Protein AF-E1QQS0-F1 (afdb_monomer_lite)

Organism: Vulcanisaeta distributa (strain DSM 14429 / JCM 11212 / NBRC 100878 / IC-017) (NCBI:txid572478)

Secondary structure (DSSP, 8-state):
----------HHHHHHHHHHHHHHHHHHHHHHIIIIITTHHHHHHHHHHHHHHTTT-HHHHHT-HHHHHHHHHHHHHHHHHHHHHHHHHHHHHHHHHHGGGTTHHHHHHHTTPPEEE-S-HHHHHHHHHHHHHHHHHHHHHHHHHTTTSHHHHHT----EE----PSP-TT-GGGGS-EEHHHHHHHHHHHHHHHHHHHHHHHHHHHHHHHHHTT--HHHH-GGGGGGSHHHHHHHHHHHHHTT-TTSPPPP--SSS-HHHHHHHHHHHHHHHHHHHHHHHHHHH-TTGGGGHHHHHHHHHHHHHHHHIIIIIIIIIIS-TTTTT--THHHH-EEEHHHHHHH-HHHHHHHHHTTSEEEEEE---------SS--PPP--EEEEEEPP-

InterPro domains:
  IPR016174 Di-haem cytochrome, transmembrane [SSF81342] (114-358)

pLDDT: mean 87.46, std 16.69, range [33.84, 98.69]

Structure (mmCIF, N/CA/C/O backbone):
data_AF-E1QQS0-F1
#
_entry.id   AF-E1QQS0-F1
#
loop_
_atom_site.group_PDB
_atom_site.id
_atom_site.type_symbol
_atom_site.label_atom_id
_atom_site.label_alt_id
_atom_site.label_comp_id
_atom_site.label_asym_id
_atom_site.label_entity_id
_atom_site.label_seq_id
_atom_site.pdbx_PDB_ins_code
_atom_site.Cartn_x
_atom_site.Cartn_y
_atom_site.Cartn_z
_atom_site.occupancy
_atom_site.B_iso_or_equiv
_atom_site.auth_seq_id
_atom_site.auth_comp_id
_atom_site.auth_asym_id
_atom_site.auth_atom_id
_atom_site.pdbx_PDB_model_num
ATOM 1 N N . MET A 1 1 ? -32.043 7.598 31.553 1.00 37.22 1 MET A N 1
ATOM 2 C CA . MET A 1 1 ? -33.006 7.685 30.430 1.00 37.22 1 MET A CA 1
ATOM 3 C C . MET A 1 1 ? -32.249 7.992 29.143 1.00 37.22 1 MET A C 1
ATOM 5 O O . MET A 1 1 ? -32.210 9.136 28.707 1.00 37.22 1 MET A O 1
ATOM 9 N N . ALA A 1 2 ? -31.616 6.985 28.543 1.00 34.97 2 ALA A N 1
ATOM 10 C CA . ALA A 1 2 ? -31.160 7.089 27.164 1.00 34.97 2 ALA A CA 1
ATOM 11 C C . ALA A 1 2 ? -32.352 6.700 26.285 1.00 34.97 2 ALA A C 1
ATOM 13 O O . ALA A 1 2 ? -32.833 5.571 26.361 1.00 34.97 2 ALA A O 1
ATOM 14 N N . LYS A 1 3 ? -32.881 7.643 25.495 1.00 37.69 3 LYS A N 1
ATOM 15 C CA . LYS A 1 3 ? -33.736 7.288 24.357 1.00 37.69 3 LYS A CA 1
ATOM 16 C C . LYS A 1 3 ? -33.006 6.178 23.610 1.00 37.69 3 LYS A C 1
ATOM 18 O O . LYS A 1 3 ? -31.848 6.384 23.252 1.00 37.69 3 LYS A O 1
ATOM 23 N N . ALA A 1 4 ? -33.668 5.045 23.377 1.00 41.78 4 ALA A N 1
ATOM 24 C CA . ALA A 1 4 ? -33.253 4.111 22.346 1.00 41.78 4 ALA A CA 1
ATOM 25 C C . ALA A 1 4 ? -33.004 4.957 21.094 1.00 41.78 4 ALA A C 1
ATOM 27 O O . ALA A 1 4 ? -33.942 5.531 20.536 1.00 41.78 4 ALA A O 1
ATOM 28 N N . ALA A 1 5 ? -31.731 5.180 20.768 1.00 45.22 5 ALA A N 1
ATOM 29 C CA . ALA A 1 5 ? -31.341 6.042 19.675 1.00 45.22 5 ALA A CA 1
ATOM 30 C C . ALA A 1 5 ? -31.721 5.289 18.407 1.00 45.22 5 ALA A C 1
ATOM 32 O O . ALA A 1 5 ? -30.937 4.508 17.876 1.00 45.22 5 ALA A O 1
ATOM 33 N N . THR A 1 6 ? -32.967 5.473 17.971 1.00 47.91 6 THR A N 1
ATOM 34 C CA . THR A 1 6 ? -33.453 5.033 16.671 1.00 47.91 6 THR A CA 1
ATOM 35 C C . THR A 1 6 ? -32.394 5.409 15.650 1.00 47.91 6 THR A C 1
ATOM 37 O O . THR A 1 6 ? -32.041 6.586 15.516 1.00 47.91 6 THR A O 1
ATOM 40 N N . VAL A 1 7 ? -31.842 4.372 15.023 1.00 55.19 7 VAL A N 1
ATOM 41 C CA . VAL A 1 7 ? -30.728 4.389 14.079 1.00 55.19 7 VAL A CA 1
ATOM 42 C C . VAL A 1 7 ? -31.010 5.429 12.998 1.00 55.19 7 VAL A C 1
ATOM 44 O O . VAL A 1 7 ? -31.705 5.166 12.023 1.00 55.19 7 VAL A O 1
ATOM 47 N N . THR A 1 8 ? -30.525 6.655 13.180 1.00 64.19 8 THR A N 1
ATOM 48 C CA . THR A 1 8 ? -30.753 7.732 12.214 1.00 64.19 8 THR A CA 1
ATOM 49 C C . THR A 1 8 ? -29.607 7.723 11.217 1.00 64.19 8 THR A C 1
ATOM 51 O O . THR A 1 8 ? -28.546 8.312 11.409 1.00 64.19 8 THR A O 1
ATOM 54 N N . TYR A 1 9 ? -29.835 6.953 10.162 1.00 84.88 9 TYR A N 1
ATOM 55 C CA . TYR A 1 9 ? -29.086 6.938 8.914 1.00 84.88 9 TYR A CA 1
ATOM 56 C C . TYR A 1 9 ? -28.916 8.355 8.330 1.00 84.88 9 TYR A C 1
ATOM 58 O O . TYR A 1 9 ? -29.853 9.159 8.349 1.00 84.88 9 TYR A O 1
ATOM 66 N N . SER A 1 10 ? -27.743 8.668 7.767 1.00 92.81 10 SER A N 1
ATOM 67 C CA . SER A 1 10 ? -27.460 9.984 7.175 1.00 92.81 10 SER A CA 1
ATOM 68 C C . SER A 1 10 ? -27.367 9.946 5.644 1.00 92.81 10 SER A C 1
ATOM 70 O O . SER A 1 10 ? -26.331 9.592 5.083 1.00 92.81 10 SER A O 1
ATOM 72 N N . ARG A 1 11 ? -28.424 10.421 4.962 1.00 93.94 11 ARG A N 1
ATOM 73 C CA . ARG A 1 11 ? -28.463 10.560 3.487 1.00 93.94 11 ARG A CA 1
ATOM 74 C C . ARG A 1 11 ? -27.309 11.403 2.944 1.00 93.94 11 ARG A C 1
ATOM 76 O O . ARG A 1 11 ? -26.632 10.981 2.017 1.00 93.94 11 ARG A O 1
ATOM 83 N N . GLY A 1 12 ? -27.057 12.570 3.542 1.00 94.81 12 GLY A N 1
ATOM 84 C CA . GLY A 1 12 ? -25.992 13.471 3.087 1.00 94.81 12 GLY A CA 1
ATOM 85 C C . GLY A 1 12 ? -24.599 12.842 3.175 1.00 94.81 12 GLY A C 1
ATOM 86 O O . GLY A 1 12 ? -23.789 13.022 2.272 1.00 94.81 12 GLY A O 1
ATOM 87 N N . ARG A 1 13 ? -24.335 12.046 4.222 1.00 94.88 13 ARG A N 1
ATOM 88 C CA . ARG A 1 13 ? -23.065 11.317 4.354 1.00 94.88 13 ARG A CA 1
ATOM 89 C C . ARG A 1 13 ? -22.938 10.197 3.335 1.00 94.88 13 ARG A C 1
ATOM 91 O O . ARG A 1 13 ? -21.853 10.043 2.793 1.00 94.88 13 ARG A O 1
ATOM 98 N N . LEU A 1 14 ? -24.020 9.466 3.046 1.00 96.88 14 LEU A N 1
ATOM 99 C CA . LEU A 1 14 ? -23.994 8.466 1.978 1.00 96.88 14 LEU A CA 1
ATOM 100 C C . LEU A 1 14 ? -23.692 9.113 0.622 1.00 96.88 14 LEU A C 1
ATOM 102 O O . LEU A 1 14 ? -22.842 8.615 -0.103 1.00 96.88 14 LEU A O 1
ATOM 106 N N . ILE A 1 15 ? -24.361 10.223 0.293 1.00 96.94 15 ILE A N 1
ATOM 107 C CA . ILE A 1 15 ? -24.145 10.924 -0.980 1.00 96.94 15 ILE A CA 1
ATOM 108 C C . ILE A 1 15 ? -22.696 11.417 -1.075 1.00 96.94 15 ILE A C 1
ATOM 110 O O . ILE A 1 15 ? -22.034 11.152 -2.072 1.00 96.94 15 ILE A O 1
ATOM 114 N N . GLY A 1 16 ? -22.179 12.077 -0.032 1.00 96.62 16 GLY A N 1
ATOM 115 C CA . GLY A 1 16 ? -20.792 12.555 -0.016 1.00 96.62 16 GLY A CA 1
ATOM 116 C C . GLY A 1 16 ? -19.767 11.423 -0.144 1.00 96.62 16 GLY A C 1
ATOM 117 O O . GLY A 1 16 ? -18.853 11.511 -0.957 1.00 96.62 16 GLY A O 1
ATOM 118 N N . SER A 1 17 ? -19.971 10.335 0.602 1.00 96.88 17 SER A N 1
ATOM 119 C CA . SER A 1 17 ? -19.190 9.098 0.504 1.00 96.88 17 SER A CA 1
ATOM 120 C C . SER A 1 17 ? -19.216 8.517 -0.914 1.00 96.88 17 SER A C 1
ATOM 122 O O . SER A 1 17 ? -18.165 8.184 -1.458 1.00 96.88 17 SER A O 1
ATOM 124 N N . GLY A 1 18 ? -20.393 8.456 -1.544 1.00 97.38 18 GLY A N 1
ATOM 125 C CA . GLY A 1 18 ? -20.565 7.932 -2.899 1.00 97.38 18 GLY A CA 1
ATOM 126 C C . GLY A 1 18 ? -19.882 8.786 -3.965 1.00 97.38 18 GLY A C 1
ATOM 127 O O . GLY A 1 18 ? -19.222 8.235 -4.839 1.00 97.38 18 GLY A O 1
ATOM 128 N N . ILE A 1 19 ? -19.977 10.117 -3.867 1.00 97.44 19 ILE A N 1
ATOM 129 C CA . ILE A 1 19 ? -19.295 11.041 -4.787 1.00 97.44 19 ILE A CA 1
ATOM 130 C C . ILE A 1 19 ? -17.777 10.857 -4.701 1.00 97.44 19 ILE A C 1
ATOM 132 O O . ILE A 1 19 ? -17.136 10.676 -5.733 1.00 97.44 19 ILE A O 1
ATOM 136 N N . LEU A 1 20 ? -17.201 10.867 -3.492 1.00 96.62 20 LEU A N 1
ATOM 137 C CA . LEU A 1 20 ? -15.751 10.711 -3.339 1.00 96.62 20 LEU A CA 1
ATOM 138 C C . LEU A 1 20 ? -15.277 9.321 -3.763 1.00 96.62 20 LEU A C 1
ATOM 140 O O . LEU A 1 20 ? -14.279 9.224 -4.465 1.00 96.62 20 LEU A O 1
ATOM 144 N N . THR A 1 21 ? -16.029 8.267 -3.433 1.00 96.31 21 THR A N 1
ATOM 145 C CA . THR A 1 21 ? -15.724 6.905 -3.900 1.00 96.31 21 THR A CA 1
ATOM 146 C C . THR A 1 21 ? -15.744 6.830 -5.428 1.00 96.31 21 THR A C 1
ATOM 148 O O . THR A 1 21 ? -14.833 6.267 -6.020 1.00 96.31 21 THR A O 1
ATOM 151 N N . ALA A 1 22 ? -16.741 7.426 -6.092 1.00 97.00 22 ALA A N 1
ATOM 152 C CA . ALA A 1 22 ? -16.828 7.417 -7.552 1.00 97.00 22 ALA A CA 1
ATOM 153 C C . ALA A 1 22 ? -15.671 8.180 -8.218 1.00 97.00 22 ALA A C 1
ATOM 155 O O . ALA A 1 22 ? -15.112 7.697 -9.203 1.00 97.00 22 ALA A O 1
ATOM 156 N N . ILE A 1 23 ? -15.296 9.345 -7.675 1.00 97.19 23 ILE A N 1
ATOM 157 C CA . ILE A 1 23 ? -14.148 10.125 -8.161 1.00 97.19 23 ILE A CA 1
ATOM 158 C C . ILE A 1 23 ? -12.859 9.316 -8.021 1.00 97.19 23 ILE A C 1
ATOM 160 O O . ILE A 1 23 ? -12.093 9.227 -8.975 1.00 97.19 23 ILE A O 1
ATOM 164 N N . ASP A 1 24 ? -12.636 8.717 -6.855 1.00 96.25 24 ASP A N 1
ATOM 165 C CA . ASP A 1 24 ? -11.394 8.017 -6.530 1.00 96.25 24 ASP A CA 1
ATOM 166 C C . ASP A 1 24 ? -11.240 6.710 -7.327 1.00 96.25 24 ASP A C 1
ATOM 168 O O . ASP A 1 24 ? -10.196 6.460 -7.934 1.00 96.25 24 ASP A O 1
ATOM 172 N N . VAL A 1 25 ? -12.319 5.925 -7.450 1.00 97.12 25 VAL A N 1
ATOM 173 C CA . VAL A 1 25 ? -12.369 4.747 -8.335 1.00 97.12 25 VAL A CA 1
ATOM 174 C C . VAL A 1 25 ? -12.116 5.162 -9.789 1.00 97.12 25 VAL A C 1
ATOM 176 O O . VAL A 1 25 ? -11.301 4.538 -10.466 1.00 97.12 25 VAL A O 1
ATOM 179 N N . GLY A 1 26 ? -12.769 6.225 -10.274 1.00 97.56 26 GLY A N 1
ATOM 180 C CA . GLY A 1 26 ? -12.589 6.713 -11.643 1.00 97.56 26 GLY A CA 1
ATOM 181 C C . GLY A 1 26 ? -11.162 7.193 -11.928 1.00 97.56 26 GLY A C 1
ATOM 182 O O . GLY A 1 26 ? -10.576 6.814 -12.943 1.00 97.56 26 GLY A O 1
ATOM 183 N N . LEU A 1 27 ? -10.574 7.973 -11.015 1.00 97.00 27 LEU A N 1
ATOM 184 C CA . LEU A 1 27 ? -9.185 8.427 -11.106 1.00 97.00 27 LEU A CA 1
ATOM 185 C C . LEU A 1 27 ? -8.211 7.243 -11.105 1.00 97.00 27 LEU A C 1
ATOM 187 O O . LEU A 1 27 ? -7.280 7.208 -11.909 1.00 97.00 27 LEU A O 1
ATOM 191 N N . THR A 1 28 ? -8.451 6.252 -10.247 1.00 97.81 28 THR A N 1
ATOM 192 C CA . THR A 1 28 ? -7.616 5.050 -10.188 1.00 97.81 28 THR A CA 1
ATOM 193 C C . THR A 1 28 ? -7.677 4.269 -11.500 1.00 97.81 28 THR A C 1
ATOM 195 O O . THR A 1 28 ? -6.642 3.884 -12.039 1.00 97.81 28 THR A O 1
ATOM 198 N N . TRP A 1 29 ? -8.864 4.092 -12.084 1.00 98.31 29 TRP A N 1
ATOM 199 C CA . TRP A 1 29 ? -8.986 3.431 -13.385 1.00 98.31 29 TRP A CA 1
ATOM 200 C C . TRP A 1 29 ? -8.342 4.219 -14.526 1.00 98.31 29 TRP A C 1
ATOM 202 O O . TRP A 1 29 ? -7.842 3.601 -15.463 1.00 98.31 29 TRP A O 1
ATOM 212 N N . ALA A 1 30 ? -8.275 5.551 -14.444 1.00 97.75 30 ALA A N 1
ATOM 213 C CA . ALA A 1 30 ? -7.486 6.337 -15.388 1.00 97.75 30 ALA A CA 1
ATOM 214 C C . ALA A 1 30 ? -5.984 6.012 -15.273 1.00 97.75 30 ALA A C 1
ATOM 216 O O . ALA A 1 30 ? -5.331 5.804 -16.294 1.00 97.75 30 ALA A O 1
ATOM 217 N N . ILE A 1 31 ? -5.446 5.894 -14.053 1.00 97.12 31 ILE A N 1
ATOM 218 C CA . ILE A 1 31 ? -4.054 5.466 -13.821 1.00 97.12 31 ILE A CA 1
ATOM 219 C C . ILE A 1 31 ? -3.829 4.064 -14.403 1.00 97.12 31 ILE A C 1
ATOM 221 O O . ILE A 1 31 ? -2.923 3.874 -15.211 1.00 97.12 31 ILE A O 1
ATOM 225 N N . VAL A 1 32 ? -4.687 3.099 -14.065 1.00 98.62 32 VAL A N 1
ATOM 226 C CA . VAL A 1 32 ? -4.600 1.716 -14.572 1.00 98.62 32 VAL A CA 1
ATOM 227 C C . VAL A 1 32 ? -4.672 1.682 -16.098 1.00 98.62 32 VAL A C 1
ATOM 229 O O . VAL A 1 32 ? -3.919 0.951 -16.738 1.00 98.62 32 VAL A O 1
ATOM 232 N N . TYR A 1 33 ? -5.543 2.495 -16.697 1.00 98.50 33 TYR A N 1
ATOM 233 C CA . TYR A 1 33 ? -5.667 2.581 -18.145 1.00 98.50 33 TYR A CA 1
ATOM 234 C C . TYR A 1 33 ? -4.359 3.024 -18.803 1.00 98.50 33 TYR A C 1
ATOM 236 O O . TYR A 1 33 ? -3.837 2.315 -19.660 1.00 98.50 33 TYR A O 1
ATOM 244 N N . TYR A 1 34 ? -3.814 4.168 -18.387 1.00 97.12 34 TYR A N 1
ATOM 245 C CA . TYR A 1 34 ? -2.635 4.744 -19.035 1.00 97.12 34 TYR A CA 1
ATOM 246 C C . TYR A 1 34 ? -1.338 3.994 -18.728 1.00 97.12 34 TYR A C 1
ATOM 248 O O . TYR A 1 34 ? -0.459 3.958 -19.586 1.00 97.12 34 TYR A O 1
ATOM 256 N N . PHE A 1 35 ? -1.210 3.407 -17.536 1.00 97.44 35 PHE A N 1
ATOM 257 C CA . PHE A 1 35 ? 0.058 2.837 -17.071 1.00 97.44 35 PHE A CA 1
ATOM 258 C C . PHE A 1 35 ? 0.128 1.311 -17.077 1.00 97.44 35 PHE A C 1
ATOM 260 O O . PHE A 1 35 ? 1.227 0.787 -16.928 1.00 97.44 35 PHE A O 1
ATOM 267 N N . ALA A 1 36 ? -0.998 0.616 -17.264 1.00 98.25 36 ALA A N 1
ATOM 268 C CA . ALA A 1 36 ? -1.027 -0.844 -17.339 1.00 98.25 36 ALA A CA 1
ATOM 269 C C . ALA A 1 36 ? -1.808 -1.369 -18.553 1.00 98.25 36 ALA A C 1
ATOM 271 O O . ALA A 1 36 ? -1.280 -2.168 -19.313 1.00 98.25 36 ALA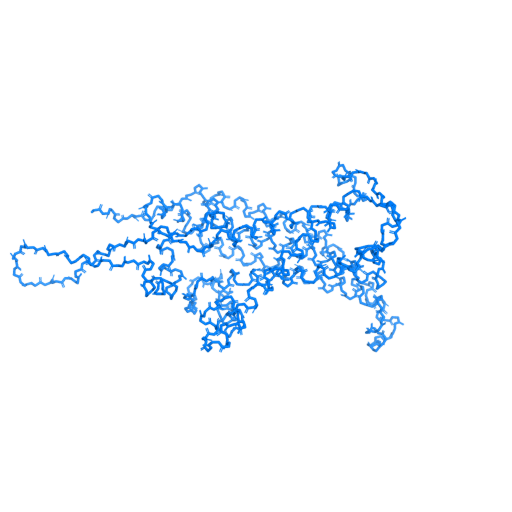 A O 1
ATOM 272 N N . LEU A 1 37 ? -3.043 -0.916 -18.806 1.00 98.44 37 LEU A N 1
ATOM 273 C CA . LEU A 1 37 ? -3.844 -1.461 -19.921 1.00 98.44 37 LEU A CA 1
ATOM 274 C C . LEU A 1 37 ? -3.328 -1.044 -21.300 1.00 98.44 37 LEU A C 1
ATOM 276 O O . LEU A 1 37 ? -3.244 -1.876 -22.200 1.00 98.44 37 LEU A O 1
ATOM 280 N N . LEU A 1 38 ? -3.036 0.243 -21.480 1.00 98.06 38 LEU A N 1
ATOM 281 C CA . LEU A 1 38 ? -2.579 0.793 -22.751 1.00 98.06 38 LEU A CA 1
ATOM 282 C C . LEU A 1 38 ? -1.201 0.251 -23.192 1.00 98.06 38 LEU A C 1
ATOM 284 O O . LEU A 1 38 ? -1.085 -0.099 -24.367 1.00 98.06 38 LEU A O 1
ATOM 288 N N . PRO A 1 39 ? -0.173 0.151 -22.320 1.00 97.50 39 PRO A N 1
ATOM 289 C CA . PRO A 1 39 ? 1.132 -0.393 -22.711 1.00 97.50 39 PRO A CA 1
ATOM 290 C C . PRO A 1 39 ? 1.166 -1.925 -22.850 1.00 97.50 39 PRO A C 1
ATOM 292 O O . PRO A 1 39 ? 1.966 -2.434 -23.644 1.00 97.50 39 PRO A O 1
ATOM 295 N N . LEU A 1 40 ? 0.289 -2.663 -22.155 1.00 98.44 40 LEU A N 1
ATOM 296 C CA . LEU A 1 40 ? 0.327 -4.129 -22.088 1.00 98.44 40 LEU A CA 1
ATOM 297 C C . LEU A 1 40 ? 0.412 -4.837 -23.456 1.00 98.44 40 LEU A C 1
ATOM 299 O O . LEU A 1 40 ? 1.241 -5.737 -23.581 1.00 98.44 40 LEU A O 1
ATOM 303 N N . PRO A 1 41 ? -0.363 -4.484 -24.507 1.00 98.56 41 PRO A N 1
ATOM 304 C CA . PRO A 1 41 ? -0.263 -5.168 -25.798 1.00 98.56 41 PRO A CA 1
ATOM 305 C C . PRO A 1 41 ? 1.123 -5.051 -26.443 1.00 98.56 41 PRO A C 1
ATOM 307 O O . PRO A 1 41 ? 1.631 -6.034 -26.986 1.00 98.56 41 PRO A O 1
ATOM 310 N N . SER A 1 42 ? 1.744 -3.868 -26.376 1.00 98.00 42 SER A N 1
ATOM 311 C CA . SER A 1 42 ? 3.099 -3.650 -26.896 1.00 98.00 42 SER A CA 1
ATOM 312 C C . SER A 1 42 ? 4.153 -4.357 -26.053 1.00 98.00 42 SER A C 1
ATOM 314 O O . SER A 1 42 ? 4.982 -5.072 -26.614 1.00 98.00 42 SER A O 1
ATOM 316 N N . GLU A 1 43 ? 4.084 -4.235 -24.723 1.00 97.50 43 GLU A N 1
ATOM 317 C CA . GLU A 1 43 ? 5.031 -4.899 -23.817 1.00 97.50 43 GLU A CA 1
ATOM 318 C C . GLU A 1 43 ? 4.959 -6.427 -23.971 1.00 97.50 43 GLU A C 1
ATOM 320 O O . GLU A 1 43 ? 5.984 -7.107 -24.052 1.00 97.50 43 GLU A O 1
ATOM 325 N N . TYR A 1 44 ? 3.746 -6.970 -24.113 1.00 98.50 44 TYR A N 1
ATOM 326 C CA . TYR A 1 44 ? 3.523 -8.390 -24.371 1.00 98.50 44 TYR A CA 1
ATOM 327 C C . TYR A 1 44 ? 4.118 -8.831 -25.711 1.00 98.50 44 TYR A C 1
ATOM 329 O O . TYR A 1 44 ? 4.801 -9.855 -25.777 1.00 98.50 44 TYR A O 1
ATOM 337 N N . ALA A 1 45 ? 3.904 -8.064 -26.782 1.00 98.50 45 ALA A N 1
ATOM 338 C CA . ALA A 1 45 ? 4.475 -8.379 -28.088 1.00 98.50 45 ALA A CA 1
ATOM 339 C C . ALA A 1 45 ? 6.013 -8.359 -28.064 1.00 98.50 45 ALA A C 1
ATOM 341 O O . ALA A 1 45 ? 6.647 -9.224 -28.675 1.00 98.50 45 ALA A O 1
ATOM 342 N N . ASP A 1 46 ? 6.623 -7.413 -27.350 1.00 98.25 46 ASP A N 1
ATOM 343 C CA . ASP A 1 46 ? 8.078 -7.326 -27.189 1.00 98.25 46 ASP A CA 1
ATOM 344 C C . ASP A 1 46 ? 8.636 -8.509 -26.401 1.00 98.25 46 ASP A C 1
ATOM 346 O O . ASP A 1 46 ? 9.592 -9.151 -26.849 1.00 98.25 46 ASP A O 1
ATOM 350 N N . PHE A 1 47 ? 7.990 -8.866 -25.289 1.00 98.19 47 PHE A N 1
ATOM 351 C CA . PHE A 1 47 ? 8.332 -10.058 -24.521 1.00 98.19 47 PHE A CA 1
ATOM 352 C C . PHE A 1 47 ? 8.253 -11.328 -25.379 1.00 98.19 47 PHE A C 1
ATOM 354 O O . PHE A 1 47 ? 9.209 -12.103 -25.427 1.00 98.19 47 PHE A O 1
ATOM 361 N N . MET A 1 48 ? 7.159 -11.522 -26.122 1.00 98.50 48 MET A N 1
ATOM 362 C CA . MET A 1 48 ? 6.974 -12.704 -26.972 1.00 98.50 48 MET A CA 1
ATOM 363 C C . MET A 1 48 ? 8.005 -12.776 -28.104 1.00 98.50 48 MET A C 1
ATOM 365 O O . MET A 1 48 ? 8.555 -13.848 -28.371 1.00 98.50 48 MET A O 1
ATOM 369 N N . ARG A 1 49 ? 8.317 -11.643 -28.748 1.00 98.50 49 ARG A N 1
ATOM 370 C CA . ARG A 1 49 ? 9.365 -11.569 -29.780 1.00 98.50 49 ARG A CA 1
ATOM 371 C C . ARG A 1 49 ? 10.736 -11.921 -29.215 1.00 98.50 49 ARG A C 1
ATOM 373 O O . ARG A 1 49 ? 11.469 -12.687 -29.839 1.00 98.50 49 ARG A O 1
ATOM 380 N N . TYR A 1 50 ? 11.063 -11.405 -28.034 1.00 98.06 50 TYR A N 1
ATOM 381 C CA . TYR A 1 50 ? 12.318 -11.710 -27.359 1.00 98.06 50 TYR A CA 1
ATOM 382 C C . TYR A 1 50 ? 12.409 -13.189 -26.955 1.00 98.06 50 TYR A C 1
ATOM 384 O O . TYR A 1 50 ? 13.393 -13.855 -27.267 1.00 98.06 50 TYR A O 1
ATOM 392 N N . MET A 1 51 ? 11.366 -13.746 -26.334 1.00 98.31 51 MET A N 1
ATOM 393 C CA . MET A 1 51 ? 11.352 -15.163 -25.949 1.00 98.31 51 MET A CA 1
ATOM 394 C C . MET A 1 51 ? 11.455 -16.087 -27.165 1.00 98.31 51 MET A C 1
ATOM 396 O O . MET A 1 51 ? 12.172 -17.088 -27.124 1.00 98.31 51 MET A O 1
ATOM 400 N N . SER A 1 52 ? 10.810 -15.727 -28.276 1.00 98.25 52 SER A N 1
ATOM 401 C CA . SER A 1 52 ? 10.941 -16.464 -29.532 1.00 98.25 52 SER A CA 1
ATOM 402 C C . SER A 1 52 ? 12.353 -16.385 -30.121 1.00 98.25 52 SER A C 1
ATOM 404 O O . SER A 1 52 ? 12.813 -17.376 -30.685 1.00 98.25 52 SER A O 1
ATOM 406 N N . SER A 1 53 ? 13.050 -15.247 -30.008 1.00 98.06 53 SER A N 1
ATOM 407 C CA . SER A 1 53 ? 14.396 -15.078 -30.582 1.00 98.06 53 SER A CA 1
ATOM 408 C C . SER A 1 53 ? 15.458 -15.912 -29.861 1.00 98.06 53 SER A C 1
ATOM 410 O O . SER A 1 53 ? 16.418 -16.355 -30.489 1.00 98.06 53 SER A O 1
ATOM 412 N N . ILE A 1 54 ? 15.251 -16.200 -28.572 1.00 97.75 54 ILE A N 1
ATOM 413 C CA . ILE A 1 54 ? 16.092 -17.117 -27.786 1.00 97.75 54 ILE A CA 1
ATOM 414 C C . ILE A 1 54 ? 15.578 -18.568 -27.801 1.00 97.75 54 ILE A C 1
ATOM 416 O O . ILE A 1 54 ? 16.041 -19.395 -27.013 1.00 97.75 54 ILE A O 1
ATOM 420 N N . GLY A 1 55 ? 14.593 -18.885 -28.651 1.00 97.44 55 GLY A N 1
ATOM 421 C CA . GLY A 1 55 ? 14.016 -20.227 -28.767 1.00 97.44 55 GLY A CA 1
ATOM 422 C C . GLY A 1 55 ? 13.362 -20.734 -27.479 1.00 97.44 55 GLY A C 1
ATOM 423 O O . GLY A 1 55 ? 13.426 -21.928 -27.198 1.00 97.44 55 GLY A O 1
ATOM 424 N N . TRP A 1 56 ? 12.785 -19.839 -26.671 1.00 97.19 56 TRP A N 1
ATOM 425 C CA . TRP A 1 56 ? 12.187 -20.147 -25.364 1.00 97.19 56 TRP A CA 1
ATOM 426 C C . TRP A 1 56 ? 13.143 -20.812 -24.360 1.00 97.19 56 TRP A C 1
ATOM 428 O O . TRP A 1 56 ? 12.714 -21.491 -23.426 1.00 97.19 56 TRP A O 1
ATOM 438 N N . ASN A 1 57 ? 14.452 -20.601 -24.511 1.00 97.50 57 ASN A N 1
ATOM 439 C CA . ASN A 1 57 ? 15.437 -21.157 -23.596 1.00 97.50 57 ASN A CA 1
ATOM 440 C C . ASN A 1 57 ? 15.388 -20.448 -22.230 1.00 97.50 57 ASN A C 1
ATOM 442 O O . ASN A 1 57 ? 15.944 -19.364 -22.045 1.00 97.50 57 ASN A O 1
ATOM 446 N N . LEU A 1 58 ? 14.749 -21.092 -21.251 1.00 95.88 58 LEU A N 1
ATOM 447 C CA . LEU A 1 58 ? 14.583 -20.550 -19.900 1.00 95.88 58 LEU A CA 1
ATOM 448 C C . LEU A 1 58 ? 15.915 -20.366 -19.159 1.00 95.88 58 LEU A C 1
ATOM 450 O O . LEU A 1 58 ? 16.052 -19.432 -18.373 1.00 95.88 58 LEU A O 1
ATOM 454 N N . GLY A 1 59 ? 16.908 -21.214 -19.444 1.00 96.25 59 GLY A N 1
ATOM 455 C CA . GLY A 1 59 ? 18.255 -21.068 -18.894 1.00 96.25 59 GLY A CA 1
ATOM 456 C C . GLY A 1 59 ? 18.913 -19.767 -19.348 1.00 96.25 59 GLY A C 1
ATOM 457 O O . GLY A 1 59 ? 19.525 -19.079 -18.541 1.00 96.25 59 GLY A O 1
ATOM 458 N N . VAL A 1 60 ? 18.723 -19.377 -20.612 1.00 95.06 60 VAL A N 1
ATOM 459 C CA . VAL A 1 60 ? 19.186 -18.075 -21.120 1.00 95.06 60 VAL A CA 1
ATOM 460 C C . VAL A 1 60 ? 18.369 -16.933 -20.516 1.00 95.06 60 VAL A C 1
ATOM 462 O O . VAL A 1 60 ? 18.948 -15.948 -20.066 1.00 95.06 60 VAL A O 1
ATOM 465 N N . ALA A 1 61 ? 17.041 -17.068 -20.466 1.00 96.00 61 ALA A N 1
ATOM 466 C CA . ALA A 1 61 ? 16.151 -16.019 -19.972 1.00 96.00 61 ALA A CA 1
ATOM 467 C C . ALA A 1 61 ? 16.437 -15.636 -18.508 1.00 96.00 61 ALA A C 1
ATOM 469 O O . ALA A 1 61 ? 16.558 -14.455 -18.197 1.00 96.00 61 ALA A O 1
ATOM 470 N N . ILE A 1 62 ? 16.612 -16.619 -17.617 1.00 96.19 62 ILE A N 1
ATOM 471 C CA . ILE A 1 62 ? 16.822 -16.387 -16.176 1.00 96.19 62 ILE A CA 1
ATOM 472 C C . ILE A 1 62 ? 18.084 -15.560 -15.894 1.00 96.19 62 ILE A C 1
ATOM 474 O O . ILE A 1 62 ? 18.103 -14.785 -14.940 1.00 96.19 62 ILE A O 1
ATOM 478 N N . PHE A 1 63 ? 19.126 -15.680 -16.717 1.00 95.56 63 PHE A N 1
ATOM 479 C CA . PHE A 1 63 ? 20.370 -14.923 -16.539 1.00 95.56 63 PHE A CA 1
ATOM 480 C C . PHE A 1 63 ? 20.474 -13.694 -17.450 1.00 95.56 63 PHE A C 1
ATOM 482 O O . PHE A 1 63 ? 21.494 -13.005 -17.427 1.00 95.56 63 PHE A O 1
ATOM 489 N N . ASN A 1 64 ? 19.436 -13.387 -18.237 1.00 96.06 64 ASN A N 1
ATOM 490 C CA . ASN A 1 64 ? 19.438 -12.239 -19.132 1.00 96.06 64 ASN A CA 1
ATOM 491 C C . ASN A 1 64 ? 18.576 -11.091 -18.576 1.00 96.06 64 ASN A C 1
ATOM 493 O O . ASN A 1 64 ? 17.357 -11.231 -18.473 1.00 96.06 64 ASN A O 1
ATOM 497 N N . PRO A 1 65 ? 19.158 -9.920 -18.265 1.00 95.69 65 PRO A N 1
ATOM 498 C CA . PRO A 1 65 ? 18.406 -8.821 -17.668 1.00 95.69 65 PRO A CA 1
ATOM 499 C C . PRO A 1 65 ? 17.348 -8.219 -18.608 1.00 95.69 65 PRO A C 1
ATOM 501 O O . PRO A 1 65 ? 16.340 -7.714 -18.126 1.00 95.69 65 PRO A O 1
ATOM 504 N N . ILE A 1 66 ? 17.510 -8.322 -19.933 1.00 96.00 66 ILE A N 1
ATOM 505 C CA . ILE A 1 66 ? 16.495 -7.869 -20.902 1.00 96.00 66 ILE A CA 1
ATOM 506 C C . ILE A 1 66 ? 15.242 -8.745 -20.800 1.00 96.00 66 ILE A C 1
ATOM 508 O O . ILE A 1 66 ? 14.127 -8.226 -20.813 1.00 96.00 66 ILE A O 1
ATOM 512 N N . ALA A 1 67 ? 15.418 -10.061 -20.634 1.00 97.25 67 ALA A N 1
ATOM 513 C CA . ALA A 1 67 ? 14.305 -10.983 -20.419 1.00 97.25 67 ALA A CA 1
ATOM 514 C C . ALA A 1 67 ? 13.501 -10.591 -19.172 1.00 97.25 67 ALA A C 1
ATOM 516 O O . ALA A 1 67 ? 12.273 -10.560 -19.216 1.00 97.25 67 ALA A O 1
ATOM 517 N N . TRP A 1 68 ? 14.196 -10.233 -18.086 1.00 97.25 68 TRP A N 1
ATOM 518 C CA . TRP A 1 68 ? 13.573 -9.759 -16.851 1.00 97.25 68 TRP A CA 1
ATOM 519 C C . TRP A 1 68 ? 12.848 -8.430 -17.026 1.00 97.25 68 TRP A C 1
ATOM 521 O O . TRP A 1 68 ? 11.714 -8.326 -16.584 1.00 97.25 68 TRP A O 1
ATOM 531 N N . VAL A 1 69 ? 13.450 -7.436 -17.684 1.00 97.69 69 VAL A N 1
ATOM 532 C CA . VAL A 1 69 ? 12.793 -6.145 -17.968 1.00 97.69 69 VAL A CA 1
ATOM 533 C C . VAL A 1 69 ? 11.454 -6.358 -18.677 1.00 97.69 69 VAL A C 1
ATOM 535 O O . VAL A 1 69 ? 10.434 -5.837 -18.228 1.00 97.69 69 VAL A O 1
ATOM 538 N N . LEU A 1 70 ? 11.448 -7.166 -19.740 1.00 97.94 70 LEU A N 1
ATOM 539 C CA . LEU A 1 70 ? 10.247 -7.436 -20.533 1.00 97.94 70 LEU A CA 1
ATOM 540 C C . LEU A 1 70 ? 9.215 -8.266 -19.760 1.00 97.94 70 LEU A C 1
ATOM 542 O O . LEU A 1 70 ? 8.031 -7.939 -19.766 1.00 97.94 70 LEU A O 1
ATOM 546 N N . PHE A 1 71 ? 9.658 -9.318 -19.066 1.00 98.00 71 PHE A N 1
ATOM 547 C CA . PHE A 1 71 ? 8.777 -10.146 -18.243 1.00 98.00 71 PHE A CA 1
ATOM 548 C C . PHE A 1 71 ? 8.119 -9.331 -17.129 1.00 98.00 71 PHE A C 1
ATOM 550 O O . PHE A 1 71 ? 6.909 -9.420 -16.940 1.00 98.00 71 PHE A O 1
ATOM 557 N N . LEU A 1 72 ? 8.907 -8.539 -16.399 1.00 97.81 72 LEU A N 1
ATOM 558 C CA . LEU A 1 72 ? 8.422 -7.741 -15.281 1.00 97.81 72 LEU A CA 1
ATOM 559 C C . LEU A 1 72 ? 7.440 -6.671 -15.753 1.00 97.81 72 LEU A C 1
ATOM 561 O O . LEU A 1 72 ? 6.421 -6.504 -15.097 1.00 97.81 72 LEU A O 1
ATOM 565 N N . GLY A 1 73 ? 7.683 -6.014 -16.892 1.00 97.81 73 GLY A N 1
ATOM 566 C CA . GLY A 1 73 ? 6.722 -5.067 -17.469 1.00 97.81 73 GLY A CA 1
ATOM 567 C C . GLY A 1 73 ? 5.336 -5.695 -17.654 1.00 97.81 73 GLY A C 1
ATOM 568 O O . GLY A 1 73 ? 4.368 -5.280 -17.014 1.00 97.81 73 GLY A O 1
ATOM 569 N N . VAL A 1 74 ? 5.283 -6.806 -18.395 1.00 98.56 74 VAL A N 1
ATOM 570 C CA . VAL A 1 74 ? 4.041 -7.553 -18.656 1.00 98.56 74 VAL A CA 1
ATOM 571 C C . VAL A 1 74 ? 3.408 -8.088 -17.369 1.00 98.56 74 VAL A C 1
ATOM 573 O O . VAL A 1 74 ? 2.198 -7.970 -17.170 1.00 98.56 74 VAL A O 1
ATOM 576 N N . ALA A 1 75 ? 4.206 -8.699 -16.489 1.00 98.44 75 ALA A N 1
ATOM 577 C CA . ALA A 1 75 ? 3.713 -9.307 -15.258 1.00 98.44 75 ALA A CA 1
ATOM 578 C C . ALA A 1 75 ? 3.102 -8.261 -14.318 1.00 98.44 75 ALA A C 1
ATOM 580 O O . ALA A 1 75 ? 2.041 -8.505 -13.740 1.00 98.44 75 ALA A O 1
ATOM 581 N N . PHE A 1 76 ? 3.739 -7.096 -14.192 1.00 98.31 76 PHE A N 1
ATOM 582 C CA . PHE A 1 76 ? 3.212 -6.005 -13.386 1.00 98.31 76 PHE A CA 1
ATOM 583 C C . PHE A 1 76 ? 1.969 -5.373 -14.001 1.00 98.31 76 PHE A C 1
ATOM 585 O O . PHE A 1 76 ? 1.031 -5.104 -13.258 1.00 98.31 76 PHE A O 1
ATOM 592 N N . ASP A 1 77 ? 1.914 -5.177 -15.318 1.00 98.62 77 ASP A N 1
ATOM 593 C CA . ASP A 1 77 ? 0.715 -4.633 -15.964 1.00 98.62 77 ASP A CA 1
ATOM 594 C C . ASP A 1 77 ? -0.502 -5.521 -15.701 1.00 98.62 77 ASP A C 1
ATOM 596 O O . ASP A 1 77 ? -1.551 -5.042 -15.261 1.00 98.62 77 ASP A O 1
ATOM 600 N N . ILE A 1 78 ? -0.337 -6.836 -15.865 1.00 98.69 78 ILE A N 1
ATOM 601 C CA . ILE A 1 78 ? -1.372 -7.816 -15.527 1.00 98.69 78 ILE A CA 1
ATOM 602 C C . ILE A 1 78 ? -1.722 -7.736 -14.037 1.00 98.69 78 ILE A C 1
ATOM 604 O O . ILE A 1 78 ? -2.904 -7.687 -13.690 1.00 98.69 78 ILE A O 1
ATOM 608 N N . LEU A 1 79 ? -0.725 -7.697 -13.149 1.00 98.25 79 LEU A N 1
ATOM 609 C CA . LEU A 1 79 ? -0.947 -7.614 -11.704 1.00 98.25 79 LEU A CA 1
ATOM 610 C C . LEU A 1 79 ? -1.732 -6.354 -11.313 1.00 98.25 79 LEU A C 1
ATOM 612 O O . LEU A 1 79 ? -2.701 -6.457 -10.563 1.00 98.25 79 LEU A O 1
ATOM 616 N N . ILE A 1 80 ? -1.365 -5.187 -11.844 1.00 98.62 80 ILE A N 1
ATOM 617 C CA . ILE A 1 80 ? -2.044 -3.908 -11.604 1.00 98.62 80 ILE A CA 1
ATOM 618 C C . ILE A 1 80 ? -3.504 -3.996 -12.048 1.00 98.62 80 ILE A C 1
ATOM 620 O O . ILE A 1 80 ? -4.394 -3.607 -11.292 1.00 98.62 80 ILE A O 1
ATOM 624 N N . ILE A 1 81 ? -3.771 -4.557 -13.230 1.00 98.69 81 ILE A N 1
ATOM 625 C CA . ILE A 1 81 ? -5.137 -4.741 -13.739 1.00 98.69 81 ILE A CA 1
ATOM 626 C C . ILE A 1 81 ? -5.939 -5.672 -12.823 1.00 98.69 81 ILE A C 1
ATOM 628 O O . ILE A 1 81 ? -7.068 -5.348 -12.453 1.00 98.69 81 ILE A O 1
ATOM 632 N N . LEU A 1 82 ? -5.370 -6.812 -12.422 1.00 98.44 82 LEU A N 1
ATOM 633 C CA . LEU A 1 82 ? -6.043 -7.771 -11.542 1.00 98.44 82 LEU A CA 1
ATOM 634 C C . LEU A 1 82 ? -6.344 -7.169 -10.165 1.00 98.44 82 LEU A C 1
ATOM 636 O O . LEU A 1 82 ? -7.453 -7.333 -9.651 1.00 98.44 82 LEU A O 1
ATOM 640 N N . ILE A 1 83 ? -5.393 -6.432 -9.590 1.00 97.25 83 ILE A N 1
ATOM 641 C CA . ILE A 1 83 ? -5.575 -5.728 -8.317 1.00 97.25 83 ILE A CA 1
ATOM 642 C C . ILE A 1 83 ? -6.610 -4.611 -8.453 1.00 97.25 83 ILE A C 1
ATOM 644 O O . ILE A 1 83 ? -7.434 -4.455 -7.557 1.00 97.25 83 ILE A O 1
ATOM 648 N N . ALA A 1 84 ? -6.645 -3.880 -9.567 1.00 98.25 84 ALA A N 1
ATOM 649 C CA . ALA A 1 84 ? -7.663 -2.860 -9.809 1.00 98.25 84 ALA A CA 1
ATOM 650 C C . ALA A 1 84 ? -9.070 -3.462 -9.952 1.00 98.25 84 ALA A C 1
ATOM 652 O O . ALA A 1 84 ? -10.033 -2.936 -9.387 1.00 98.25 84 ALA A O 1
ATOM 653 N N . LEU A 1 85 ? -9.203 -4.591 -10.655 1.00 98.19 85 LEU A N 1
ATOM 654 C CA . LEU A 1 85 ? -10.466 -5.323 -10.779 1.00 98.19 85 LEU A CA 1
ATOM 655 C C . LEU A 1 85 ? -10.953 -5.817 -9.414 1.00 98.19 85 LEU A C 1
ATOM 657 O O . LEU A 1 85 ? -12.078 -5.512 -9.006 1.00 98.19 85 LEU A O 1
ATOM 661 N N . TYR A 1 86 ? -10.096 -6.539 -8.691 1.00 97.19 86 TYR A N 1
ATOM 662 C CA . TYR A 1 86 ? -10.436 -7.079 -7.379 1.00 97.19 86 TYR A CA 1
ATOM 663 C C . TYR A 1 86 ? -10.662 -5.975 -6.339 1.00 97.19 86 TYR A C 1
ATOM 665 O O . TYR A 1 86 ? -11.616 -6.040 -5.569 1.00 97.19 86 TYR A O 1
ATOM 673 N N . GLY A 1 87 ? -9.846 -4.923 -6.349 1.00 96.81 87 GLY A N 1
ATOM 674 C CA . GLY A 1 87 ? -10.004 -3.757 -5.486 1.00 96.81 87 GLY A CA 1
ATOM 675 C C . GLY A 1 87 ? -11.311 -3.015 -5.757 1.00 96.81 87 GLY A C 1
ATOM 676 O O . GLY A 1 87 ? -12.009 -2.649 -4.818 1.00 96.81 87 GLY A O 1
ATOM 677 N N . SER A 1 88 ? -11.716 -2.874 -7.021 1.00 97.06 88 SER A N 1
ATOM 678 C CA . SER A 1 88 ? -13.002 -2.251 -7.370 1.00 97.06 88 SER A CA 1
ATOM 679 C C . SER A 1 88 ? -14.170 -3.088 -6.865 1.00 97.06 88 SER A C 1
ATOM 681 O O . SER A 1 88 ? -15.094 -2.557 -6.250 1.00 97.06 88 SER A O 1
ATOM 683 N N . TYR A 1 89 ? -14.104 -4.406 -7.065 1.00 96.69 89 TYR A N 1
ATOM 684 C CA . TYR A 1 89 ? -15.059 -5.347 -6.488 1.00 96.69 89 TYR A CA 1
ATOM 685 C C . TYR A 1 89 ? -15.143 -5.203 -4.961 1.00 96.69 89 TYR A C 1
ATOM 687 O O . TYR A 1 89 ? -16.234 -5.057 -4.402 1.00 96.69 89 TYR A O 1
ATOM 695 N N . TRP A 1 90 ? -13.985 -5.177 -4.299 1.00 95.81 90 TRP A N 1
ATOM 696 C CA . TRP A 1 90 ? -13.861 -5.056 -2.852 1.00 95.81 90 TRP A CA 1
ATOM 697 C C . TRP A 1 90 ? -14.524 -3.783 -2.330 1.00 95.81 90 TRP A C 1
ATOM 699 O O . TRP A 1 90 ? -15.364 -3.823 -1.431 1.00 95.81 90 TRP A O 1
ATOM 709 N N . VAL A 1 91 ? -14.174 -2.649 -2.922 1.00 95.50 91 VAL A N 1
ATOM 710 C CA . VAL A 1 91 ? -14.592 -1.318 -2.484 1.00 95.50 91 VAL A CA 1
ATOM 711 C C . VAL A 1 91 ? -16.071 -1.085 -2.738 1.00 95.50 91 VAL A C 1
ATOM 713 O O . VAL A 1 91 ? -16.790 -0.650 -1.838 1.00 95.50 91 VAL A O 1
ATOM 716 N N . LEU A 1 92 ? -16.551 -1.410 -3.938 1.00 95.31 92 LEU A N 1
ATOM 717 C CA . LEU A 1 92 ? -17.954 -1.216 -4.299 1.00 95.31 92 LEU A CA 1
ATOM 718 C C . LEU A 1 92 ? -18.870 -2.156 -3.506 1.00 95.31 92 LEU A C 1
ATOM 720 O O . LEU A 1 92 ? -19.941 -1.735 -3.062 1.00 95.31 92 LEU A O 1
ATOM 724 N N . GLY A 1 93 ? -18.430 -3.394 -3.256 1.00 94.81 93 GLY A N 1
ATOM 725 C CA . GLY A 1 93 ? -19.136 -4.333 -2.385 1.00 94.81 93 GLY A CA 1
ATOM 726 C C . GLY A 1 93 ? -19.252 -3.817 -0.949 1.00 94.81 93 GLY A C 1
ATOM 727 O O . GLY A 1 93 ? -20.345 -3.804 -0.378 1.00 94.81 93 GLY A O 1
ATOM 728 N N . HIS A 1 94 ? -18.153 -3.314 -0.374 1.00 93.75 94 HIS A N 1
ATOM 729 C CA . HIS A 1 94 ? -18.165 -2.738 0.973 1.00 93.75 94 HIS A CA 1
ATOM 730 C C . HIS A 1 94 ? -19.012 -1.474 1.040 1.00 93.75 94 HIS A C 1
ATOM 732 O O . HIS A 1 94 ? -19.796 -1.315 1.976 1.00 93.75 94 HIS A O 1
ATOM 738 N N . PHE A 1 95 ? -18.910 -0.597 0.042 1.00 94.81 95 PHE A N 1
ATOM 739 C CA . PHE A 1 95 ? -19.754 0.587 -0.058 1.00 94.81 95 PHE A CA 1
ATOM 740 C C . PHE A 1 95 ? -21.238 0.202 -0.036 1.00 94.81 95 PHE A C 1
ATOM 742 O O . PHE A 1 95 ? -21.997 0.733 0.776 1.00 94.81 95 PHE A O 1
ATOM 749 N N . ALA A 1 96 ? -21.649 -0.761 -0.867 1.00 93.88 96 ALA A N 1
ATOM 750 C CA . ALA A 1 96 ? -23.032 -1.226 -0.927 1.00 93.88 96 ALA A CA 1
ATOM 751 C C . ALA A 1 96 ? -23.493 -1.835 0.407 1.00 93.88 96 ALA A C 1
ATOM 753 O O . ALA A 1 96 ? -24.564 -1.488 0.916 1.00 93.88 96 ALA A O 1
ATOM 754 N N . ALA A 1 97 ? -22.673 -2.696 1.014 1.00 91.62 97 ALA A N 1
ATOM 755 C CA . ALA A 1 97 ? -23.006 -3.348 2.276 1.00 91.62 97 ALA A CA 1
ATOM 756 C C . ALA A 1 97 ? -23.074 -2.361 3.456 1.00 91.62 97 ALA A C 1
ATOM 758 O O . ALA A 1 97 ? -23.926 -2.492 4.343 1.00 91.62 97 ALA A O 1
ATOM 759 N N . PHE A 1 98 ? -22.212 -1.343 3.455 1.00 92.19 98 PHE A N 1
ATOM 760 C CA . PHE A 1 98 ? -22.143 -0.338 4.511 1.00 92.19 98 PHE A CA 1
ATOM 761 C C . PHE A 1 98 ? -23.031 0.878 4.284 1.00 92.19 98 PHE A C 1
ATOM 763 O O . PHE A 1 98 ? -23.235 1.652 5.223 1.00 92.19 98 PHE A O 1
ATOM 770 N N . ALA A 1 99 ? -23.632 1.023 3.102 1.00 93.50 99 ALA A N 1
ATOM 771 C CA . ALA A 1 99 ? -24.528 2.129 2.795 1.00 93.50 99 ALA A CA 1
ATOM 772 C C . ALA A 1 99 ? -25.622 2.281 3.861 1.00 93.50 99 ALA A C 1
ATOM 774 O O . ALA A 1 99 ? -25.867 3.390 4.326 1.00 93.50 99 ALA A O 1
ATOM 775 N N . ARG A 1 100 ? -26.212 1.172 4.334 1.00 91.00 100 ARG A N 1
ATOM 776 C CA . ARG A 1 100 ? -27.264 1.171 5.374 1.00 91.00 100 ARG A CA 1
ATOM 777 C C . ARG A 1 100 ? -26.815 1.691 6.747 1.00 91.00 100 ARG A C 1
ATOM 779 O O . ARG A 1 100 ? -27.663 2.057 7.555 1.00 91.00 100 ARG A O 1
ATOM 786 N N . TYR A 1 101 ? -25.511 1.764 6.997 1.00 91.69 101 TYR A N 1
ATOM 787 C CA . TYR A 1 101 ? -24.920 2.272 8.239 1.00 91.69 101 TYR A CA 1
ATOM 788 C C . TYR A 1 101 ? -24.373 3.698 8.091 1.00 91.69 101 TYR A C 1
ATOM 790 O O . TYR A 1 101 ? -23.605 4.161 8.935 1.00 91.69 101 TYR A O 1
ATOM 798 N N . ALA A 1 102 ? -24.765 4.416 7.032 1.00 95.19 102 ALA A N 1
ATOM 799 C CA . ALA A 1 102 ? -24.222 5.729 6.714 1.00 95.19 102 ALA A CA 1
ATOM 800 C C . ALA A 1 102 ? -24.236 6.703 7.909 1.00 95.19 102 ALA A C 1
ATOM 802 O O . ALA A 1 102 ? -25.299 7.080 8.419 1.00 95.19 102 ALA A O 1
ATOM 803 N N . GLY A 1 103 ? -23.044 7.153 8.314 1.00 92.12 103 GLY A N 1
ATOM 804 C CA . GLY A 1 103 ? -22.841 8.114 9.403 1.00 92.12 103 GLY A CA 1
ATOM 805 C C . GLY A 1 103 ? -22.806 7.540 10.821 1.00 92.12 103 GLY A C 1
ATOM 806 O O . GLY A 1 103 ? -22.843 8.317 11.780 1.00 92.12 103 GLY A O 1
ATOM 807 N N . GLU A 1 104 ? -22.724 6.220 10.972 1.00 91.94 104 GLU A N 1
ATOM 808 C CA . GLU A 1 104 ? -22.631 5.533 12.263 1.00 91.94 104 GLU A CA 1
ATOM 809 C C . GLU A 1 104 ? -21.509 6.051 13.162 1.00 91.94 104 GLU A C 1
ATOM 811 O O . GLU A 1 104 ? -21.765 6.372 14.324 1.00 91.94 104 GLU A O 1
ATOM 816 N N . TRP A 1 105 ? -20.307 6.237 12.618 1.00 90.69 105 TRP A N 1
ATOM 817 C CA . TRP A 1 105 ? -19.168 6.752 13.381 1.00 90.69 105 TRP A CA 1
ATOM 818 C C . TRP A 1 105 ? -19.472 8.087 14.075 1.00 90.69 105 TRP A C 1
ATOM 820 O O . TRP A 1 105 ? -19.283 8.254 15.282 1.00 90.69 105 TRP A O 1
ATOM 830 N N . VAL A 1 106 ? -20.008 9.050 13.321 1.00 90.50 106 VAL A N 1
ATOM 831 C CA . VAL A 1 106 ? -20.344 10.377 13.856 1.00 90.50 106 VAL A CA 1
ATOM 832 C C . VAL A 1 106 ? -21.494 10.298 14.852 1.00 90.50 106 VAL A C 1
ATOM 834 O O . VAL A 1 106 ? -21.511 11.051 15.828 1.00 90.50 106 VAL A O 1
ATOM 837 N N . ARG A 1 107 ? -22.446 9.390 14.629 1.00 88.75 107 ARG A N 1
ATOM 838 C CA . ARG A 1 107 ? -23.572 9.172 15.536 1.00 88.75 107 ARG A CA 1
ATOM 839 C C . ARG A 1 107 ? -23.094 8.681 16.899 1.00 88.75 107 ARG A C 1
ATOM 841 O O . ARG A 1 107 ? -23.463 9.293 17.895 1.00 88.75 107 ARG A O 1
ATOM 848 N N . LEU A 1 108 ? -22.249 7.650 16.945 1.00 89.25 108 LEU A N 1
ATOM 849 C CA . LEU A 1 108 ? -21.727 7.097 18.202 1.00 89.25 108 LEU A CA 1
ATOM 850 C C . LEU A 1 108 ? -20.940 8.142 18.999 1.00 89.25 108 LEU A C 1
ATOM 852 O O . LEU A 1 108 ? -21.141 8.291 20.204 1.00 89.25 108 LEU A O 1
ATOM 856 N N . LYS A 1 109 ? -20.131 8.959 18.318 1.00 87.44 109 LYS A N 1
ATOM 857 C CA . LYS A 1 109 ? -19.435 10.081 18.963 1.00 87.44 109 LYS A CA 1
ATOM 858 C C . LYS A 1 109 ? -20.391 11.122 19.542 1.00 87.44 109 LYS A C 1
ATOM 860 O O . LYS A 1 109 ? -20.196 11.572 20.666 1.00 87.44 109 LYS A O 1
ATOM 865 N N . ARG A 1 110 ? -21.427 11.514 18.792 1.00 88.69 110 ARG A N 1
ATOM 866 C CA . ARG A 1 110 ? -22.437 12.486 19.256 1.00 88.69 110 ARG A CA 1
ATOM 867 C C . ARG A 1 110 ? -23.310 11.938 20.382 1.00 88.69 110 ARG A C 1
ATOM 869 O O . ARG A 1 110 ? -23.776 12.715 21.204 1.00 88.69 110 ARG A O 1
ATOM 876 N N . ALA A 1 111 ? -23.512 10.624 20.418 1.00 87.69 111 ALA A N 1
ATOM 877 C CA . ALA A 1 111 ? -24.216 9.932 21.489 1.00 87.69 111 ALA A CA 1
ATOM 878 C C . ALA A 1 111 ? -23.388 9.818 22.783 1.00 87.69 111 ALA A C 1
ATOM 880 O O . ALA A 1 111 ? -23.912 9.352 23.788 1.00 87.69 111 ALA A O 1
ATOM 881 N N . GLY A 1 112 ? -22.121 10.253 22.776 1.00 88.25 112 GLY A N 1
ATOM 882 C CA . GLY A 1 112 ? -21.258 10.220 23.954 1.00 88.25 112 GLY A CA 1
ATOM 883 C C . GLY A 1 112 ? -20.640 8.850 24.231 1.00 88.25 112 GLY A C 1
ATOM 884 O O . GLY A 1 112 ? -20.290 8.582 25.377 1.00 88.25 112 GLY A O 1
ATOM 885 N N . SER A 1 113 ? -20.495 7.993 23.209 1.00 88.25 113 SER A N 1
ATOM 886 C CA . SER A 1 113 ? -19.787 6.715 23.348 1.00 88.25 113 SER A CA 1
ATOM 887 C C . SER A 1 113 ? -18.387 6.947 23.942 1.00 88.25 113 SER A C 1
ATOM 889 O O . SER A 1 113 ? -17.645 7.790 23.417 1.00 88.25 113 SER A O 1
ATOM 891 N N . PRO A 1 114 ? -18.001 6.246 25.026 1.00 91.25 114 PRO A N 1
ATOM 892 C CA . PRO A 1 114 ? -16.680 6.406 25.622 1.00 91.25 114 PRO A CA 1
ATOM 893 C C . PRO A 1 114 ? -15.570 6.134 24.602 1.00 91.25 114 PRO A C 1
ATOM 895 O O . PRO A 1 114 ? -15.627 5.163 23.857 1.00 91.25 114 PRO A O 1
ATOM 898 N N . MET A 1 115 ? -14.539 6.977 24.564 1.00 91.38 115 MET A N 1
ATOM 899 C CA . MET A 1 115 ? -13.467 6.867 23.569 1.00 91.38 115 MET A CA 1
ATOM 900 C C . MET A 1 115 ? -12.261 6.108 24.138 1.00 91.38 115 MET A C 1
ATOM 902 O O . MET A 1 115 ? -11.653 6.547 25.114 1.00 91.38 115 MET A O 1
ATOM 906 N N . ILE A 1 116 ? -11.872 5.009 23.492 1.00 93.81 116 ILE A N 1
ATOM 907 C CA . ILE A 1 116 ? -10.738 4.156 23.873 1.00 93.81 116 ILE A CA 1
ATOM 908 C C . ILE A 1 116 ? -9.496 4.499 23.060 1.00 93.81 116 ILE A C 1
ATOM 910 O O . ILE A 1 116 ? -9.568 4.705 21.850 1.00 93.81 116 ILE A O 1
ATOM 914 N N . GLN A 1 117 ? -8.330 4.504 23.710 1.00 94.56 117 GLN A N 1
ATOM 915 C CA . GLN A 1 117 ? -7.050 4.656 23.026 1.00 94.56 117 GLN A CA 1
ATOM 916 C C . GLN A 1 117 ? -6.717 3.396 22.206 1.00 94.56 117 GLN A C 1
ATOM 918 O O . GLN A 1 117 ? -6.349 2.358 22.756 1.00 94.56 117 GLN A O 1
ATOM 923 N N . ARG A 1 118 ? -6.796 3.498 20.877 1.00 94.44 118 ARG A N 1
ATOM 924 C CA . ARG A 1 118 ? -6.398 2.452 19.923 1.00 94.44 118 ARG A CA 1
ATOM 925 C C . ARG A 1 118 ? -4.913 2.549 19.569 1.00 94.44 118 ARG A C 1
ATOM 927 O O . ARG A 1 118 ? -4.220 1.527 19.616 1.00 94.44 118 ARG A O 1
ATOM 934 N N . TRP A 1 119 ? -4.426 3.756 19.247 1.00 94.50 119 TRP A N 1
ATOM 935 C CA . TRP A 1 119 ? -3.038 4.021 18.816 1.00 94.50 119 TRP A CA 1
ATOM 936 C C . TRP A 1 119 ? -2.331 5.043 19.700 1.00 94.50 119 TRP A C 1
ATOM 938 O O . TRP A 1 119 ? -2.856 6.130 19.929 1.00 94.50 119 TRP A O 1
ATOM 948 N N . ASN A 1 120 ? -1.115 4.750 20.149 1.00 93.81 120 ASN A N 1
ATOM 949 C CA . ASN A 1 120 ? -0.321 5.700 20.936 1.00 93.81 120 ASN A CA 1
ATOM 950 C C . ASN A 1 120 ? 0.257 6.845 20.071 1.00 93.81 120 ASN A C 1
ATOM 952 O O . ASN A 1 120 ? 0.171 6.817 18.847 1.00 93.81 120 ASN A O 1
ATOM 956 N N . VAL A 1 121 ? 0.844 7.864 20.711 1.00 95.44 121 VAL A N 1
ATOM 957 C CA . VAL A 1 121 ? 1.412 9.043 20.021 1.00 95.44 121 VAL A CA 1
ATOM 958 C C . VAL A 1 121 ? 2.467 8.643 18.985 1.00 95.44 121 VAL A C 1
ATOM 960 O O . VAL A 1 121 ? 2.449 9.158 17.871 1.00 95.44 121 VAL A O 1
ATOM 963 N N . TRP A 1 122 ? 3.337 7.688 19.319 1.00 93.88 122 TRP A N 1
ATOM 964 C CA . TRP A 1 122 ? 4.407 7.232 18.433 1.00 93.88 122 TRP A CA 1
ATOM 965 C C . TRP A 1 122 ? 3.881 6.556 17.171 1.00 93.88 122 TRP A C 1
ATOM 967 O O . TRP A 1 122 ? 4.363 6.846 16.084 1.00 93.88 122 TRP A O 1
ATOM 977 N N . GLN A 1 123 ? 2.855 5.715 17.287 1.00 93.69 123 GLN A N 1
ATOM 978 C CA . GLN A 1 123 ? 2.213 5.067 16.140 1.00 93.69 123 GLN A CA 1
ATOM 979 C C . GLN A 1 123 ? 1.602 6.095 15.183 1.00 93.69 123 GLN A C 1
ATOM 981 O O . GLN A 1 123 ? 1.747 5.975 13.971 1.00 93.69 123 GLN A O 1
ATOM 986 N N . ARG A 1 124 ? 0.981 7.146 15.728 1.00 95.69 124 ARG A N 1
ATOM 987 C CA . ARG A 1 124 ? 0.415 8.238 14.925 1.00 95.69 124 ARG A CA 1
ATOM 988 C C . ARG A 1 124 ? 1.496 9.056 14.235 1.00 95.69 124 ARG A C 1
ATOM 990 O O . ARG A 1 124 ? 1.372 9.339 13.052 1.00 95.69 124 ARG A O 1
ATOM 997 N N . ALA A 1 125 ? 2.568 9.397 14.950 1.00 96.25 125 ALA A N 1
ATOM 998 C CA . ALA A 1 125 ? 3.700 10.117 14.376 1.00 96.25 125 ALA A CA 1
ATOM 999 C C . ALA A 1 125 ? 4.358 9.320 13.240 1.00 96.25 125 ALA A C 1
ATOM 1001 O O . ALA A 1 125 ? 4.609 9.877 12.176 1.00 96.25 125 ALA A O 1
ATOM 1002 N N . GLN A 1 126 ? 4.567 8.012 13.433 1.00 95.69 126 GLN A N 1
ATOM 1003 C CA . GLN A 1 126 ? 5.087 7.125 12.390 1.00 95.69 126 GLN A CA 1
ATOM 1004 C C . GLN A 1 126 ? 4.160 7.089 11.173 1.00 95.69 126 GLN A C 1
ATOM 1006 O O . GLN A 1 126 ? 4.627 7.253 10.054 1.00 95.69 126 GLN A O 1
ATOM 1011 N N . HIS A 1 127 ? 2.850 6.939 11.377 1.00 94.94 127 HIS A N 1
ATOM 1012 C CA . HIS A 1 127 ? 1.889 6.945 10.277 1.00 94.94 127 HIS A CA 1
ATOM 1013 C C . HIS A 1 127 ? 1.877 8.279 9.517 1.00 94.94 127 HIS A C 1
ATOM 1015 O O . HIS A 1 127 ? 1.897 8.290 8.292 1.00 94.94 127 HIS A O 1
ATOM 1021 N N . ILE A 1 128 ? 1.853 9.415 10.222 1.00 95.94 128 ILE A N 1
ATOM 1022 C CA . ILE A 1 128 ? 1.848 10.743 9.591 1.00 95.94 128 ILE A CA 1
ATOM 1023 C C . ILE A 1 128 ? 3.137 10.967 8.800 1.00 95.94 128 ILE A C 1
ATOM 1025 O O . ILE A 1 128 ? 3.071 11.441 7.669 1.00 95.94 128 ILE A O 1
ATOM 1029 N N . LEU A 1 129 ? 4.292 10.598 9.362 1.00 96.88 129 LEU A N 1
ATOM 1030 C CA . LEU A 1 129 ? 5.564 10.712 8.656 1.00 96.88 129 LEU A CA 1
ATOM 1031 C C . LEU A 1 129 ? 5.573 9.836 7.399 1.00 96.88 129 LEU A C 1
ATOM 1033 O O . LEU A 1 129 ? 5.905 10.346 6.336 1.00 96.88 129 LEU A O 1
ATOM 1037 N N . MET A 1 130 ? 5.127 8.578 7.509 1.00 95.88 130 MET A N 1
ATOM 1038 C CA . MET A 1 130 ? 4.977 7.654 6.378 1.00 95.88 130 MET A CA 1
ATOM 1039 C C . MET A 1 130 ? 4.099 8.252 5.277 1.00 95.88 130 MET A C 1
ATOM 1041 O O . MET A 1 130 ? 4.499 8.289 4.117 1.00 95.88 130 MET A O 1
ATOM 1045 N N . PHE A 1 131 ? 2.919 8.753 5.651 1.00 95.50 131 PHE A N 1
ATOM 1046 C CA . PHE A 1 131 ? 1.964 9.367 4.735 1.00 95.50 131 PHE A CA 1
ATOM 1047 C C . PHE A 1 131 ? 2.578 10.560 3.995 1.00 95.50 131 PHE A C 1
ATOM 1049 O O . PHE A 1 131 ? 2.518 10.617 2.769 1.00 95.50 131 PHE A O 1
ATOM 1056 N N . VAL A 1 132 ? 3.212 11.487 4.719 1.00 97.75 132 VAL A N 1
ATOM 1057 C CA . VAL A 1 132 ? 3.832 12.676 4.119 1.00 97.75 132 VAL A CA 1
ATOM 1058 C C . VAL A 1 132 ? 4.953 12.283 3.158 1.00 97.75 132 VAL A C 1
ATOM 1060 O O . VAL A 1 132 ? 4.973 12.762 2.023 1.00 97.75 132 VAL A O 1
ATOM 1063 N N . THR A 1 133 ? 5.858 11.391 3.569 1.00 97.88 133 THR A N 1
ATOM 1064 C CA . THR A 1 133 ? 6.958 10.953 2.699 1.00 97.88 133 THR A CA 1
ATOM 1065 C C . THR A 1 133 ? 6.453 10.199 1.475 1.00 97.88 133 THR A C 1
ATOM 1067 O O . THR A 1 133 ? 6.946 10.418 0.369 1.00 97.88 133 THR A O 1
ATOM 1070 N N . PHE A 1 134 ? 5.434 9.354 1.643 1.00 97.06 134 PHE A N 1
ATOM 1071 C CA . PHE A 1 134 ? 4.819 8.625 0.542 1.00 97.06 134 PHE A CA 1
ATOM 1072 C C . PHE A 1 134 ? 4.187 9.577 -0.476 1.00 97.06 134 PHE A C 1
ATOM 1074 O O . PHE A 1 134 ? 4.472 9.457 -1.662 1.00 97.06 134 PHE A O 1
ATOM 1081 N N . VAL A 1 135 ? 3.388 10.557 -0.034 1.00 97.62 135 VAL A N 1
ATOM 1082 C CA . VAL A 1 135 ? 2.750 11.535 -0.935 1.00 97.62 135 VAL A CA 1
ATOM 1083 C C . VAL A 1 135 ? 3.796 12.328 -1.716 1.00 97.62 135 VAL A C 1
ATOM 1085 O O . VAL A 1 135 ? 3.649 12.512 -2.924 1.00 97.62 135 VAL A O 1
ATOM 1088 N N . ILE A 1 136 ? 4.877 12.752 -1.054 1.00 98.06 136 ILE A N 1
ATOM 1089 C CA . ILE A 1 136 ? 5.987 13.445 -1.719 1.00 98.06 136 ILE A CA 1
ATOM 1090 C C . ILE A 1 136 ? 6.647 12.528 -2.755 1.00 98.06 136 ILE A C 1
ATOM 1092 O O . ILE A 1 136 ? 6.857 12.962 -3.888 1.00 98.06 136 ILE A O 1
ATOM 1096 N N . CYS A 1 137 ? 6.948 11.272 -2.411 1.00 97.56 137 CYS A N 1
ATOM 1097 C CA . CYS A 1 137 ? 7.545 10.306 -3.339 1.00 97.56 137 CYS A CA 1
ATOM 1098 C C . CYS A 1 137 ? 6.627 10.022 -4.531 1.00 97.56 137 CYS A C 1
ATOM 1100 O O . CYS A 1 137 ? 7.079 10.106 -5.669 1.00 97.56 137 CYS A O 1
ATOM 1102 N N . ALA A 1 138 ? 5.346 9.740 -4.292 1.00 97.06 138 ALA A N 1
ATOM 1103 C CA . ALA A 1 138 ? 4.367 9.483 -5.340 1.00 97.06 138 ALA A CA 1
ATOM 1104 C C . ALA A 1 138 ? 4.267 10.683 -6.290 1.00 97.06 138 ALA A C 1
ATOM 1106 O O . ALA A 1 138 ? 4.440 10.533 -7.496 1.00 97.06 138 ALA A O 1
ATOM 1107 N N . PHE A 1 139 ? 4.094 11.895 -5.756 1.00 96.94 139 PHE A N 1
ATOM 1108 C CA . PHE A 1 139 ? 4.010 13.097 -6.580 1.00 96.94 139 PHE A CA 1
ATOM 1109 C C . PHE A 1 139 ? 5.286 13.330 -7.401 1.00 96.94 139 PHE A C 1
ATOM 1111 O O . PHE A 1 139 ? 5.236 13.416 -8.625 1.00 96.94 139 PHE A O 1
ATOM 1118 N N . THR A 1 140 ? 6.445 13.391 -6.741 1.00 96.50 140 THR A N 1
ATOM 1119 C CA . THR A 1 140 ? 7.725 13.659 -7.418 1.00 96.50 140 THR A CA 1
ATOM 1120 C C . THR A 1 140 ? 8.106 12.564 -8.412 1.00 96.50 140 THR A C 1
ATOM 1122 O O . THR A 1 140 ? 8.644 12.876 -9.472 1.00 96.50 140 THR A O 1
ATOM 1125 N N . GLY A 1 141 ? 7.791 11.301 -8.111 1.00 95.75 141 GLY A N 1
ATOM 1126 C CA . GLY A 1 141 ? 8.062 10.156 -8.978 1.00 95.75 141 GLY A CA 1
ATOM 1127 C C . GLY A 1 141 ? 7.213 10.173 -10.247 1.00 95.75 141 GLY A C 1
ATOM 1128 O O . GLY A 1 141 ? 7.757 10.035 -11.339 1.00 95.75 141 GLY A O 1
ATOM 1129 N N . PHE A 1 142 ? 5.904 10.424 -10.131 1.00 95.88 142 PHE A N 1
ATOM 1130 C CA . PHE A 1 142 ? 5.021 10.532 -11.299 1.00 95.88 142 PHE A CA 1
ATOM 1131 C C . PHE A 1 142 ? 5.363 11.743 -12.173 1.00 95.88 142 PHE A C 1
ATOM 1133 O O . PHE A 1 142 ? 5.409 11.615 -13.394 1.00 95.88 142 PHE A O 1
ATOM 1140 N N . VAL A 1 143 ? 5.664 12.900 -11.574 1.00 95.38 143 VAL A N 1
ATOM 1141 C CA . VAL A 1 143 ? 6.086 14.093 -12.333 1.00 95.38 143 VAL A CA 1
ATOM 1142 C C . VAL A 1 143 ? 7.407 13.842 -13.067 1.00 95.38 143 VAL A C 1
ATOM 1144 O O . VAL A 1 143 ? 7.552 14.264 -14.211 1.00 95.38 143 VAL A O 1
ATOM 1147 N N . ALA A 1 144 ? 8.357 13.141 -12.440 1.00 92.44 144 ALA A N 1
ATOM 1148 C CA . ALA A 1 144 ? 9.615 12.764 -13.080 1.00 92.44 144 ALA A CA 1
ATOM 1149 C C . ALA A 1 144 ? 9.419 11.744 -14.212 1.00 92.44 144 ALA A C 1
ATOM 1151 O O . ALA A 1 144 ? 10.046 11.868 -15.257 1.00 92.44 144 ALA A O 1
ATOM 1152 N N . MET A 1 145 ? 8.537 10.760 -14.025 1.00 92.69 145 MET A N 1
ATOM 1153 C CA . MET A 1 145 ? 8.208 9.757 -15.044 1.00 92.69 145 MET A CA 1
ATOM 1154 C C . MET A 1 145 ? 7.501 10.371 -16.264 1.00 92.69 145 MET A C 1
ATOM 1156 O O . MET A 1 145 ? 7.635 9.871 -17.377 1.00 92.69 145 MET A O 1
ATOM 1160 N N . LEU A 1 146 ? 6.745 11.452 -16.062 1.00 93.19 146 LEU A N 1
ATOM 1161 C CA . LEU A 1 146 ? 5.932 12.117 -17.084 1.00 93.19 146 LEU A CA 1
ATOM 1162 C C . LEU A 1 146 ? 6.551 13.429 -17.576 1.00 93.19 146 LEU A C 1
ATOM 1164 O O . LEU A 1 146 ? 5.839 14.296 -18.083 1.00 93.19 146 LEU A O 1
ATOM 1168 N N . ASP A 1 147 ? 7.862 13.603 -17.440 1.00 89.12 147 ASP A N 1
ATOM 1169 C CA . ASP A 1 147 ? 8.539 14.869 -17.734 1.00 89.12 147 ASP A CA 1
ATOM 1170 C C . ASP A 1 147 ? 8.477 15.288 -19.217 1.00 89.12 147 ASP A C 1
ATOM 1172 O O . ASP A 1 147 ? 8.576 16.477 -19.528 1.00 89.12 147 ASP A O 1
ATOM 1176 N N . THR A 1 148 ? 8.251 14.332 -20.120 1.00 89.69 148 THR A N 1
ATOM 1177 C CA . THR A 1 148 ? 8.006 14.557 -21.552 1.00 89.69 148 THR A CA 1
ATOM 1178 C C . THR A 1 148 ? 6.595 15.067 -21.855 1.00 89.69 148 THR A C 1
ATOM 1180 O O . THR A 1 148 ? 6.354 15.604 -22.938 1.00 89.69 148 THR A O 1
ATOM 1183 N N . ASN A 1 149 ? 5.649 14.944 -20.918 1.00 92.06 149 ASN A N 1
ATOM 1184 C CA . ASN A 1 149 ? 4.293 15.451 -21.082 1.00 92.06 149 ASN A CA 1
ATOM 1185 C C . ASN A 1 149 ? 4.244 16.965 -20.775 1.00 92.06 149 ASN A C 1
ATOM 1187 O O . ASN A 1 149 ? 4.568 17.368 -19.653 1.00 92.06 149 ASN A O 1
ATOM 1191 N N . PRO A 1 150 ? 3.769 17.821 -21.704 1.00 92.25 150 PRO A N 1
ATOM 1192 C CA . PRO A 1 150 ? 3.769 19.273 -21.512 1.00 92.25 150 PRO A CA 1
ATOM 1193 C C . PRO A 1 150 ? 2.993 19.766 -20.287 1.00 92.25 150 PRO A C 1
ATOM 1195 O O . PRO A 1 150 ? 3.359 20.793 -19.723 1.00 92.25 150 PRO A O 1
ATOM 1198 N N . ILE A 1 151 ? 1.934 19.063 -19.869 1.00 90.81 151 ILE A N 1
ATOM 1199 C CA . ILE A 1 151 ? 1.117 19.437 -18.705 1.00 90.81 151 ILE A CA 1
ATOM 1200 C C . ILE A 1 151 ? 1.890 19.141 -17.419 1.00 90.81 151 ILE A C 1
ATOM 1202 O O . ILE A 1 151 ? 2.056 20.020 -16.577 1.00 90.81 151 ILE A O 1
ATOM 1206 N N . TRP A 1 152 ? 2.426 17.928 -17.286 1.00 90.31 152 TRP A N 1
ATOM 1207 C CA . TRP A 1 152 ? 3.217 17.537 -16.115 1.00 90.31 152 TRP A CA 1
ATOM 1208 C C . TRP A 1 152 ? 4.523 18.323 -16.008 1.00 90.31 152 TRP A C 1
ATOM 1210 O O . TRP A 1 152 ? 4.972 18.640 -14.905 1.00 90.31 152 TRP A O 1
ATOM 1220 N N . ARG A 1 153 ? 5.085 18.748 -17.143 1.00 89.19 153 ARG A N 1
ATOM 1221 C CA . ARG A 1 153 ? 6.261 19.618 -17.167 1.00 89.19 153 ARG A CA 1
ATOM 1222 C C . ARG A 1 153 ? 6.024 20.977 -16.498 1.00 89.19 153 ARG A C 1
ATOM 1224 O O . ARG A 1 153 ? 6.976 21.547 -15.972 1.00 89.19 153 ARG A O 1
ATOM 1231 N N . GLN A 1 154 ? 4.786 21.481 -16.456 1.00 90.75 154 GLN A N 1
ATOM 1232 C CA . GLN A 1 154 ? 4.461 22.754 -15.789 1.00 90.75 154 GLN A CA 1
ATOM 1233 C C . GLN A 1 154 ? 4.623 22.683 -14.268 1.00 90.75 154 GLN A C 1
ATOM 1235 O O . GLN A 1 154 ? 4.949 23.687 -13.640 1.00 90.75 154 GLN A O 1
ATOM 1240 N N . VAL A 1 155 ? 4.415 21.503 -13.681 1.00 90.62 155 VAL A N 1
ATOM 1241 C CA . VAL A 1 155 ? 4.571 21.262 -12.237 1.00 90.62 155 VAL A CA 1
ATOM 1242 C C . VAL A 1 155 ? 5.923 20.629 -11.893 1.00 90.62 155 VAL A C 1
ATOM 1244 O O . VAL A 1 155 ? 6.167 20.260 -10.744 1.00 90.62 155 VAL A O 1
ATOM 1247 N N . TYR A 1 156 ? 6.821 20.514 -12.875 1.00 90.81 156 TYR A N 1
ATOM 1248 C CA . TYR A 1 156 ? 8.168 20.002 -12.674 1.00 90.81 156 TYR A CA 1
ATOM 1249 C C . TYR A 1 156 ? 9.006 21.001 -11.872 1.00 90.81 156 TYR A C 1
ATOM 1251 O O . TYR A 1 156 ? 9.186 22.157 -12.262 1.00 90.81 156 TYR A O 1
ATOM 1259 N N . ILE A 1 157 ? 9.562 20.543 -10.750 1.00 85.75 157 ILE A N 1
ATOM 1260 C CA . ILE A 1 157 ? 10.417 21.370 -9.897 1.00 85.75 157 ILE A CA 1
ATOM 1261 C C . ILE A 1 157 ? 11.807 21.452 -10.536 1.00 85.75 157 ILE A C 1
ATOM 1263 O O . ILE A 1 157 ? 12.637 20.547 -10.405 1.00 85.75 157 ILE A O 1
ATOM 1267 N N . ASN A 1 158 ? 12.033 22.546 -11.264 1.00 81.75 158 ASN A N 1
ATOM 1268 C CA . ASN A 1 158 ? 13.296 22.839 -11.932 1.00 81.75 158 ASN A CA 1
ATOM 1269 C C . ASN A 1 158 ? 14.405 23.188 -10.929 1.00 81.75 158 ASN A C 1
ATOM 1271 O O . ASN A 1 158 ? 14.156 23.637 -9.812 1.00 81.75 158 ASN A O 1
ATOM 1275 N N . GLY A 1 159 ? 15.647 23.010 -11.367 1.00 79.25 159 GLY A N 1
ATOM 1276 C CA . GLY A 1 159 ? 16.843 23.262 -10.574 1.00 79.25 159 GLY A CA 1
ATOM 1277 C C . GLY A 1 159 ? 17.816 22.106 -10.720 1.00 79.25 159 GLY A C 1
ATOM 1278 O O . GLY A 1 159 ? 17.401 20.953 -10.821 1.00 79.25 159 GLY A O 1
ATOM 1279 N N . LEU A 1 160 ? 19.103 22.426 -10.752 1.00 77.38 160 LEU A N 1
ATOM 1280 C CA . LEU A 1 160 ? 20.172 21.442 -10.710 1.00 77.38 160 LEU A CA 1
ATOM 1281 C C . LEU A 1 160 ? 20.874 21.579 -9.371 1.00 77.38 160 LEU A C 1
ATOM 1283 O O . LEU A 1 160 ? 21.270 22.680 -8.987 1.00 77.38 160 LEU A O 1
ATOM 1287 N N . VAL A 1 161 ? 21.013 20.463 -8.669 1.00 66.62 161 VAL A N 1
ATOM 1288 C CA . VAL A 1 161 ? 21.825 20.398 -7.459 1.00 66.62 161 VAL A CA 1
ATOM 1289 C C . VAL A 1 161 ? 23.058 19.572 -7.789 1.00 66.62 161 VAL A C 1
ATOM 1291 O O . VAL A 1 161 ? 22.962 18.528 -8.428 1.00 66.62 161 VAL A O 1
ATOM 1294 N N . SER A 1 162 ? 24.218 20.064 -7.370 1.00 64.00 162 SER A N 1
ATOM 1295 C CA . SER A 1 162 ? 25.496 19.368 -7.486 1.00 64.00 162 SER A CA 1
ATOM 1296 C C . SER A 1 162 ? 26.123 19.330 -6.105 1.00 64.00 162 SER A C 1
ATOM 1298 O O . SER A 1 162 ? 26.235 20.370 -5.456 1.00 64.00 162 SER A O 1
ATOM 1300 N N . PHE A 1 163 ? 26.547 18.153 -5.655 1.00 62.09 163 PHE A N 1
ATOM 1301 C CA . PHE A 1 163 ? 27.344 18.035 -4.441 1.00 62.09 163 PHE A CA 1
ATOM 1302 C C . PHE A 1 163 ? 28.808 17.854 -4.849 1.00 62.09 163 PHE A C 1
ATOM 1304 O O . PHE A 1 163 ? 29.192 16.796 -5.336 1.00 62.09 163 PHE A O 1
ATOM 1311 N N . SER A 1 164 ? 29.633 18.887 -4.676 1.00 52.03 164 SER A N 1
ATOM 1312 C CA . SER A 1 164 ? 31.089 18.765 -4.786 1.00 52.03 164 SER A CA 1
ATOM 1313 C C . SER A 1 164 ? 31.691 18.534 -3.394 1.00 52.03 164 SER A C 1
ATOM 1315 O O . SER A 1 164 ? 31.428 19.288 -2.461 1.00 52.03 164 SER A O 1
ATOM 1317 N N . GLY A 1 165 ? 32.493 17.478 -3.229 1.00 54.09 165 GLY A N 1
ATOM 1318 C CA . GLY A 1 165 ? 33.210 17.196 -1.980 1.00 54.09 165 GLY A CA 1
ATOM 1319 C C . GLY A 1 165 ? 34.203 16.032 -2.118 1.00 54.09 165 GLY A C 1
ATOM 1320 O O . GLY A 1 165 ? 33.970 15.151 -2.947 1.00 54.09 165 GLY A O 1
ATOM 1321 N N . PRO A 1 166 ? 35.329 16.025 -1.376 1.00 47.38 166 PRO A N 1
ATOM 1322 C CA . PRO A 1 166 ? 36.269 14.907 -1.381 1.00 47.38 166 PRO A CA 1
ATOM 1323 C C . PRO A 1 166 ? 35.739 13.703 -0.570 1.00 47.38 166 PRO A C 1
ATOM 1325 O O . PRO A 1 166 ? 34.893 13.880 0.309 1.00 47.38 166 PRO A O 1
ATOM 1328 N N . PRO A 1 167 ? 36.233 12.478 -0.844 1.00 51.12 167 PRO A N 1
ATOM 1329 C CA . PRO A 1 167 ? 35.821 11.269 -0.134 1.00 51.12 167 PRO A CA 1
ATOM 1330 C C . PRO A 1 167 ? 36.066 11.346 1.393 1.00 51.12 167 PRO A C 1
ATOM 1332 O O . PRO A 1 167 ? 36.978 12.049 1.827 1.00 51.12 167 PRO A O 1
ATOM 1335 N N . PRO A 1 168 ? 35.311 10.583 2.213 1.00 52.88 168 PRO A N 1
ATOM 1336 C CA . PRO A 1 168 ? 34.456 9.476 1.808 1.00 52.88 168 PRO A CA 1
ATOM 1337 C C . PRO A 1 168 ? 33.074 9.980 1.389 1.00 52.88 168 PRO A C 1
ATOM 1339 O O . PRO A 1 168 ? 32.373 10.636 2.154 1.00 52.88 168 PRO A O 1
ATOM 1342 N N . TYR A 1 169 ? 32.663 9.624 0.172 1.00 55.78 169 TYR A N 1
ATOM 1343 C CA . TYR A 1 169 ? 31.327 9.843 -0.387 1.00 55.78 169 TYR A CA 1
ATOM 1344 C C . TYR A 1 169 ? 30.275 8.970 0.322 1.00 55.78 169 TYR A C 1
ATOM 1346 O O . TYR A 1 169 ? 29.555 8.218 -0.329 1.00 55.78 169 TYR A O 1
ATOM 1354 N N . PHE A 1 170 ? 30.219 9.005 1.658 1.00 50.84 170 PHE A N 1
ATOM 1355 C CA . PHE A 1 170 ? 29.602 7.973 2.499 1.00 50.84 170 PHE A CA 1
ATOM 1356 C C . PHE A 1 170 ? 28.098 7.745 2.268 1.00 50.84 170 PHE A C 1
ATOM 1358 O O . PHE A 1 170 ? 27.565 6.796 2.824 1.00 50.84 170 PHE A O 1
ATOM 1365 N N . LEU A 1 171 ? 27.397 8.499 1.416 1.00 51.62 171 LEU A N 1
ATOM 1366 C CA . LEU A 1 171 ? 26.025 8.118 1.069 1.00 51.62 171 LEU A CA 1
ATOM 1367 C C . LEU A 1 171 ? 25.684 8.019 -0.415 1.00 51.62 171 LEU A C 1
ATOM 1369 O O . LEU A 1 171 ? 24.612 7.493 -0.680 1.00 51.62 171 LEU A O 1
ATOM 1373 N N . TRP A 1 172 ? 26.506 8.443 -1.389 1.00 58.44 172 TRP A N 1
ATOM 1374 C CA . TRP A 1 172 ? 26.049 8.360 -2.790 1.00 58.44 172 TRP A CA 1
ATOM 1375 C C . TRP A 1 172 ? 27.125 8.595 -3.876 1.00 58.44 172 TRP A C 1
ATOM 1377 O O . TRP A 1 172 ? 27.619 9.715 -4.025 1.00 58.44 172 TRP A O 1
ATOM 1387 N N . PRO A 1 173 ? 27.447 7.589 -4.706 1.00 50.88 173 PRO A N 1
ATOM 1388 C CA . PRO A 1 173 ? 28.331 7.743 -5.870 1.00 50.88 173 PRO A CA 1
ATOM 1389 C C . PRO A 1 173 ? 27.739 8.563 -7.036 1.00 50.88 173 PRO A C 1
ATOM 1391 O O . PRO A 1 173 ? 28.483 9.190 -7.790 1.00 50.88 173 PRO A O 1
ATOM 1394 N N . SER A 1 174 ? 26.410 8.618 -7.183 1.00 52.94 174 SER A N 1
ATOM 1395 C CA . SER A 1 174 ? 25.748 9.225 -8.358 1.00 52.94 174 SER A CA 1
ATOM 1396 C C . SER A 1 174 ? 25.623 10.754 -8.320 1.00 52.94 174 SER A C 1
ATOM 1398 O O . SER A 1 174 ? 25.073 11.344 -9.244 1.00 52.94 174 SER A O 1
ATOM 1400 N N . PHE A 1 175 ? 26.122 11.419 -7.272 1.00 56.00 175 PHE A N 1
ATOM 1401 C CA . PHE A 1 175 ? 26.063 12.883 -7.128 1.00 56.00 175 PHE A CA 1
ATOM 1402 C C . PHE A 1 175 ? 27.292 13.613 -7.682 1.00 56.00 175 PHE A C 1
ATOM 1404 O O . PHE A 1 175 ? 27.440 14.818 -7.495 1.00 56.00 175 PHE A O 1
ATOM 1411 N N . THR A 1 176 ? 28.152 12.904 -8.412 1.00 53.84 176 THR A N 1
ATOM 1412 C CA . THR A 1 176 ? 29.283 13.491 -9.147 1.00 53.84 176 THR A CA 1
ATOM 1413 C C . THR A 1 176 ? 28.848 14.324 -10.360 1.00 53.84 176 THR A C 1
ATOM 1415 O O . THR A 1 176 ? 29.672 15.025 -10.942 1.00 53.84 176 THR A O 1
ATOM 1418 N N . SER A 1 177 ? 27.563 14.282 -10.732 1.00 59.41 177 SER A N 1
ATOM 1419 C CA . SER A 1 177 ? 26.956 15.080 -11.803 1.00 59.41 177 SER A CA 1
ATOM 1420 C C . SER A 1 177 ? 25.721 15.839 -11.296 1.00 59.41 177 SER A C 1
ATOM 1422 O O . SER A 1 177 ? 25.060 15.352 -10.376 1.00 59.41 177 SER A O 1
ATOM 1424 N N . PRO A 1 178 ? 25.379 17.006 -11.878 1.00 68.56 178 PRO A N 1
ATOM 1425 C CA . PRO A 1 178 ? 24.163 17.731 -11.526 1.00 68.56 178 PRO A CA 1
ATOM 1426 C C . PRO A 1 178 ? 22.912 16.878 -11.768 1.00 68.56 178 PRO A C 1
ATOM 1428 O O . PRO A 1 178 ? 22.783 16.254 -12.821 1.00 68.56 178 PRO A O 1
ATOM 1431 N N . TYR A 1 179 ? 21.968 16.890 -10.830 1.00 74.56 179 TYR A N 1
ATOM 1432 C CA . TYR A 1 179 ? 20.698 16.165 -10.943 1.00 74.56 179 TYR A CA 1
ATOM 1433 C C . TYR A 1 179 ? 19.506 17.102 -10.692 1.00 74.56 179 TYR A C 1
ATOM 1435 O O . TYR A 1 179 ? 19.645 18.102 -9.976 1.00 74.56 179 TYR A O 1
ATOM 1443 N N . PRO A 1 180 ? 18.324 16.808 -11.269 1.00 85.31 180 PRO A N 1
ATOM 1444 C CA . PRO A 1 180 ? 17.149 17.647 -11.078 1.00 85.31 180 PRO A CA 1
ATOM 1445 C C . PRO A 1 180 ? 16.692 17.693 -9.617 1.00 85.31 180 PRO A C 1
ATOM 1447 O O . PRO A 1 180 ? 16.622 16.661 -8.946 1.00 85.31 180 PRO A O 1
ATOM 1450 N N . LEU A 1 181 ? 16.298 18.876 -9.141 1.00 87.56 181 LEU A N 1
ATOM 1451 C CA . LEU A 1 181 ? 15.828 19.079 -7.766 1.00 87.56 181 LEU A CA 1
ATOM 1452 C C . LEU A 1 181 ? 14.643 18.165 -7.403 1.00 87.56 181 LEU A C 1
ATOM 1454 O O . LEU A 1 181 ? 14.594 17.643 -6.293 1.00 87.56 181 LEU A O 1
ATOM 1458 N N . ILE A 1 182 ? 13.721 17.903 -8.334 1.00 90.50 182 ILE A N 1
ATOM 1459 C CA . ILE A 1 182 ? 12.599 16.985 -8.086 1.00 90.50 182 ILE A CA 1
ATOM 1460 C C . ILE A 1 182 ? 13.053 15.556 -7.742 1.00 90.50 182 ILE A C 1
ATOM 1462 O O . ILE A 1 182 ? 12.479 14.926 -6.855 1.00 90.50 182 ILE A O 1
ATOM 1466 N N . ILE A 1 183 ? 14.121 15.075 -8.386 1.00 89.69 183 ILE A N 1
ATOM 1467 C CA . ILE A 1 183 ? 14.703 13.752 -8.132 1.00 89.69 183 ILE A CA 1
ATOM 1468 C C . ILE A 1 183 ? 15.367 13.733 -6.755 1.00 89.69 183 ILE A C 1
ATOM 1470 O O . ILE A 1 183 ? 15.237 12.755 -6.024 1.00 89.69 183 ILE A O 1
ATOM 1474 N N . LEU A 1 184 ? 16.006 14.835 -6.348 1.00 88.50 184 LEU A N 1
ATOM 1475 C CA . LEU A 1 184 ? 16.555 14.966 -4.997 1.00 88.50 184 LEU A CA 1
ATOM 1476 C C . LEU A 1 184 ? 15.478 14.841 -3.926 1.00 88.50 184 LEU A C 1
ATOM 1478 O O . LEU A 1 184 ? 15.646 14.099 -2.962 1.00 88.50 184 LEU A O 1
ATOM 1482 N N . ILE A 1 185 ? 14.383 15.585 -4.096 1.00 93.19 185 ILE A N 1
ATOM 1483 C CA . ILE A 1 185 ? 13.259 15.586 -3.158 1.00 93.19 185 ILE A CA 1
ATOM 1484 C C . ILE A 1 185 ? 12.683 14.170 -3.062 1.00 93.19 185 ILE A C 1
ATOM 1486 O O . ILE A 1 185 ? 12.454 13.681 -1.955 1.00 93.19 185 ILE A O 1
ATOM 1490 N N . HIS A 1 186 ? 12.524 13.494 -4.204 1.00 95.31 186 HIS A N 1
ATOM 1491 C CA . HIS A 1 186 ? 12.085 12.103 -4.264 1.00 95.31 186 HIS A CA 1
ATOM 1492 C C . HIS A 1 186 ? 13.005 11.172 -3.459 1.00 95.31 186 HIS A C 1
ATOM 1494 O O . HIS A 1 186 ? 12.535 10.430 -2.595 1.00 95.31 186 HIS A O 1
ATOM 1500 N N . ILE A 1 187 ? 14.317 11.250 -3.703 1.00 92.50 187 ILE A N 1
ATOM 1501 C CA . ILE A 1 187 ? 15.338 10.435 -3.032 1.00 92.50 187 ILE A CA 1
ATOM 1502 C C . ILE A 1 187 ? 15.338 10.679 -1.522 1.00 92.50 187 ILE A C 1
ATOM 1504 O O . ILE A 1 187 ? 15.270 9.726 -0.750 1.00 92.50 187 ILE A O 1
ATOM 1508 N N . ILE A 1 188 ? 15.400 11.941 -1.088 1.00 92.44 188 ILE A N 1
ATOM 1509 C CA . ILE A 1 188 ? 15.444 12.293 0.337 1.00 92.44 188 ILE A CA 1
ATOM 1510 C C . ILE A 1 188 ? 14.177 11.799 1.037 1.00 92.44 188 ILE A C 1
ATOM 1512 O O . ILE A 1 188 ? 14.262 11.199 2.108 1.00 92.44 188 ILE A O 1
ATOM 1516 N N . SER A 1 189 ? 13.012 11.999 0.418 1.00 97.00 189 SER A N 1
ATOM 1517 C CA . SER A 1 189 ? 11.743 11.502 0.953 1.00 97.00 189 SER A CA 1
ATOM 1518 C C . SER A 1 189 ? 11.741 9.973 1.084 1.00 97.00 189 SER A C 1
ATOM 1520 O O . SER A 1 189 ? 11.371 9.438 2.132 1.00 97.00 189 SER A O 1
ATOM 1522 N N . GLY A 1 190 ? 12.247 9.269 0.066 1.00 96.50 190 GLY A N 1
ATOM 1523 C CA . GLY A 1 190 ? 12.392 7.813 0.071 1.00 96.50 190 GLY A CA 1
ATOM 1524 C C . GLY A 1 190 ? 13.355 7.312 1.148 1.00 96.50 190 GLY A C 1
ATOM 1525 O O . GLY A 1 190 ? 13.065 6.326 1.822 1.00 96.50 190 GLY A O 1
ATOM 1526 N N . ILE A 1 191 ? 14.462 8.022 1.382 1.00 94.19 191 ILE A N 1
ATOM 1527 C CA . ILE A 1 191 ? 15.422 7.714 2.450 1.00 94.19 191 ILE A CA 1
ATOM 1528 C C . ILE A 1 191 ? 14.773 7.885 3.827 1.00 94.19 191 ILE A C 1
ATOM 1530 O O . ILE A 1 191 ? 14.875 6.984 4.661 1.00 94.19 191 ILE A O 1
ATOM 1534 N N . ILE A 1 192 ? 14.077 9.001 4.073 1.00 96.38 192 ILE A N 1
ATOM 1535 C CA . ILE A 1 192 ? 13.370 9.244 5.343 1.00 96.38 192 ILE A CA 1
ATOM 1536 C C . ILE A 1 192 ? 12.343 8.133 5.593 1.00 96.38 192 ILE A C 1
ATOM 1538 O O . ILE A 1 192 ? 12.288 7.577 6.694 1.00 96.38 192 ILE A O 1
ATOM 1542 N N . MET A 1 193 ? 11.573 7.770 4.565 1.00 97.00 193 MET A N 1
ATOM 1543 C CA . MET A 1 193 ? 10.622 6.663 4.622 1.00 97.00 193 MET A CA 1
ATOM 1544 C C . MET A 1 193 ? 11.318 5.327 4.923 1.00 97.00 193 MET A C 1
ATOM 1546 O O . MET A 1 193 ? 10.876 4.591 5.804 1.00 97.00 193 MET A O 1
ATOM 1550 N N . GLY A 1 194 ? 12.439 5.030 4.262 1.00 95.31 194 GLY A N 1
ATOM 1551 C CA . GLY A 1 194 ? 13.237 3.827 4.505 1.00 95.31 194 GLY A CA 1
ATOM 1552 C C . GLY A 1 194 ? 13.744 3.735 5.947 1.00 95.31 194 GLY A C 1
ATOM 1553 O O . GLY A 1 194 ? 13.555 2.710 6.603 1.00 95.31 194 GLY A O 1
ATOM 1554 N N . PHE A 1 195 ? 14.301 4.822 6.492 1.00 95.81 195 PHE A N 1
ATOM 1555 C CA . PHE A 1 195 ? 14.708 4.882 7.901 1.00 95.81 195 PHE A CA 1
ATOM 1556 C C . PHE A 1 195 ? 13.531 4.670 8.854 1.00 95.81 195 PHE A C 1
ATOM 1558 O O . PHE A 1 195 ? 13.669 3.949 9.843 1.00 95.81 195 PHE A O 1
ATOM 1565 N N . LEU A 1 196 ? 12.370 5.255 8.555 1.00 96.12 196 LEU A N 1
ATOM 1566 C CA . LEU A 1 196 ? 11.157 5.054 9.339 1.00 96.12 196 LEU A CA 1
ATOM 1567 C C . LEU A 1 196 ? 10.730 3.577 9.358 1.00 96.12 196 LEU A C 1
ATOM 1569 O O . LEU A 1 196 ? 10.434 3.055 10.435 1.00 96.12 196 LEU A O 1
ATOM 1573 N N . VAL A 1 197 ? 10.730 2.893 8.207 1.00 95.44 197 VAL A N 1
ATOM 1574 C CA . VAL A 1 197 ? 10.426 1.451 8.114 1.00 95.44 197 VAL A CA 1
ATOM 1575 C C . VAL A 1 197 ? 11.428 0.629 8.924 1.00 95.44 197 VAL A C 1
ATOM 1577 O O . VAL A 1 197 ? 11.023 -0.199 9.744 1.00 95.44 197 VAL A O 1
ATOM 1580 N N . LEU A 1 198 ? 12.727 0.880 8.743 1.00 95.56 198 LEU A N 1
ATOM 1581 C CA . LEU A 1 198 ? 13.786 0.161 9.455 1.00 95.56 198 LEU A CA 1
ATOM 1582 C C . LEU A 1 198 ? 13.677 0.351 10.971 1.00 95.56 198 LEU A C 1
ATOM 1584 O O . LEU A 1 198 ? 13.747 -0.621 11.722 1.00 95.56 198 LEU A O 1
ATOM 1588 N N . ALA A 1 199 ? 13.440 1.580 11.433 1.00 95.75 199 ALA A N 1
ATOM 1589 C CA . ALA A 1 199 ? 13.241 1.871 12.849 1.00 95.75 199 ALA A CA 1
ATOM 1590 C C . ALA A 1 199 ? 11.968 1.205 13.398 1.00 95.75 199 ALA A C 1
ATOM 1592 O O . ALA A 1 199 ? 11.988 0.658 14.504 1.00 95.75 199 ALA A O 1
ATOM 1593 N N . HIS A 1 200 ? 10.873 1.213 12.630 1.00 94.75 200 HIS A N 1
ATOM 1594 C CA . HIS A 1 200 ? 9.611 0.575 13.002 1.00 94.75 200 HIS A CA 1
ATOM 1595 C C . HIS A 1 200 ? 9.791 -0.934 13.219 1.00 94.75 200 HIS A C 1
ATOM 1597 O O . HIS A 1 200 ? 9.510 -1.438 14.311 1.00 94.75 200 HIS A O 1
ATOM 1603 N N . PHE A 1 201 ? 10.309 -1.653 12.219 1.00 94.50 201 PHE A N 1
ATOM 1604 C CA . PHE A 1 201 ? 10.507 -3.100 12.321 1.00 94.50 201 PHE A CA 1
ATOM 1605 C C . PHE A 1 201 ? 11.641 -3.484 13.265 1.00 94.50 201 PHE A C 1
ATOM 1607 O O . PHE A 1 201 ? 11.514 -4.483 13.969 1.00 94.50 201 PHE A O 1
ATOM 1614 N N . GLY A 1 202 ? 12.704 -2.683 13.358 1.00 95.56 202 GLY A N 1
ATOM 1615 C CA . GLY A 1 202 ? 13.764 -2.891 14.343 1.00 95.56 202 GLY A CA 1
ATOM 1616 C C . GLY A 1 202 ? 13.221 -2.833 15.772 1.00 95.56 202 GLY A C 1
ATOM 1617 O O . GLY A 1 202 ? 13.455 -3.742 16.569 1.00 95.56 202 GLY A O 1
ATOM 1618 N N . TYR A 1 203 ? 12.417 -1.813 16.086 1.00 94.56 203 TYR A N 1
ATOM 1619 C CA . TYR A 1 203 ? 11.813 -1.657 17.408 1.00 94.56 203 TYR A CA 1
ATOM 1620 C C . TYR A 1 203 ? 10.808 -2.768 17.738 1.00 94.56 203 TYR A C 1
ATOM 1622 O O . TYR A 1 203 ? 10.916 -3.414 18.786 1.00 94.56 203 TYR A O 1
ATOM 1630 N N . TYR A 1 204 ? 9.816 -2.998 16.871 1.00 93.44 204 TYR A N 1
ATOM 1631 C CA . TYR A 1 204 ? 8.772 -3.988 17.146 1.00 93.44 204 TYR A CA 1
ATOM 1632 C C . TYR A 1 204 ? 9.300 -5.422 17.050 1.00 93.44 204 TYR A C 1
ATOM 1634 O O . TYR A 1 204 ? 8.951 -6.244 17.894 1.00 93.44 204 TYR A O 1
ATOM 1642 N N . GLY A 1 205 ? 10.209 -5.705 16.115 1.00 94.75 205 GLY A N 1
ATOM 1643 C CA . GLY A 1 205 ? 10.899 -6.990 16.007 1.00 94.75 205 GLY A CA 1
ATOM 1644 C C . GLY A 1 205 ? 11.714 -7.314 17.258 1.00 94.75 205 GLY A C 1
ATOM 1645 O O . GLY A 1 205 ? 11.563 -8.400 17.820 1.00 94.75 205 GLY A O 1
ATOM 1646 N N . ALA A 1 206 ? 12.488 -6.353 17.777 1.00 96.25 206 ALA A N 1
ATOM 1647 C CA . ALA A 1 206 ? 13.208 -6.530 19.039 1.00 96.25 206 ALA A CA 1
ATOM 1648 C C . ALA A 1 206 ? 12.253 -6.836 20.206 1.00 96.25 206 ALA A C 1
ATOM 1650 O O . ALA A 1 206 ? 12.525 -7.725 21.014 1.00 96.25 206 ALA A O 1
ATOM 1651 N N . ARG A 1 207 ? 11.096 -6.159 20.281 1.00 95.12 207 ARG A N 1
ATOM 1652 C CA . ARG A 1 207 ? 10.093 -6.446 21.319 1.00 95.12 207 ARG A CA 1
ATOM 1653 C C . ARG A 1 207 ? 9.441 -7.818 21.173 1.00 95.12 207 ARG A C 1
ATOM 1655 O O . ARG A 1 207 ? 9.266 -8.491 22.185 1.00 95.12 207 ARG A O 1
ATOM 1662 N N . ILE A 1 208 ? 9.131 -8.246 19.950 1.00 95.31 208 ILE A N 1
ATOM 1663 C CA . ILE A 1 208 ? 8.616 -9.594 19.669 1.00 95.31 208 ILE A CA 1
ATOM 1664 C C . ILE A 1 208 ? 9.624 -10.651 20.137 1.00 95.31 208 ILE A C 1
ATOM 1666 O O . ILE A 1 208 ? 9.239 -11.607 20.808 1.00 95.31 208 ILE A O 1
ATOM 1670 N N . ILE A 1 209 ? 10.917 -10.461 19.852 1.00 95.50 209 ILE A N 1
ATOM 1671 C CA . ILE A 1 209 ? 11.985 -11.371 20.294 1.00 95.50 209 ILE A CA 1
ATOM 1672 C C . ILE A 1 209 ? 12.059 -11.421 21.825 1.00 95.50 209 ILE A C 1
ATOM 1674 O O . ILE A 1 209 ? 12.053 -12.509 22.399 1.00 95.50 209 ILE A O 1
ATOM 1678 N N . VAL A 1 210 ? 12.069 -10.266 22.497 1.00 96.31 210 VAL A N 1
ATOM 1679 C CA . VAL A 1 210 ? 12.085 -10.195 23.970 1.00 96.31 210 VAL A CA 1
ATOM 1680 C C . VAL A 1 210 ? 10.868 -10.896 24.575 1.00 96.31 210 VAL A C 1
ATOM 1682 O O . VAL A 1 210 ? 11.005 -11.644 25.542 1.00 96.31 210 VAL A O 1
ATOM 1685 N N . ASP A 1 211 ? 9.680 -10.683 24.015 1.00 95.56 211 ASP A N 1
ATOM 1686 C CA . ASP A 1 211 ? 8.461 -11.324 24.500 1.00 95.56 211 ASP A CA 1
ATOM 1687 C C . ASP A 1 211 ? 8.473 -12.841 24.279 1.00 95.56 211 ASP A C 1
ATOM 1689 O O . ASP A 1 211 ? 8.018 -13.584 25.151 1.00 95.56 211 ASP A O 1
ATOM 1693 N N . LYS A 1 212 ? 9.061 -13.304 23.171 1.00 94.81 212 LYS A N 1
ATOM 1694 C CA . LYS A 1 212 ? 9.244 -14.732 22.891 1.00 94.81 212 LYS A CA 1
ATOM 1695 C C . LYS A 1 212 ? 10.194 -15.375 23.896 1.00 94.81 212 LYS A C 1
ATOM 1697 O O . LYS A 1 212 ? 9.887 -16.435 24.428 1.00 94.81 212 LYS A O 1
ATOM 1702 N N . ILE A 1 213 ? 11.312 -14.711 24.199 1.00 96.38 213 ILE A N 1
ATOM 1703 C CA . ILE A 1 213 ? 12.285 -15.167 25.207 1.00 96.38 213 ILE A CA 1
ATOM 1704 C C . ILE A 1 213 ? 11.639 -15.242 26.598 1.00 96.38 213 ILE A C 1
ATOM 1706 O O . ILE A 1 213 ? 11.947 -16.139 27.376 1.00 96.38 213 ILE A O 1
ATOM 1710 N N . ARG A 1 214 ? 10.706 -14.335 26.905 1.00 95.62 214 ARG A N 1
ATOM 1711 C CA . ARG A 1 214 ? 9.941 -14.330 28.163 1.00 95.62 214 ARG A CA 1
ATOM 1712 C C . ARG A 1 214 ? 8.801 -15.356 28.212 1.00 95.62 214 ARG A C 1
ATOM 1714 O O . ARG A 1 214 ? 8.082 -15.389 29.205 1.00 95.62 214 ARG A O 1
ATOM 1721 N N . GLY A 1 215 ? 8.618 -16.164 27.167 1.00 94.50 215 GLY A N 1
ATOM 1722 C CA . GLY A 1 215 ? 7.601 -17.217 27.119 1.00 94.50 215 GLY A CA 1
ATOM 1723 C C . GLY A 1 215 ? 6.174 -16.723 26.868 1.00 94.50 215 GLY A C 1
ATOM 1724 O O . GLY A 1 215 ? 5.229 -17.468 27.109 1.00 94.50 215 GLY A O 1
ATOM 1725 N N . TYR A 1 216 ? 5.982 -15.487 26.391 1.00 92.69 216 TYR A N 1
ATOM 1726 C CA . TYR A 1 216 ? 4.645 -15.016 26.020 1.00 92.69 216 TYR A CA 1
ATOM 1727 C C . TYR A 1 216 ? 4.163 -15.668 24.717 1.00 92.69 216 TYR A C 1
ATOM 1729 O O . TYR A 1 216 ? 4.933 -15.846 23.771 1.00 92.69 216 TYR A O 1
ATOM 1737 N N . SER A 1 217 ? 2.855 -15.931 24.630 1.00 92.31 217 SER A N 1
ATOM 1738 C CA . SER A 1 217 ? 2.189 -16.284 23.372 1.00 92.31 217 SER A CA 1
ATOM 1739 C C . SER A 1 217 ? 2.278 -15.114 22.385 1.00 92.31 217 SER A C 1
ATOM 1741 O O . SER A 1 217 ? 1.737 -14.028 22.615 1.00 92.31 217 SER A O 1
ATOM 1743 N N . ILE A 1 218 ? 3.000 -15.317 21.279 1.00 93.19 218 ILE A N 1
ATOM 1744 C CA . ILE A 1 218 ? 3.305 -14.245 20.323 1.00 93.19 218 ILE A CA 1
ATOM 1745 C C . ILE A 1 218 ? 2.067 -13.816 19.537 1.00 93.19 218 ILE A C 1
ATOM 1747 O O . ILE A 1 218 ? 1.836 -12.620 19.405 1.00 93.19 218 ILE A O 1
ATOM 1751 N N . LEU A 1 219 ? 1.239 -14.752 19.070 1.00 90.31 219 LEU A N 1
ATOM 1752 C CA . LEU A 1 219 ? 0.033 -14.429 18.294 1.00 90.31 219 LEU A CA 1
ATOM 1753 C C . LEU A 1 219 ? -1.051 -13.721 19.122 1.00 90.31 219 LEU A C 1
ATOM 1755 O O . LEU A 1 219 ? -1.837 -12.942 18.579 1.00 90.31 219 LEU A O 1
ATOM 1759 N N . GLU A 1 220 ? -1.100 -13.968 20.431 1.00 86.75 220 GLU A N 1
ATOM 1760 C CA . GLU A 1 220 ? -1.990 -13.245 21.346 1.00 86.75 220 GLU A CA 1
ATOM 1761 C C . GLU A 1 220 ? -1.490 -11.825 21.598 1.00 86.75 220 GLU A C 1
ATOM 1763 O O . GLU A 1 220 ? -2.246 -10.862 21.476 1.00 86.75 220 GLU A O 1
ATOM 1768 N N . LYS A 1 221 ? -0.199 -11.678 21.909 1.00 89.50 221 LYS A N 1
ATOM 1769 C CA . LYS A 1 221 ? 0.383 -10.381 22.270 1.00 89.50 221 LYS A CA 1
ATOM 1770 C C . LYS A 1 221 ? 0.597 -9.460 21.066 1.00 89.50 221 LYS A C 1
ATOM 1772 O O . LYS A 1 221 ? 0.527 -8.238 21.206 1.00 89.50 221 LYS A O 1
ATOM 1777 N N . TRP A 1 222 ? 0.834 -10.039 19.891 1.00 92.56 222 TRP A N 1
ATOM 1778 C CA . TRP A 1 222 ? 1.135 -9.343 18.641 1.00 92.56 222 TRP A CA 1
ATOM 1779 C C . TRP A 1 222 ? 0.096 -9.685 17.565 1.00 92.56 222 TRP A C 1
ATOM 1781 O O . TRP A 1 222 ? 0.393 -10.429 16.628 1.00 92.56 222 TRP A O 1
ATOM 1791 N N . PRO A 1 223 ? -1.119 -9.105 17.643 1.00 91.50 223 PRO A N 1
ATOM 1792 C CA . PRO A 1 223 ? -2.209 -9.412 16.714 1.00 91.50 223 PRO A CA 1
ATOM 1793 C C . PRO A 1 223 ? -1.887 -9.073 15.250 1.00 91.50 223 PRO A C 1
ATOM 1795 O O . PRO A 1 223 ? -2.524 -9.615 14.357 1.00 91.50 223 PRO A O 1
ATOM 1798 N N . LEU A 1 224 ? -0.873 -8.238 14.988 1.00 92.62 224 LEU A N 1
ATOM 1799 C CA . LEU A 1 224 ? -0.384 -7.942 13.634 1.00 92.62 224 LEU A CA 1
ATOM 1800 C C . LEU A 1 224 ? 0.118 -9.189 12.893 1.00 92.62 224 LEU A C 1
ATOM 1802 O O . LEU A 1 224 ? 0.050 -9.248 11.670 1.00 92.62 224 LEU A O 1
ATOM 1806 N N . LEU A 1 225 ? 0.603 -10.198 13.621 1.00 94.69 225 LEU A N 1
ATOM 1807 C CA . LEU A 1 225 ? 1.103 -11.443 13.035 1.00 94.69 225 LEU A CA 1
ATOM 1808 C C . LEU A 1 225 ? -0.021 -12.409 12.643 1.00 94.69 225 LEU A C 1
ATOM 1810 O O . LEU A 1 225 ? 0.250 -13.437 12.027 1.00 94.69 225 LEU A O 1
ATOM 1814 N N . ARG A 1 226 ? -1.285 -12.080 12.945 1.00 94.00 226 ARG A N 1
ATOM 1815 C CA . ARG A 1 226 ? -2.431 -12.917 12.569 1.00 94.00 226 ARG A CA 1
ATOM 1816 C C . ARG A 1 226 ? -2.659 -12.994 11.064 1.00 94.00 226 ARG A C 1
ATOM 1818 O O . ARG A 1 226 ? -3.326 -13.924 10.629 1.00 94.00 226 ARG A O 1
ATOM 1825 N N . ILE A 1 227 ? -2.052 -12.108 10.272 1.00 94.81 227 ILE A N 1
ATOM 1826 C CA . ILE A 1 227 ? -2.054 -12.235 8.808 1.00 94.81 227 ILE A CA 1
ATOM 1827 C C . ILE A 1 227 ? -1.492 -13.590 8.339 1.00 94.81 227 ILE A C 1
ATOM 1829 O O . ILE A 1 227 ? -1.922 -14.121 7.324 1.00 94.81 227 ILE A O 1
ATOM 1833 N N . TYR A 1 228 ? -0.575 -14.188 9.108 1.00 94.00 228 TYR A N 1
ATOM 1834 C CA . TYR A 1 228 ? 0.078 -15.459 8.779 1.00 94.00 228 TYR A CA 1
ATOM 1835 C C . TYR A 1 228 ? -0.703 -16.689 9.276 1.00 94.00 228 TYR A C 1
ATOM 1837 O O . TYR A 1 228 ? -0.132 -17.769 9.417 1.00 94.00 228 TYR A O 1
ATOM 1845 N N . THR A 1 229 ? -1.991 -16.534 9.593 1.00 95.12 229 THR A N 1
ATOM 1846 C CA . THR A 1 229 ? -2.848 -17.616 10.104 1.00 95.12 229 THR A CA 1
ATOM 1847 C C . THR A 1 229 ? -3.859 -18.074 9.059 1.00 95.12 229 THR A C 1
ATOM 1849 O O . THR A 1 229 ? -4.278 -17.307 8.192 1.00 95.12 229 THR A O 1
ATOM 1852 N N . TRP A 1 230 ? -4.309 -19.325 9.172 1.00 94.44 230 TRP A N 1
ATOM 1853 C CA . TRP A 1 230 ? -5.400 -19.841 8.341 1.00 94.44 230 TRP A CA 1
ATOM 1854 C C . TRP A 1 230 ? -6.735 -19.146 8.615 1.00 94.44 230 TRP A C 1
ATOM 1856 O O . TRP A 1 230 ? -7.538 -19.002 7.693 1.00 94.44 230 TRP A O 1
ATOM 1866 N N . ASP A 1 231 ? -6.949 -18.655 9.838 1.00 92.75 231 ASP A N 1
ATOM 1867 C CA . ASP A 1 231 ? -8.141 -17.885 10.205 1.00 92.75 231 ASP A CA 1
ATOM 1868 C C . ASP A 1 231 ? -8.257 -16.615 9.356 1.00 92.75 231 ASP A C 1
ATOM 1870 O O . ASP A 1 231 ? -9.336 -16.300 8.855 1.00 92.75 231 ASP A O 1
ATOM 1874 N N . PHE A 1 232 ? -7.136 -15.920 9.126 1.00 95.44 232 PHE A N 1
ATOM 1875 C CA . PHE A 1 232 ? -7.087 -14.748 8.252 1.00 95.44 232 PHE A CA 1
ATOM 1876 C C . PHE A 1 232 ? -7.485 -15.095 6.813 1.00 95.44 232 PHE A C 1
ATOM 1878 O O . PHE A 1 232 ? -8.385 -14.467 6.257 1.00 95.44 232 PHE A O 1
ATOM 1885 N N . VAL A 1 233 ? -6.864 -16.121 6.222 1.00 95.50 233 VAL A N 1
ATOM 1886 C CA . VAL A 1 233 ? -7.155 -16.542 4.839 1.00 95.50 233 VAL A CA 1
ATOM 1887 C C . VAL A 1 233 ? -8.622 -16.952 4.694 1.00 95.50 233 VAL A C 1
ATOM 1889 O O . VAL A 1 233 ? -9.307 -16.518 3.766 1.00 95.50 233 VAL A O 1
ATOM 1892 N N . THR A 1 234 ? -9.126 -17.734 5.650 1.00 95.19 234 THR A N 1
ATOM 1893 C CA . THR A 1 234 ? -10.524 -18.183 5.690 1.00 95.19 234 THR A CA 1
ATOM 1894 C C . THR A 1 234 ? -11.473 -16.994 5.786 1.00 95.19 234 THR A C 1
ATOM 1896 O O . THR A 1 234 ? -12.465 -16.930 5.057 1.00 95.19 234 THR A O 1
ATOM 1899 N N . TYR A 1 235 ? -11.163 -16.015 6.637 1.00 95.88 235 TYR A N 1
ATOM 1900 C CA . TYR A 1 235 ? -11.976 -14.814 6.757 1.00 95.88 235 TYR A CA 1
ATOM 1901 C C . TYR A 1 235 ? -11.996 -14.005 5.460 1.00 95.88 235 TYR A C 1
ATOM 1903 O O . TYR A 1 235 ? -13.080 -13.659 5.002 1.00 95.88 235 TYR A O 1
ATOM 1911 N N . ILE A 1 236 ? -10.842 -13.735 4.836 1.00 95.62 236 ILE A N 1
ATOM 1912 C CA . ILE A 1 236 ? -10.776 -12.969 3.579 1.00 95.62 236 ILE A CA 1
ATOM 1913 C C . ILE A 1 236 ? -11.561 -13.672 2.465 1.00 95.62 236 ILE A C 1
ATOM 1915 O O . ILE A 1 236 ? -12.300 -13.020 1.724 1.00 95.62 236 ILE A O 1
ATOM 1919 N N . TRP A 1 237 ? -11.483 -15.001 2.382 1.00 95.81 237 TRP A N 1
ATOM 1920 C CA . TRP A 1 237 ? -12.276 -15.781 1.431 1.00 95.81 237 TRP A CA 1
ATOM 1921 C C . TRP A 1 237 ? -13.787 -15.628 1.665 1.00 95.81 237 TRP A C 1
ATOM 1923 O O . TRP A 1 237 ? -14.535 -15.271 0.753 1.00 95.81 237 TRP A O 1
ATOM 1933 N N . HIS A 1 238 ? -14.251 -15.820 2.903 1.00 96.75 238 HIS A N 1
ATOM 1934 C CA . HIS A 1 238 ? -15.666 -15.643 3.243 1.00 96.75 238 HIS A CA 1
ATOM 1935 C C . HIS A 1 238 ? -16.127 -14.193 3.068 1.00 96.75 238 HIS A C 1
ATOM 1937 O O . HIS A 1 238 ? -17.238 -13.957 2.594 1.00 96.75 238 HIS A O 1
ATOM 1943 N N . ARG A 1 239 ? -15.273 -13.220 3.395 1.00 95.56 239 ARG A N 1
ATOM 1944 C CA . ARG A 1 239 ? -15.522 -11.795 3.170 1.00 95.56 239 ARG A CA 1
ATOM 1945 C C . ARG A 1 239 ? -15.696 -11.502 1.688 1.00 95.56 239 ARG A C 1
ATOM 1947 O O . ARG A 1 239 ? -16.641 -10.808 1.332 1.00 95.56 239 ARG A O 1
ATOM 1954 N N . THR A 1 240 ? -14.861 -12.088 0.834 1.00 95.75 240 THR A N 1
ATOM 1955 C CA . THR A 1 240 ? -14.976 -11.967 -0.625 1.00 95.75 240 THR A CA 1
ATOM 1956 C C . THR A 1 240 ? -16.356 -12.412 -1.096 1.00 95.75 240 THR A C 1
ATOM 1958 O O . THR A 1 240 ? -17.009 -11.674 -1.823 1.00 95.75 240 THR A O 1
ATOM 1961 N N . ILE A 1 241 ? -16.854 -13.562 -0.633 1.00 95.94 241 ILE A N 1
ATOM 1962 C CA . ILE A 1 241 ? -18.198 -14.063 -0.980 1.00 95.94 241 ILE A CA 1
ATOM 1963 C C . ILE A 1 241 ? -19.301 -13.163 -0.398 1.00 95.94 241 ILE A C 1
ATOM 1965 O O . ILE A 1 241 ? -20.310 -12.883 -1.050 1.00 95.94 241 ILE A O 1
ATOM 1969 N N . TRP A 1 242 ? -19.111 -12.676 0.828 1.00 96.00 242 TRP A N 1
ATOM 1970 C CA . TRP A 1 242 ? -20.078 -11.827 1.520 1.00 96.00 242 TRP A CA 1
ATOM 1971 C C . TRP A 1 242 ? -20.366 -10.508 0.792 1.00 96.00 242 TRP A C 1
ATOM 1973 O O . TRP A 1 242 ? -21.476 -9.988 0.893 1.00 96.00 242 TRP A O 1
ATOM 1983 N N . LEU A 1 243 ? -19.419 -9.990 0.006 1.00 93.75 243 LEU A N 1
ATOM 1984 C CA . LEU A 1 243 ? -19.604 -8.742 -0.742 1.00 93.75 243 LEU A CA 1
ATOM 1985 C C . LEU A 1 243 ? -20.703 -8.815 -1.810 1.00 93.75 243 LEU A C 1
ATOM 1987 O O . LEU A 1 243 ? -21.353 -7.806 -2.076 1.00 93.75 243 LEU A O 1
ATOM 1991 N N . VAL A 1 244 ? -20.956 -9.997 -2.378 1.00 90.56 244 VAL A N 1
ATOM 1992 C CA . VAL A 1 244 ? -22.074 -10.230 -3.314 1.00 90.56 244 VAL A CA 1
ATOM 1993 C C . VAL A 1 244 ? -23.298 -10.820 -2.630 1.00 90.56 244 VAL A C 1
ATOM 1995 O O . VAL A 1 244 ? -24.423 -10.623 -3.087 1.00 90.56 244 VAL A O 1
ATOM 1998 N N . ASN A 1 245 ? -23.100 -11.520 -1.513 1.00 91.69 245 ASN A N 1
ATOM 1999 C CA . ASN A 1 245 ? -24.175 -12.076 -0.709 1.00 91.69 245 ASN A CA 1
ATOM 2000 C C . ASN A 1 245 ? -24.006 -11.683 0.767 1.00 91.69 245 ASN A C 1
ATOM 2002 O O . ASN A 1 245 ? -23.473 -12.474 1.547 1.00 91.69 245 ASN A O 1
ATOM 2006 N N . PRO A 1 246 ? -24.534 -10.522 1.202 1.00 85.38 246 PRO A N 1
ATOM 2007 C CA . PRO A 1 246 ? -24.397 -10.061 2.587 1.00 85.38 246 PRO A CA 1
ATOM 2008 C C . PRO A 1 246 ? -25.062 -10.951 3.650 1.00 85.38 246 PRO A C 1
ATOM 2010 O O . PRO A 1 246 ? -24.965 -10.656 4.843 1.00 85.38 246 PRO A O 1
ATOM 2013 N N . ARG A 1 247 ? -25.775 -12.012 3.239 1.00 88.88 247 ARG A N 1
ATOM 2014 C CA . ARG A 1 247 ? -26.31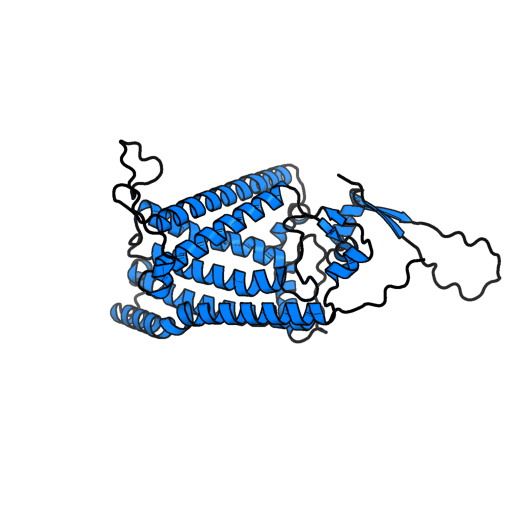2 -13.052 4.132 1.00 88.88 247 ARG A CA 1
ATOM 2015 C C . ARG A 1 247 ? -25.319 -14.187 4.391 1.00 88.88 247 ARG A C 1
ATOM 2017 O O . ARG A 1 247 ? -25.578 -15.008 5.265 1.00 88.88 247 ARG A O 1
ATOM 2024 N N . HIS A 1 248 ? -24.226 -14.260 3.632 1.00 93.19 248 HIS A N 1
ATOM 2025 C CA . HIS A 1 248 ? -23.180 -15.261 3.818 1.00 93.19 248 HIS A CA 1
ATOM 2026 C C . HIS A 1 248 ? -22.575 -15.134 5.224 1.00 93.19 248 HIS A C 1
ATOM 2028 O O . HIS A 1 248 ? -22.192 -14.031 5.614 1.00 93.19 248 HIS A O 1
ATOM 2034 N N . PRO A 1 249 ? -22.494 -16.216 6.013 1.00 92.38 249 PRO A N 1
ATOM 2035 C CA . PRO A 1 249 ? -21.914 -16.140 7.342 1.00 92.38 249 PRO A CA 1
ATOM 2036 C C . PRO A 1 249 ? -20.411 -15.864 7.252 1.00 92.38 249 PRO A C 1
ATOM 2038 O O . PRO A 1 249 ? -19.666 -16.520 6.516 1.00 92.38 249 PRO A O 1
ATOM 2041 N N . LEU A 1 250 ? -19.971 -14.894 8.045 1.00 91.62 250 LEU A N 1
ATOM 2042 C CA . LEU A 1 250 ? -18.562 -14.581 8.215 1.00 91.62 250 LEU A CA 1
ATOM 2043 C C . LEU A 1 250 ? -18.023 -15.340 9.427 1.00 91.62 250 LEU A C 1
ATOM 2045 O O . LEU A 1 250 ? -18.694 -15.361 10.464 1.00 91.62 250 LEU A O 1
ATOM 2049 N N . PRO A 1 251 ? -16.826 -15.940 9.327 1.00 91.44 251 PRO A N 1
ATOM 2050 C CA . PRO A 1 251 ? -16.120 -16.445 10.492 1.00 91.44 251 PRO A CA 1
ATOM 2051 C C . PRO A 1 251 ? -15.971 -15.332 11.540 1.00 91.44 251 PRO A C 1
ATOM 2053 O O . PRO A 1 251 ? -15.780 -14.169 11.166 1.00 91.44 251 PRO A O 1
ATOM 2056 N N . PRO A 1 252 ? -16.056 -15.652 12.842 1.00 87.62 252 PRO A N 1
ATOM 2057 C CA . PRO A 1 252 ? -15.875 -14.652 13.881 1.00 87.62 252 PRO A CA 1
ATOM 2058 C C . PRO A 1 252 ? -14.466 -14.064 13.788 1.00 87.62 252 PRO A C 1
ATOM 2060 O O . PRO A 1 252 ? -13.476 -14.793 13.785 1.00 87.62 252 PRO A O 1
ATOM 2063 N N . TRP A 1 253 ? -14.379 -12.737 13.751 1.00 88.81 253 TRP A N 1
ATOM 2064 C CA . TRP A 1 253 ? -13.123 -12.014 13.884 1.00 88.81 253 TRP A CA 1
ATOM 2065 C C . TRP A 1 253 ? -13.218 -11.090 15.085 1.00 88.81 253 TRP A C 1
ATOM 2067 O O . TRP A 1 253 ? -14.104 -10.247 15.153 1.00 88.81 253 TRP A O 1
ATOM 2077 N N . THR A 1 254 ? -12.352 -11.297 16.074 1.00 87.75 254 THR A N 1
ATOM 2078 C CA . THR A 1 254 ? -12.557 -10.727 17.415 1.00 87.75 254 THR A CA 1
ATOM 2079 C C . THR A 1 254 ? -11.403 -9.844 17.886 1.00 87.75 254 THR A C 1
ATOM 2081 O O . THR A 1 254 ? -11.462 -9.250 18.962 1.00 87.75 254 THR A O 1
ATOM 2084 N N . HIS A 1 255 ? -10.339 -9.749 17.092 1.00 91.56 255 HIS A N 1
ATOM 2085 C CA . HIS A 1 255 ? -9.070 -9.151 17.492 1.00 91.56 255 HIS A CA 1
ATOM 2086 C C . HIS A 1 255 ? -9.037 -7.636 17.307 1.00 91.56 255 HIS A C 1
ATOM 2088 O O . HIS A 1 255 ? -9.899 -7.044 16.673 1.00 91.56 255 HIS A O 1
ATOM 2094 N N . LYS A 1 256 ? -7.986 -7.006 17.846 1.00 92.75 256 LYS A N 1
ATOM 2095 C CA . LYS A 1 256 ? -7.813 -5.548 17.839 1.00 92.75 256 LYS A CA 1
ATOM 2096 C C . LYS A 1 256 ? -7.851 -4.913 16.444 1.00 92.75 256 LYS A C 1
ATOM 2098 O O . LYS A 1 256 ? -8.302 -3.775 16.351 1.00 92.75 256 LYS A O 1
ATOM 2103 N N . TYR A 1 257 ? -7.316 -5.589 15.429 1.00 93.94 257 TYR A N 1
ATOM 2104 C CA . TYR A 1 257 ? -7.207 -5.087 14.057 1.00 93.94 257 TYR A CA 1
ATOM 2105 C C . TYR A 1 257 ? -8.049 -5.942 13.125 1.00 93.94 257 TYR A C 1
ATOM 2107 O O . TYR A 1 257 ? -8.029 -7.168 13.265 1.00 93.94 257 TYR A O 1
ATOM 2115 N N . ASP A 1 258 ? -8.750 -5.304 12.196 1.00 92.44 258 ASP A N 1
ATOM 2116 C CA . ASP A 1 258 ? -9.533 -5.993 11.169 1.00 92.44 258 ASP A CA 1
ATOM 2117 C C . ASP A 1 258 ? -8.609 -6.718 10.175 1.00 92.44 258 ASP A C 1
ATOM 2119 O O . ASP A 1 258 ? -7.471 -6.282 9.975 1.00 92.44 258 ASP A O 1
ATOM 2123 N N . PRO A 1 259 ? -9.052 -7.801 9.515 1.00 93.44 259 PRO A N 1
ATOM 2124 C CA . PRO A 1 259 ? -8.266 -8.470 8.477 1.00 93.44 259 PRO A CA 1
ATOM 2125 C C . PRO A 1 259 ? -7.862 -7.513 7.359 1.00 93.44 259 PRO A C 1
ATOM 2127 O O . PRO A 1 259 ? -6.732 -7.556 6.885 1.00 93.44 259 PRO A O 1
ATOM 2130 N N . GLU A 1 260 ? -8.745 -6.593 6.994 1.00 92.31 260 GLU A N 1
ATOM 2131 C CA . GLU A 1 260 ? -8.478 -5.543 6.018 1.00 92.31 260 GLU A CA 1
ATOM 2132 C C . GLU A 1 260 ? -7.336 -4.623 6.480 1.00 92.31 260 GLU A C 1
ATOM 2134 O O . GLU A 1 260 ? -6.368 -4.429 5.748 1.00 92.31 260 GLU A O 1
ATOM 2139 N N . GLU A 1 261 ? -7.367 -4.162 7.737 1.00 93.50 261 GLU A N 1
ATOM 2140 C CA . GLU A 1 261 ? -6.284 -3.354 8.319 1.00 93.50 261 GLU A CA 1
ATOM 2141 C C . GLU A 1 261 ? -4.955 -4.132 8.385 1.00 93.50 261 GLU A C 1
ATOM 2143 O O . GLU A 1 261 ? -3.887 -3.550 8.188 1.00 93.50 261 GLU A O 1
ATOM 2148 N N . LEU A 1 262 ? -4.996 -5.444 8.658 1.00 95.38 262 LEU A N 1
ATOM 2149 C CA . LEU A 1 262 ? -3.805 -6.298 8.647 1.00 95.38 262 LEU A CA 1
ATOM 2150 C C . LEU A 1 262 ? -3.226 -6.440 7.239 1.00 95.38 262 LEU A C 1
ATOM 2152 O O . LEU A 1 262 ? -2.010 -6.323 7.069 1.00 95.38 262 LEU A O 1
ATOM 2156 N N . PHE A 1 263 ? -4.080 -6.689 6.247 1.00 95.19 263 PHE A N 1
ATOM 2157 C CA . PHE A 1 263 ? -3.672 -6.799 4.852 1.00 95.19 263 PHE A CA 1
ATOM 2158 C C . PHE A 1 263 ? -3.037 -5.496 4.368 1.00 95.19 263 PHE A C 1
ATOM 2160 O O . PHE A 1 263 ? -1.942 -5.530 3.815 1.00 95.19 263 PHE A O 1
ATOM 2167 N N . GLU A 1 264 ? -3.664 -4.350 4.639 1.00 94.75 264 GLU A N 1
ATOM 2168 C CA . GLU A 1 264 ? -3.128 -3.038 4.267 1.00 94.75 264 GLU A CA 1
ATOM 2169 C C . GLU A 1 264 ? -1.801 -2.735 4.975 1.00 94.75 264 GLU A C 1
ATOM 2171 O O . GLU A 1 264 ? -0.854 -2.290 4.325 1.00 94.75 264 GLU A O 1
ATOM 2176 N N . TYR A 1 265 ? -1.696 -3.032 6.279 1.00 95.06 265 TYR A N 1
ATOM 2177 C CA . TYR A 1 265 ? -0.456 -2.857 7.042 1.00 95.06 265 TYR A CA 1
ATOM 2178 C C . TYR A 1 265 ? 0.695 -3.649 6.417 1.00 95.06 265 TYR A C 1
ATOM 2180 O O . TYR A 1 265 ? 1.754 -3.092 6.152 1.00 95.06 265 TYR A O 1
ATOM 2188 N N . TRP A 1 266 ? 0.517 -4.941 6.147 1.00 95.56 266 TRP A N 1
ATOM 2189 C CA . TRP A 1 266 ? 1.601 -5.746 5.575 1.00 95.56 266 TRP A CA 1
ATOM 2190 C C . TRP A 1 266 ? 1.834 -5.457 4.096 1.00 95.56 266 TRP A C 1
ATOM 2192 O O . TRP A 1 266 ? 2.987 -5.425 3.668 1.00 95.56 266 TRP A O 1
ATOM 2202 N N . GLY A 1 267 ? 0.768 -5.209 3.336 1.00 94.12 267 GLY A N 1
ATOM 2203 C CA . GLY A 1 267 ? 0.828 -4.871 1.920 1.00 94.12 267 GLY A CA 1
ATOM 2204 C C . GLY A 1 267 ? 1.676 -3.629 1.671 1.00 94.12 267 GLY A C 1
ATOM 2205 O O . GLY A 1 267 ? 2.584 -3.678 0.844 1.00 94.12 267 GLY A O 1
ATOM 2206 N N . VAL A 1 268 ? 1.474 -2.551 2.441 1.00 93.38 268 VAL A N 1
ATOM 2207 C CA . VAL A 1 268 ? 2.270 -1.325 2.265 1.00 93.38 268 VAL A CA 1
ATOM 2208 C C . VAL A 1 268 ? 3.750 -1.545 2.581 1.00 93.38 268 VAL A C 1
ATOM 2210 O O . VAL A 1 268 ? 4.604 -1.057 1.847 1.00 93.38 268 VAL A O 1
ATOM 2213 N N . TYR A 1 269 ? 4.094 -2.311 3.621 1.00 94.62 269 TYR A N 1
ATOM 2214 C CA . TYR A 1 269 ? 5.503 -2.555 3.952 1.00 94.62 269 TYR A CA 1
ATOM 2215 C C . TYR A 1 269 ? 6.196 -3.490 2.960 1.00 94.62 269 TYR A C 1
ATOM 2217 O O . TYR A 1 269 ? 7.364 -3.259 2.642 1.00 94.62 269 TYR A O 1
ATOM 2225 N N . TRP A 1 270 ? 5.494 -4.502 2.442 1.00 94.38 270 TRP A N 1
ATOM 2226 C CA . TRP A 1 270 ? 6.005 -5.317 1.339 1.00 94.38 270 TRP A CA 1
ATOM 2227 C C . TRP A 1 270 ? 6.215 -4.475 0.084 1.00 94.38 270 TRP A C 1
ATOM 2229 O O . TRP A 1 270 ? 7.297 -4.541 -0.496 1.00 94.38 270 TRP A O 1
ATOM 2239 N N . GLY A 1 271 ? 5.254 -3.617 -0.267 1.00 94.12 271 GLY A N 1
ATOM 2240 C CA . GLY A 1 271 ? 5.402 -2.680 -1.379 1.00 94.12 271 GLY A CA 1
ATOM 2241 C C . GLY A 1 271 ? 6.604 -1.754 -1.191 1.00 94.12 271 GLY A C 1
ATOM 2242 O O . GLY A 1 271 ? 7.444 -1.645 -2.080 1.00 94.12 271 GLY A O 1
ATOM 2243 N N . ILE A 1 272 ? 6.787 -1.170 0.001 1.00 95.62 272 ILE A N 1
ATOM 2244 C CA . ILE A 1 272 ? 7.965 -0.336 0.302 1.00 95.62 272 ILE A CA 1
ATOM 2245 C C . ILE A 1 272 ? 9.273 -1.125 0.155 1.00 95.62 272 ILE A C 1
ATOM 2247 O O . ILE A 1 272 ? 10.261 -0.559 -0.306 1.00 95.62 272 ILE A O 1
ATOM 2251 N N . ALA A 1 273 ? 9.316 -2.411 0.504 1.00 94.50 273 ALA A N 1
ATOM 2252 C CA . ALA A 1 273 ? 10.504 -3.228 0.260 1.00 94.50 273 ALA A CA 1
ATOM 2253 C C . ALA A 1 273 ? 10.743 -3.445 -1.247 1.00 94.50 273 ALA A C 1
ATOM 2255 O O . ALA A 1 273 ? 11.858 -3.218 -1.725 1.00 94.50 273 ALA A O 1
ATOM 2256 N N . VAL A 1 274 ? 9.700 -3.825 -1.995 1.00 95.31 274 VAL A N 1
ATOM 2257 C CA . VAL A 1 274 ? 9.769 -4.117 -3.438 1.00 95.31 274 VAL A CA 1
ATOM 2258 C C . VAL A 1 274 ? 10.084 -2.871 -4.269 1.00 95.31 274 VAL A C 1
ATOM 2260 O O . VAL A 1 274 ? 10.843 -2.986 -5.224 1.00 95.31 274 VAL A O 1
ATOM 2263 N N . LEU A 1 275 ? 9.596 -1.682 -3.894 1.00 95.06 275 LEU A N 1
ATOM 2264 C CA . LEU A 1 275 ? 9.933 -0.419 -4.568 1.00 95.06 275 LEU A CA 1
ATOM 2265 C C . LEU A 1 275 ? 11.213 0.215 -4.006 1.00 95.06 275 LEU A C 1
ATOM 2267 O O . LEU A 1 275 ? 12.045 0.730 -4.752 1.00 95.06 275 LEU A O 1
ATOM 2271 N N . GLY A 1 276 ? 11.410 0.174 -2.690 1.00 95.94 276 GLY A N 1
ATOM 2272 C CA . GLY A 1 276 ? 12.486 0.881 -2.001 1.00 95.94 276 GLY A CA 1
ATOM 2273 C C . GLY A 1 276 ? 13.861 0.298 -2.297 1.00 95.94 276 GLY A C 1
ATOM 2274 O O . GLY A 1 276 ? 14.800 1.060 -2.518 1.00 95.94 276 GLY A O 1
ATOM 2275 N N . ILE A 1 277 ? 13.984 -1.033 -2.380 1.00 95.88 277 ILE A N 1
ATOM 2276 C CA . ILE A 1 277 ? 15.256 -1.692 -2.715 1.00 95.88 277 ILE A CA 1
ATOM 2277 C C . ILE A 1 277 ? 15.727 -1.296 -4.131 1.00 95.88 277 ILE A C 1
ATOM 2279 O O . ILE A 1 277 ? 16.841 -0.780 -4.246 1.00 95.88 277 ILE A O 1
ATOM 2283 N N . PRO A 1 278 ? 14.918 -1.424 -5.203 1.00 96.69 278 PRO A N 1
ATOM 2284 C CA . PRO A 1 278 ? 15.260 -0.878 -6.517 1.00 96.69 278 PRO A CA 1
ATOM 2285 C C . PRO A 1 278 ? 15.528 0.628 -6.511 1.00 96.69 278 PRO A C 1
ATOM 2287 O O . PRO A 1 278 ? 16.424 1.086 -7.216 1.00 96.69 278 PRO A O 1
ATOM 2290 N N . GLY A 1 279 ? 14.812 1.391 -5.679 1.00 94.88 279 GLY A N 1
ATOM 2291 C CA . GLY A 1 279 ? 15.059 2.820 -5.483 1.00 94.88 279 GLY A CA 1
ATOM 2292 C C . GLY A 1 279 ? 16.475 3.099 -4.979 1.00 94.88 279 GLY A C 1
ATOM 2293 O O . GLY A 1 279 ? 17.160 3.937 -5.554 1.00 94.88 279 GLY A O 1
ATOM 2294 N N . ILE A 1 280 ? 16.943 2.344 -3.975 1.00 92.69 280 ILE A N 1
ATOM 2295 C CA . ILE A 1 280 ? 18.316 2.397 -3.432 1.00 92.69 280 ILE A CA 1
ATOM 2296 C C . ILE A 1 280 ? 19.358 1.897 -4.451 1.00 92.69 280 ILE A C 1
ATOM 2298 O O . ILE A 1 280 ? 20.493 2.374 -4.477 1.00 92.69 280 ILE A O 1
ATOM 2302 N N . ILE A 1 281 ? 18.992 0.970 -5.332 1.00 92.00 281 ILE A N 1
ATOM 2303 C CA . ILE A 1 281 ? 19.879 0.533 -6.415 1.00 92.00 281 ILE A CA 1
ATOM 2304 C C . ILE A 1 281 ? 20.041 1.653 -7.455 1.00 92.00 281 ILE A C 1
ATOM 2306 O O . ILE A 1 281 ? 21.162 2.057 -7.761 1.00 92.00 281 ILE A O 1
ATOM 2310 N N . MET A 1 282 ? 18.944 2.206 -7.975 1.00 91.25 282 MET A N 1
ATOM 2311 C CA . MET A 1 282 ? 19.004 3.299 -8.960 1.00 91.25 282 MET A CA 1
ATOM 2312 C C . MET A 1 282 ? 19.660 4.554 -8.406 1.00 91.25 282 MET A C 1
ATOM 2314 O O . MET A 1 282 ? 20.347 5.294 -9.100 1.00 91.25 282 MET A O 1
ATOM 2318 N N . ALA A 1 283 ? 19.440 4.777 -7.129 1.00 86.19 283 ALA A N 1
ATOM 2319 C CA . ALA A 1 283 ? 20.135 5.749 -6.342 1.00 86.19 283 ALA A CA 1
ATOM 2320 C C . ALA A 1 283 ? 21.657 5.657 -6.485 1.00 86.19 283 ALA A C 1
ATOM 2322 O O . ALA A 1 283 ? 22.292 6.624 -6.887 1.00 86.19 283 ALA A O 1
ATOM 2323 N N . VAL A 1 284 ? 22.243 4.490 -6.221 1.00 84.75 284 VAL A N 1
ATOM 2324 C CA . VAL A 1 284 ? 23.702 4.288 -6.194 1.00 84.75 284 VAL A CA 1
ATOM 2325 C C . VAL A 1 284 ? 24.307 4.079 -7.588 1.00 84.75 284 VAL A C 1
ATOM 2327 O O . VAL A 1 284 ? 25.445 4.484 -7.820 1.00 84.75 284 VAL A O 1
ATOM 2330 N N . TRP A 1 285 ? 23.567 3.447 -8.504 1.00 84.88 285 TRP A N 1
ATOM 2331 C CA . TRP A 1 285 ? 24.077 2.991 -9.808 1.00 84.88 285 TRP A CA 1
ATOM 2332 C C . TRP A 1 285 ? 23.363 3.602 -11.022 1.00 84.88 285 TRP A C 1
ATOM 2334 O O . TRP A 1 285 ? 23.694 3.279 -12.161 1.00 84.88 285 TRP A O 1
ATOM 2344 N N . GLY A 1 286 ? 22.403 4.495 -10.799 1.00 86.06 286 GLY A N 1
ATOM 2345 C CA . GLY A 1 286 ? 21.604 5.130 -11.842 1.00 86.06 286 GLY A CA 1
ATOM 2346 C C . GLY A 1 286 ? 20.427 4.274 -12.343 1.00 86.06 286 GLY A C 1
ATOM 2347 O O . GLY A 1 286 ? 20.359 3.071 -12.083 1.00 86.06 286 GLY A O 1
ATOM 2348 N N . PRO A 1 287 ? 19.488 4.867 -13.105 1.00 88.56 287 PRO A N 1
ATOM 2349 C CA . PRO A 1 287 ? 18.303 4.167 -13.621 1.00 88.56 287 PRO A CA 1
ATOM 2350 C C . PRO A 1 287 ? 18.602 2.966 -14.534 1.00 88.56 287 PRO A C 1
ATOM 2352 O O . PRO A 1 287 ? 17.784 2.061 -14.656 1.00 88.56 287 PRO A O 1
ATOM 2355 N N . SER A 1 288 ? 19.780 2.926 -15.164 1.00 90.25 288 SER A N 1
ATOM 2356 C CA . SER A 1 288 ? 20.213 1.818 -16.027 1.00 90.25 288 SER A CA 1
ATOM 2357 C C . SER A 1 288 ? 20.726 0.595 -15.257 1.00 90.25 288 SER A C 1
ATOM 2359 O O . SER A 1 288 ? 21.094 -0.407 -15.878 1.00 90.25 288 SER A O 1
ATOM 2361 N N . ALA A 1 289 ? 20.750 0.638 -13.920 1.00 89.06 289 ALA A N 1
ATOM 2362 C CA . ALA A 1 289 ? 21.208 -0.463 -13.082 1.00 89.06 289 ALA A CA 1
ATOM 2363 C C . ALA A 1 289 ? 20.482 -1.781 -13.409 1.00 89.06 289 ALA A C 1
ATOM 2365 O O . ALA A 1 289 ? 19.256 -1.831 -13.546 1.00 89.06 289 ALA A O 1
ATOM 2366 N N . GLY A 1 290 ? 21.261 -2.858 -13.562 1.00 91.31 290 GLY A N 1
ATOM 2367 C CA . GLY A 1 290 ? 20.741 -4.156 -14.000 1.00 91.31 290 GLY A CA 1
ATOM 2368 C C . GLY A 1 290 ? 20.108 -4.109 -15.395 1.00 91.31 290 GLY A C 1
ATOM 2369 O O . GLY A 1 290 ? 19.088 -4.748 -15.607 1.00 91.31 290 GLY A O 1
ATOM 2370 N N . ALA A 1 291 ? 20.656 -3.306 -16.314 1.00 94.25 291 ALA A N 1
ATOM 2371 C CA . ALA A 1 291 ? 20.089 -3.027 -17.641 1.00 94.25 291 ALA A CA 1
ATOM 2372 C C . ALA A 1 291 ? 18.658 -2.446 -17.616 1.00 94.25 291 ALA A C 1
ATOM 2374 O O . ALA A 1 291 ? 17.898 -2.626 -18.563 1.00 94.25 291 ALA A O 1
ATOM 2375 N N . GLY A 1 292 ? 18.289 -1.749 -16.535 1.00 95.88 292 GLY A N 1
ATOM 2376 C CA . GLY A 1 292 ? 16.966 -1.143 -16.359 1.00 95.88 292 GLY A CA 1
ATOM 2377 C C . GLY A 1 292 ? 15.980 -1.979 -15.539 1.00 95.88 292 GLY A C 1
ATOM 2378 O O . GLY A 1 292 ? 14.873 -1.510 -15.282 1.00 95.88 292 GLY A O 1
ATOM 2379 N N . VAL A 1 293 ? 16.368 -3.170 -15.055 1.00 97.00 293 VAL A N 1
ATOM 2380 C CA . VAL A 1 293 ? 15.517 -3.990 -14.165 1.00 97.00 293 VAL A CA 1
ATOM 2381 C C . VAL A 1 293 ? 15.101 -3.207 -12.918 1.00 97.00 293 VAL A C 1
ATOM 2383 O O . VAL A 1 293 ? 13.933 -3.238 -12.535 1.00 97.00 293 VAL A O 1
ATOM 2386 N N . ALA A 1 294 ? 16.030 -2.463 -12.303 1.00 96.38 294 ALA A N 1
ATOM 2387 C CA . ALA A 1 294 ? 15.720 -1.666 -11.116 1.00 96.38 294 ALA A CA 1
ATOM 2388 C C . ALA A 1 294 ? 14.685 -0.567 -11.417 1.00 96.38 294 ALA A C 1
ATOM 2390 O O . ALA A 1 294 ? 13.788 -0.330 -10.612 1.00 96.38 294 ALA A O 1
ATOM 2391 N N . TYR A 1 295 ? 14.770 0.058 -12.592 1.00 96.31 295 TYR A N 1
ATOM 2392 C CA . TYR A 1 295 ? 13.823 1.084 -13.017 1.00 96.31 295 TYR A CA 1
ATOM 2393 C C . TYR A 1 295 ? 12.424 0.521 -13.250 1.00 96.31 295 TYR A C 1
ATOM 2395 O O . TYR A 1 295 ? 11.458 1.066 -12.713 1.00 96.31 295 TYR A O 1
ATOM 2403 N N . VAL A 1 296 ? 12.303 -0.592 -13.981 1.00 97.19 296 VAL A N 1
ATOM 2404 C CA . VAL A 1 296 ? 10.998 -1.231 -14.224 1.00 97.19 296 VAL A CA 1
ATOM 2405 C C . VAL A 1 296 ? 10.364 -1.696 -12.917 1.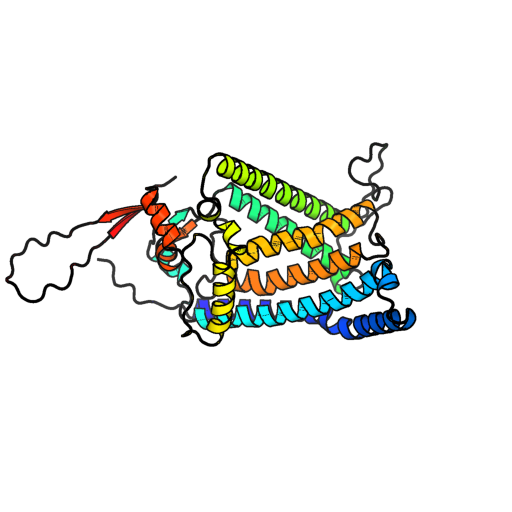00 97.19 296 VAL A C 1
ATOM 2407 O O . VAL A 1 296 ? 9.211 -1.364 -12.665 1.00 97.19 296 VAL A O 1
ATOM 2410 N N . MET A 1 297 ? 11.121 -2.374 -12.046 1.00 97.38 297 MET A N 1
ATOM 2411 C CA . MET A 1 297 ? 10.618 -2.788 -10.730 1.00 97.38 297 MET A CA 1
ATOM 2412 C C . MET A 1 297 ? 10.131 -1.596 -9.902 1.00 97.38 297 MET A C 1
ATOM 2414 O O . MET A 1 297 ? 9.032 -1.634 -9.359 1.00 97.38 297 MET A O 1
ATOM 2418 N N . HIS A 1 298 ? 10.930 -0.528 -9.816 1.00 97.69 298 HIS A N 1
ATOM 2419 C CA . HIS A 1 298 ? 10.581 0.643 -9.015 1.00 97.69 298 HIS A CA 1
ATOM 2420 C C . HIS A 1 298 ? 9.328 1.352 -9.539 1.00 97.69 298 HIS A C 1
ATOM 2422 O O . HIS A 1 298 ? 8.429 1.678 -8.768 1.00 97.69 298 HIS A O 1
ATOM 2428 N N . THR A 1 299 ? 9.269 1.598 -10.849 1.00 97.06 299 THR A N 1
ATOM 2429 C CA . THR A 1 299 ? 8.180 2.364 -11.472 1.00 97.06 299 THR A CA 1
ATOM 2430 C C . THR A 1 299 ? 6.875 1.580 -11.503 1.00 97.06 299 THR A C 1
ATOM 2432 O O . THR A 1 299 ? 5.842 2.118 -11.100 1.00 97.06 299 THR A O 1
ATOM 2435 N N . LYS A 1 300 ? 6.905 0.304 -11.905 1.00 97.69 300 LYS A N 1
ATOM 2436 C CA . LYS A 1 300 ? 5.705 -0.538 -11.952 1.00 97.69 300 LYS A CA 1
ATOM 2437 C C . LYS A 1 300 ? 5.155 -0.825 -10.548 1.00 97.69 300 LYS A C 1
ATOM 2439 O O . LYS A 1 300 ? 3.946 -0.714 -10.350 1.00 97.69 300 LYS A O 1
ATOM 2444 N N . GLU A 1 301 ? 6.008 -1.081 -9.551 1.00 97.94 301 GLU A N 1
ATOM 2445 C CA . GLU A 1 301 ? 5.557 -1.204 -8.154 1.00 97.94 301 GLU A CA 1
ATOM 2446 C C . GLU A 1 301 ? 5.001 0.125 -7.619 1.00 97.94 301 GLU A C 1
ATOM 2448 O O . GLU A 1 301 ? 3.992 0.124 -6.921 1.00 97.94 301 GLU A O 1
ATOM 2453 N N . ALA A 1 302 ? 5.584 1.277 -7.971 1.00 97.94 302 ALA A N 1
ATOM 2454 C CA . ALA A 1 302 ? 5.034 2.574 -7.568 1.00 97.94 302 ALA A CA 1
ATOM 2455 C C . ALA A 1 302 ? 3.626 2.815 -8.145 1.00 97.94 302 ALA A C 1
ATOM 2457 O O . ALA A 1 302 ? 2.748 3.309 -7.432 1.00 97.94 302 ALA A O 1
ATOM 2458 N N . ILE A 1 303 ? 3.386 2.429 -9.405 1.00 98.38 303 ILE A N 1
ATOM 2459 C CA . ILE A 1 303 ? 2.052 2.476 -10.022 1.00 98.38 303 ILE A CA 1
ATOM 2460 C C . ILE A 1 303 ? 1.089 1.543 -9.282 1.00 98.38 303 ILE A C 1
ATOM 2462 O O . ILE A 1 303 ? -0.026 1.961 -8.960 1.00 98.38 303 ILE A O 1
ATOM 2466 N N . LEU A 1 304 ? 1.512 0.315 -8.968 1.00 98.06 304 LEU A N 1
ATOM 2467 C CA . LEU A 1 304 ? 0.711 -0.638 -8.198 1.00 98.06 304 LEU A CA 1
ATOM 2468 C C . LEU A 1 304 ? 0.362 -0.097 -6.804 1.00 98.06 304 LEU A C 1
ATOM 2470 O O . LEU A 1 304 ? -0.804 -0.125 -6.411 1.00 98.06 304 LEU A O 1
ATOM 2474 N N . ALA A 1 305 ? 1.341 0.448 -6.083 1.00 97.31 305 ALA A N 1
ATOM 2475 C CA . ALA A 1 305 ? 1.163 0.996 -4.743 1.00 97.31 305 ALA A CA 1
ATOM 2476 C C . ALA A 1 305 ? 0.208 2.199 -4.738 1.00 97.31 305 ALA A C 1
ATOM 2478 O O . ALA A 1 305 ? -0.704 2.253 -3.912 1.00 97.31 305 ALA A O 1
ATOM 2479 N N . VAL A 1 306 ? 0.364 3.143 -5.676 1.00 97.31 306 VAL A N 1
ATOM 2480 C CA . VAL A 1 306 ? -0.561 4.282 -5.820 1.00 97.31 306 VAL A CA 1
ATOM 2481 C C . VAL A 1 306 ? -1.958 3.806 -6.215 1.00 97.31 306 VAL A C 1
ATOM 2483 O O . VAL A 1 306 ? -2.935 4.266 -5.629 1.00 97.31 306 VAL A O 1
ATOM 2486 N N . THR A 1 307 ? -2.062 2.847 -7.138 1.00 97.50 307 THR A N 1
ATOM 2487 C CA . THR A 1 307 ? -3.341 2.232 -7.531 1.00 97.50 307 THR A CA 1
ATOM 2488 C C . THR A 1 307 ? -4.039 1.618 -6.320 1.00 97.50 307 THR A C 1
ATOM 2490 O O . THR A 1 307 ? -5.207 1.901 -6.080 1.00 97.50 307 THR A O 1
ATOM 2493 N N . PHE A 1 308 ? -3.334 0.819 -5.520 1.00 96.81 308 PHE A N 1
ATOM 2494 C CA . PHE A 1 308 ? -3.904 0.189 -4.332 1.00 96.81 308 PHE A CA 1
ATOM 2495 C C . PHE A 1 308 ? -4.310 1.214 -3.264 1.00 96.81 308 PHE A C 1
ATOM 2497 O O . PHE A 1 308 ? -5.388 1.102 -2.682 1.00 96.81 308 PHE A O 1
ATOM 2504 N N . LEU A 1 309 ? -3.474 2.221 -3.002 1.00 95.75 309 LEU A N 1
ATOM 2505 C CA . LEU A 1 309 ? -3.745 3.202 -1.951 1.00 95.75 309 LEU A CA 1
ATOM 2506 C C . LEU A 1 309 ? -4.882 4.164 -2.309 1.00 95.75 309 LEU A C 1
ATOM 2508 O O . LEU A 1 309 ? -5.681 4.497 -1.437 1.00 95.75 309 LEU A O 1
ATOM 2512 N N . LEU A 1 310 ? -4.990 4.587 -3.570 1.00 95.00 310 LEU A N 1
ATOM 2513 C CA . LEU A 1 310 ? -6.159 5.340 -4.025 1.00 95.00 310 LEU A CA 1
ATOM 2514 C C . LEU A 1 310 ? -7.387 4.430 -4.012 1.00 95.00 310 LEU A C 1
ATOM 2516 O O . LEU A 1 310 ? -8.336 4.671 -3.277 1.00 95.00 310 LEU A O 1
ATOM 2520 N N . LEU A 1 311 ? -7.338 3.307 -4.729 1.00 96.19 311 LEU A N 1
ATOM 2521 C CA . LEU A 1 311 ? -8.522 2.481 -4.904 1.00 96.19 311 LEU A CA 1
ATOM 2522 C C . LEU A 1 311 ? -9.037 1.907 -3.597 1.00 96.19 311 LEU A C 1
ATOM 2524 O O . LEU A 1 311 ? -10.223 2.025 -3.341 1.00 96.19 311 LEU A O 1
ATOM 2528 N N . VAL A 1 312 ? -8.188 1.253 -2.806 1.00 95.38 312 VAL A N 1
ATOM 2529 C CA . VAL A 1 312 ? -8.605 0.479 -1.631 1.00 95.38 312 VAL A CA 1
ATOM 2530 C C . VAL A 1 312 ? -8.464 1.308 -0.366 1.00 95.38 312 VAL A C 1
ATOM 2532 O O . VAL A 1 312 ? -9.454 1.505 0.332 1.00 95.38 312 VAL A O 1
ATOM 2535 N N . HIS A 1 313 ? -7.269 1.824 -0.068 1.00 94.94 313 HIS A N 1
ATOM 2536 C CA . HIS A 1 313 ? -7.024 2.473 1.223 1.00 94.94 313 HIS A CA 1
ATOM 2537 C C . HIS A 1 313 ? -7.881 3.733 1.410 1.00 94.94 313 HIS A C 1
ATOM 2539 O O . HIS A 1 313 ? -8.587 3.843 2.413 1.00 94.94 313 HIS A O 1
ATOM 2545 N N . LEU A 1 314 ? -7.892 4.671 0.455 1.00 93.75 314 LEU A N 1
ATOM 2546 C CA . LEU A 1 314 ? -8.713 5.880 0.582 1.00 93.75 314 LEU A CA 1
ATOM 2547 C C . LEU A 1 314 ? -10.206 5.558 0.629 1.00 93.75 314 LEU A C 1
ATOM 2549 O O . LEU A 1 314 ? -10.911 6.011 1.539 1.00 93.75 314 LEU A O 1
ATOM 2553 N N . THR A 1 315 ? -10.702 4.744 -0.295 1.00 90.88 315 THR A N 1
ATOM 2554 C CA . THR A 1 315 ? -12.139 4.465 -0.341 1.00 90.88 315 THR A CA 1
ATOM 2555 C C . THR A 1 315 ? -12.629 3.670 0.876 1.00 90.88 315 THR A C 1
ATOM 2557 O O . THR A 1 315 ? -13.658 4.022 1.459 1.00 90.88 315 THR A O 1
ATOM 2560 N N . TYR A 1 316 ? -11.890 2.650 1.321 1.00 89.38 316 TYR A N 1
ATOM 2561 C CA . TYR A 1 316 ? -12.276 1.792 2.442 1.00 89.38 316 TYR A CA 1
ATOM 2562 C C . TYR A 1 316 ? -12.051 2.474 3.796 1.00 89.38 316 TYR A C 1
ATOM 2564 O O . TYR A 1 316 ? -12.944 2.468 4.650 1.00 89.38 316 TYR A O 1
ATOM 2572 N N . THR A 1 317 ? -10.891 3.107 3.986 1.00 89.00 317 THR A N 1
ATOM 2573 C CA . THR A 1 317 ? -10.475 3.666 5.284 1.00 89.00 317 THR A CA 1
ATOM 2574 C C . THR A 1 317 ? -10.962 5.100 5.501 1.00 89.00 317 THR A C 1
ATOM 2576 O O . THR A 1 317 ? -11.124 5.527 6.650 1.00 89.00 317 THR A O 1
ATOM 2579 N N . HIS A 1 318 ? -11.264 5.851 4.436 1.00 91.12 318 HIS A N 1
ATOM 2580 C CA . HIS A 1 318 ? -11.707 7.245 4.550 1.00 91.12 318 HIS A CA 1
ATOM 2581 C C . HIS A 1 318 ? -13.101 7.496 3.978 1.00 91.12 318 HIS A C 1
ATOM 2583 O O . HIS A 1 318 ? -13.905 8.166 4.637 1.00 91.12 318 HIS A O 1
ATOM 2589 N N . PHE A 1 319 ? -13.418 6.959 2.798 1.00 93.94 319 PHE A N 1
ATOM 2590 C CA . PHE A 1 319 ? -14.684 7.271 2.126 1.00 93.94 319 PHE A CA 1
ATOM 2591 C C . PHE A 1 319 ? -15.817 6.297 2.417 1.00 93.94 319 PHE A C 1
ATOM 2593 O O . PHE A 1 319 ? -16.935 6.545 1.981 1.00 93.94 319 PHE A O 1
ATOM 2600 N N . ASN A 1 320 ? -15.595 5.251 3.207 1.00 92.50 320 ASN A N 1
ATOM 2601 C CA . ASN A 1 320 ? -16.624 4.282 3.557 1.00 92.50 320 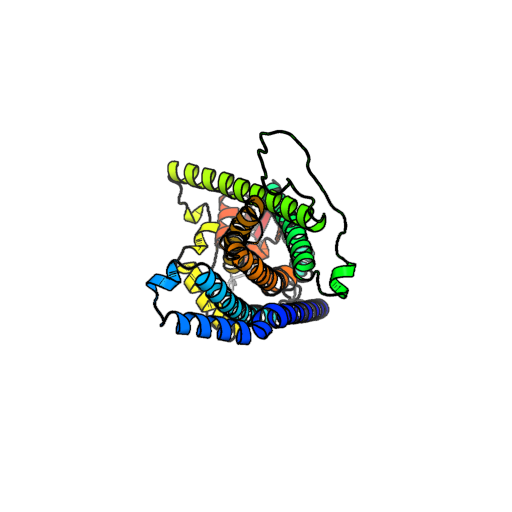ASN A CA 1
ATOM 2602 C C . ASN A 1 320 ? -17.825 4.956 4.265 1.00 92.50 320 ASN A C 1
ATOM 2604 O O . ASN A 1 320 ? -17.645 5.698 5.240 1.00 92.50 320 ASN A O 1
ATOM 2608 N N . PRO A 1 321 ? -19.072 4.695 3.822 1.00 95.25 321 PRO A N 1
ATOM 2609 C CA . PRO A 1 321 ? -20.256 5.407 4.305 1.00 95.25 321 PRO A CA 1
ATOM 2610 C C . PRO A 1 321 ? -20.486 5.253 5.813 1.00 95.25 321 PRO A C 1
ATOM 2612 O O . PRO A 1 321 ? -20.974 6.191 6.456 1.00 95.25 321 PRO A O 1
ATOM 2615 N N . LYS A 1 322 ? -20.095 4.116 6.403 1.00 93.38 322 LYS A N 1
ATOM 2616 C CA . LYS A 1 322 ? -20.211 3.856 7.847 1.00 93.38 322 LYS A CA 1
ATOM 2617 C C . LYS A 1 322 ? -19.380 4.840 8.686 1.00 93.38 322 LYS A C 1
ATOM 2619 O O . LYS A 1 322 ? -19.821 5.272 9.755 1.00 93.38 322 LYS A O 1
ATOM 2624 N N . ILE A 1 323 ? -18.217 5.253 8.178 1.00 92.00 323 ILE A N 1
ATOM 2625 C CA . ILE A 1 323 ? -17.244 6.113 8.878 1.00 92.00 323 ILE A CA 1
ATOM 2626 C C . ILE A 1 323 ? -17.151 7.545 8.333 1.00 92.00 323 ILE A C 1
ATOM 2628 O O . ILE A 1 323 ? -16.554 8.409 8.976 1.00 92.00 323 ILE A O 1
ATOM 2632 N N . PHE A 1 324 ? -17.770 7.823 7.185 1.00 93.94 324 PHE A N 1
ATOM 2633 C CA . PHE A 1 324 ? -17.730 9.122 6.514 1.00 93.94 324 PHE A CA 1
ATOM 2634 C C . PHE A 1 324 ? -18.105 10.286 7.465 1.00 93.94 324 PHE A C 1
ATOM 2636 O O . PHE A 1 324 ? -19.136 10.223 8.152 1.00 93.94 324 PHE A O 1
ATOM 2643 N N . PRO A 1 325 ? -17.320 11.386 7.526 1.00 90.38 325 PRO A N 1
ATOM 2644 C CA . PRO A 1 325 ? -16.474 11.934 6.467 1.00 90.38 325 PRO A CA 1
ATOM 2645 C C . PRO A 1 325 ? -15.044 11.398 6.470 1.00 90.38 325 PRO A C 1
ATOM 2647 O O . PRO A 1 325 ? -14.367 11.543 5.466 1.00 90.38 325 PRO A O 1
ATOM 2650 N N . TYR A 1 326 ? -14.603 10.821 7.589 1.00 89.06 326 TYR A N 1
ATOM 2651 C CA . TYR A 1 326 ? -13.372 10.062 7.749 1.00 89.06 326 TYR A CA 1
ATOM 2652 C C . TYR A 1 326 ? -13.286 9.538 9.197 1.00 89.06 326 TYR A C 1
ATOM 2654 O O . TYR A 1 326 ? -13.901 10.103 10.110 1.00 89.06 326 TYR A O 1
ATOM 2662 N N . ARG A 1 327 ? -12.481 8.494 9.417 1.00 88.12 327 ARG A N 1
ATOM 2663 C CA . ARG A 1 327 ? -12.150 7.944 10.741 1.00 88.12 327 ARG A CA 1
ATOM 2664 C C . ARG A 1 327 ? -10.902 8.639 11.302 1.00 88.12 327 ARG A C 1
ATOM 2666 O O . ARG A 1 327 ? -9.811 8.506 10.756 1.00 88.12 327 ARG A O 1
ATOM 2673 N N . GLU A 1 328 ? -11.019 9.353 12.423 1.00 89.88 328 GLU A N 1
ATOM 2674 C CA . GLU A 1 328 ? -9.901 10.144 12.975 1.00 89.88 328 GLU A CA 1
ATOM 2675 C C . GLU A 1 328 ? -8.781 9.349 13.671 1.00 89.88 328 GLU A C 1
ATOM 2677 O O . GLU A 1 328 ? -7.840 9.949 14.192 1.00 89.88 328 GLU A O 1
ATOM 2682 N N . VAL A 1 329 ? -8.876 8.018 13.741 1.00 92.94 329 VAL A N 1
ATOM 2683 C CA . VAL A 1 329 ? -7.979 7.169 14.550 1.00 92.94 329 VAL A CA 1
ATOM 2684 C C . VAL A 1 329 ? -6.502 7.446 14.258 1.00 92.94 329 VAL A C 1
ATOM 2686 O O . VAL A 1 329 ? -5.702 7.486 15.191 1.00 92.94 329 VAL A O 1
ATOM 2689 N N . PHE A 1 330 ? -6.134 7.702 13.002 1.00 91.81 330 PHE A N 1
ATOM 2690 C CA . PHE A 1 330 ? -4.736 7.914 12.625 1.00 91.81 330 PHE A CA 1
ATOM 2691 C C . PHE A 1 330 ? -4.100 9.167 13.259 1.00 91.81 330 PHE A C 1
ATOM 2693 O O . PHE A 1 330 ? -2.887 9.191 13.455 1.00 91.81 330 PHE A O 1
ATOM 2700 N N . HIS A 1 331 ? -4.891 10.179 13.647 1.00 92.62 331 HIS A N 1
ATOM 2701 C CA . HIS A 1 331 ? -4.377 11.402 14.283 1.00 92.62 331 HIS A CA 1
ATOM 2702 C C . HIS A 1 331 ? -4.865 11.594 15.732 1.00 92.62 331 HIS A C 1
ATOM 2704 O O . HIS A 1 331 ? -4.102 12.076 16.571 1.00 92.62 331 HIS A O 1
ATOM 2710 N N . SER A 1 332 ? -6.079 11.151 16.079 1.00 94.38 332 SER A N 1
ATOM 2711 C CA . SER A 1 332 ? -6.588 11.190 17.460 1.00 94.38 332 SER A CA 1
ATOM 2712 C C . SER A 1 332 ? -6.103 10.000 18.296 1.00 94.38 332 SER A C 1
ATOM 2714 O O . SER A 1 332 ? -5.925 10.097 19.513 1.00 94.38 332 SER A O 1
ATOM 2716 N N . GLY A 1 333 ? -5.888 8.855 17.646 1.00 95.06 333 GLY A N 1
ATOM 2717 C CA . GLY A 1 333 ? -5.571 7.579 18.278 1.00 95.06 333 GLY A CA 1
ATOM 2718 C C . GLY A 1 333 ? -6.732 6.934 19.017 1.00 95.06 333 GLY A C 1
ATOM 2719 O O . GLY A 1 333 ? -6.489 5.953 19.718 1.00 95.06 333 GLY A O 1
ATOM 2720 N N . LYS A 1 334 ? -7.954 7.466 18.907 1.00 94.69 334 LYS A N 1
ATOM 2721 C CA . LYS A 1 334 ? -9.110 7.039 19.702 1.00 94.69 334 LYS A CA 1
ATOM 2722 C C . LYS A 1 334 ? -10.227 6.445 18.847 1.00 94.69 334 LYS A C 1
ATOM 2724 O O . LYS A 1 334 ? -10.454 6.897 17.730 1.00 94.69 334 LYS A O 1
ATOM 2729 N N . ILE A 1 335 ? -10.938 5.469 19.407 1.00 93.94 335 ILE A N 1
ATOM 2730 C CA . ILE A 1 335 ? -12.077 4.772 18.793 1.00 93.94 335 ILE A CA 1
ATOM 2731 C C . ILE A 1 335 ? -13.255 4.695 19.790 1.00 93.94 335 ILE A C 1
ATOM 2733 O O . ILE A 1 335 ? -12.995 4.518 20.982 1.00 93.94 335 ILE A O 1
ATOM 2737 N N . PRO A 1 336 ? -14.525 4.842 19.361 1.00 93.12 336 PRO A N 1
ATOM 2738 C CA . PRO A 1 336 ? -15.687 4.640 20.229 1.00 93.12 336 PRO A CA 1
ATOM 2739 C C . PRO A 1 336 ? -15.745 3.217 20.790 1.00 93.12 336 PRO A C 1
ATOM 2741 O O . PRO A 1 336 ? -15.575 2.252 20.046 1.00 93.12 336 PRO A O 1
ATOM 2744 N N . LEU A 1 337 ? -16.019 3.075 22.085 1.00 92.69 337 LEU A N 1
ATOM 2745 C CA . LEU A 1 337 ? -16.072 1.783 22.765 1.00 92.69 337 LEU A CA 1
ATOM 2746 C C . LEU A 1 337 ? -17.155 0.869 22.187 1.00 92.69 337 LEU A C 1
ATOM 2748 O O . LEU A 1 337 ? -16.939 -0.335 22.110 1.00 92.69 337 LEU A O 1
ATOM 2752 N N . ASP A 1 338 ? -18.286 1.422 21.755 1.00 90.88 338 ASP A N 1
ATOM 2753 C CA . ASP A 1 338 ? -19.371 0.617 21.181 1.00 90.88 338 ASP A CA 1
ATOM 2754 C C . ASP A 1 338 ? -18.931 -0.086 19.888 1.00 90.88 338 ASP A C 1
ATOM 2756 O O . ASP A 1 338 ? -19.266 -1.247 19.682 1.00 90.88 338 ASP A O 1
ATOM 2760 N N . ILE A 1 339 ? -18.082 0.567 19.081 1.00 90.81 339 ILE A N 1
ATOM 2761 C CA . ILE A 1 339 ? -17.454 -0.061 17.907 1.00 90.81 339 ILE A CA 1
ATOM 2762 C C . ILE A 1 339 ? -16.509 -1.176 18.351 1.00 90.81 339 ILE A C 1
ATOM 2764 O O . ILE A 1 339 ? -16.497 -2.244 17.757 1.00 90.81 339 ILE A O 1
ATOM 2768 N N . VAL A 1 340 ? -15.738 -0.962 19.421 1.00 92.81 340 VAL A N 1
ATOM 2769 C CA . VAL A 1 340 ? -14.841 -1.998 19.956 1.00 92.81 340 VAL A CA 1
ATOM 2770 C C . VAL A 1 340 ? -15.619 -3.224 20.438 1.00 92.81 340 VAL A C 1
ATOM 2772 O O . VAL A 1 340 ? -15.188 -4.340 20.175 1.00 92.81 340 VAL A O 1
ATOM 2775 N N . LYS A 1 341 ? -16.764 -3.034 21.102 1.00 91.44 341 LYS A N 1
ATOM 2776 C CA . LYS A 1 341 ? -17.633 -4.132 21.553 1.00 91.44 341 LYS A CA 1
ATOM 2777 C C . LYS A 1 341 ? -18.198 -4.941 20.381 1.00 91.44 341 LYS A C 1
ATOM 2779 O O . LYS A 1 341 ? -18.257 -6.162 20.471 1.00 91.44 341 LYS A O 1
ATOM 2784 N N . GLU A 1 342 ? -18.621 -4.262 19.316 1.00 88.94 342 GLU A N 1
ATOM 2785 C CA . GLU A 1 342 ? -19.260 -4.889 18.152 1.00 88.94 342 GLU A CA 1
ATOM 2786 C C . GLU A 1 342 ? -18.246 -5.539 17.198 1.00 88.94 342 GLU A C 1
ATOM 2788 O O . GLU A 1 342 ? -18.421 -6.688 16.802 1.00 88.94 342 GLU A O 1
ATOM 2793 N N . GLU A 1 343 ? -17.182 -4.817 16.839 1.00 89.50 343 GLU A N 1
ATOM 2794 C CA . GLU A 1 343 ? -16.231 -5.215 15.790 1.00 89.50 343 GLU A CA 1
ATOM 2795 C C . GLU A 1 343 ? -14.999 -5.949 16.344 1.00 89.50 343 GLU A C 1
ATOM 2797 O O . GLU A 1 343 ? -14.343 -6.693 15.620 1.00 89.50 343 GLU A O 1
ATOM 2802 N N . HIS A 1 344 ? -14.673 -5.778 17.631 1.00 93.44 344 HIS A N 1
ATOM 2803 C CA . HIS A 1 344 ? -13.455 -6.332 18.236 1.00 93.44 344 HIS A CA 1
ATOM 2804 C C . HIS A 1 344 ? -13.693 -6.951 19.632 1.00 93.44 344 HIS A C 1
ATOM 2806 O O . HIS A 1 344 ? -13.023 -6.566 20.600 1.00 93.44 344 HIS A O 1
ATOM 2812 N N . PRO A 1 345 ? -14.622 -7.914 19.785 1.00 92.19 345 PRO A N 1
ATOM 2813 C CA . PRO A 1 345 ? -15.052 -8.407 21.096 1.00 92.19 345 PRO A CA 1
ATOM 2814 C C . PRO A 1 345 ? -13.929 -8.998 21.967 1.00 92.19 345 PRO A C 1
ATOM 2816 O O . PRO A 1 345 ? -13.898 -8.726 23.164 1.00 92.19 345 PRO A O 1
ATOM 2819 N N . ALA A 1 346 ? -12.945 -9.711 21.409 1.00 90.56 346 ALA A N 1
ATOM 2820 C CA . ALA A 1 346 ? -11.824 -10.214 22.215 1.00 90.56 346 ALA A CA 1
ATOM 2821 C C . ALA A 1 346 ? -10.896 -9.075 22.666 1.00 90.56 346 ALA A C 1
ATOM 2823 O O . ALA A 1 346 ? -10.379 -9.088 23.782 1.00 90.56 346 ALA A O 1
ATOM 2824 N N . TRP A 1 347 ? -10.724 -8.033 21.842 1.00 93.50 347 TRP A N 1
ATOM 2825 C CA . TRP A 1 347 ? -10.008 -6.837 22.288 1.00 93.50 347 TRP A CA 1
ATOM 2826 C C . TRP A 1 347 ? -10.776 -6.098 23.393 1.00 93.50 347 TRP A C 1
ATOM 2828 O O . TRP A 1 347 ? -10.157 -5.612 24.340 1.00 93.50 347 TRP A O 1
ATOM 2838 N N . TYR A 1 348 ? -12.108 -6.043 23.319 1.00 94.06 348 TYR A N 1
ATOM 2839 C CA . TYR A 1 348 ? -12.937 -5.511 24.402 1.00 94.06 348 TYR A CA 1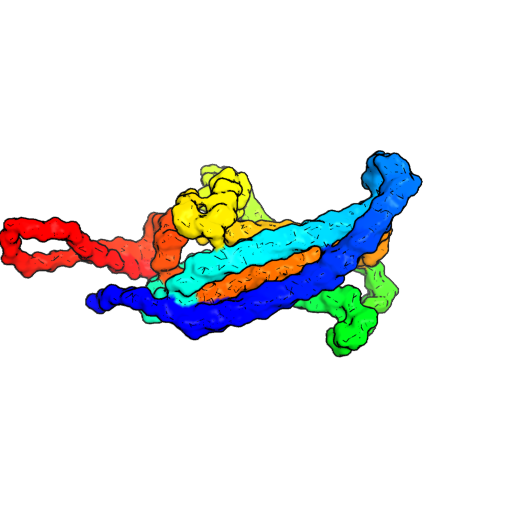
ATOM 2840 C C . TYR A 1 348 ? -12.730 -6.285 25.712 1.00 94.06 348 TYR A C 1
ATOM 2842 O O . TYR A 1 348 ? -12.466 -5.671 26.748 1.00 94.06 348 TYR A O 1
ATOM 2850 N N . GLU A 1 349 ? -12.774 -7.616 25.671 1.00 92.00 349 GLU A N 1
ATOM 2851 C CA . GLU A 1 349 ? -12.528 -8.472 26.840 1.00 92.00 349 GLU A CA 1
ATOM 2852 C C . GLU A 1 349 ? -11.140 -8.232 27.449 1.00 92.00 349 GLU A C 1
ATOM 2854 O O . GLU A 1 349 ? -11.005 -8.110 28.669 1.00 92.00 349 GLU A O 1
ATOM 2859 N N . ASP A 1 350 ? -10.109 -8.073 26.616 1.00 90.19 350 ASP A N 1
ATOM 2860 C CA . ASP A 1 350 ? -8.757 -7.736 27.071 1.00 90.19 350 ASP A CA 1
ATOM 2861 C C . ASP A 1 350 ? -8.695 -6.357 27.755 1.00 90.19 350 ASP A C 1
ATOM 2863 O O . ASP A 1 350 ? -7.979 -6.170 28.749 1.00 90.19 350 ASP A O 1
ATOM 2867 N N . LEU A 1 351 ? -9.449 -5.373 27.257 1.00 92.31 351 LEU A N 1
ATOM 2868 C CA . LEU A 1 351 ? -9.543 -4.041 27.863 1.00 92.31 351 LEU A CA 1
ATOM 2869 C C . LEU A 1 351 ? -10.250 -4.074 29.224 1.00 92.31 351 LEU A C 1
ATOM 2871 O O . LEU A 1 351 ? -9.844 -3.346 30.136 1.00 92.31 351 LEU A O 1
ATOM 2875 N N . VAL A 1 352 ? -11.263 -4.929 29.377 1.00 92.69 352 VAL A N 1
ATOM 2876 C CA . VAL A 1 352 ? -11.940 -5.166 30.660 1.00 92.69 352 VAL A CA 1
ATOM 2877 C C . VAL A 1 352 ? -11.002 -5.884 31.630 1.00 92.69 352 VAL A C 1
ATOM 2879 O O . VAL A 1 352 ? -10.783 -5.406 32.744 1.00 92.69 352 VAL A O 1
ATOM 2882 N N . ARG A 1 353 ? -10.356 -6.973 31.192 1.00 90.62 353 ARG A N 1
ATOM 2883 C CA . ARG A 1 353 ? -9.415 -7.761 32.010 1.00 90.62 353 ARG A CA 1
ATOM 2884 C C . ARG A 1 353 ? -8.221 -6.935 32.491 1.00 90.62 353 ARG A C 1
ATOM 2886 O O . ARG A 1 353 ? -7.751 -7.116 33.609 1.00 90.62 353 ARG A O 1
ATOM 2893 N N . SER A 1 354 ? -7.739 -6.009 31.665 1.00 89.12 354 SER A N 1
ATOM 2894 C CA . SER A 1 354 ? -6.645 -5.092 32.018 1.00 89.12 354 SER A CA 1
ATOM 2895 C C . SER A 1 354 ? -7.085 -3.882 32.855 1.00 89.12 354 SER A C 1
ATOM 2897 O O . SER A 1 354 ? -6.245 -3.059 33.231 1.00 89.12 354 SER A O 1
ATOM 2899 N N . GLY A 1 355 ? -8.383 -3.746 33.148 1.00 89.56 355 GLY A N 1
ATOM 2900 C CA . GLY A 1 355 ? -8.942 -2.646 33.935 1.00 89.56 355 GLY A CA 1
ATOM 2901 C C . GLY A 1 355 ? -8.879 -1.281 33.242 1.00 89.56 355 GLY A C 1
ATOM 2902 O O . GLY A 1 355 ? -8.991 -0.250 33.914 1.00 89.56 355 GLY A O 1
ATOM 2903 N N . VAL A 1 356 ? -8.661 -1.256 31.921 1.00 88.31 356 VAL A N 1
ATOM 2904 C CA . VAL A 1 356 ? -8.746 -0.038 31.096 1.00 88.31 356 VAL A CA 1
ATOM 2905 C C . VAL A 1 356 ? -10.204 0.389 30.960 1.00 88.31 356 VAL A C 1
ATOM 2907 O O . VAL A 1 356 ? -10.519 1.574 31.083 1.00 88.31 356 VAL A O 1
ATOM 2910 N N . VAL A 1 357 ? -11.076 -0.595 30.750 1.00 88.19 357 VAL A N 1
ATOM 2911 C CA . VAL A 1 357 ? -12.527 -0.450 30.778 1.00 88.19 357 VAL A CA 1
ATOM 2912 C C . VAL A 1 357 ? -13.018 -1.042 32.091 1.00 88.19 357 VAL A C 1
ATOM 2914 O O . VAL A 1 357 ? -12.823 -2.228 32.349 1.00 88.19 357 VAL A O 1
ATOM 2917 N N . LYS A 1 358 ? -13.652 -0.231 32.933 1.00 80.50 358 LYS A N 1
ATOM 2918 C CA . LYS A 1 358 ? -14.359 -0.731 34.110 1.00 80.50 358 LYS A CA 1
ATOM 2919 C C . LYS A 1 358 ? -15.835 -0.837 33.789 1.00 80.50 358 LYS A C 1
ATOM 2921 O O . LYS A 1 358 ? -16.450 0.152 33.399 1.00 80.50 358 LYS A O 1
ATOM 2926 N N . VAL A 1 359 ? -16.389 -2.023 33.991 1.00 73.94 359 VAL A N 1
ATOM 2927 C CA . VAL A 1 359 ? -17.826 -2.264 33.890 1.00 73.94 359 VAL A CA 1
ATOM 2928 C C . VAL A 1 359 ? -18.388 -2.262 35.304 1.00 73.94 359 VAL A C 1
ATOM 2930 O O . VAL A 1 359 ? -18.172 -3.196 36.073 1.00 73.94 359 VAL A O 1
ATOM 2933 N N . THR A 1 360 ? -19.081 -1.192 35.667 1.00 64.69 360 THR A N 1
ATOM 2934 C CA . THR A 1 360 ? -19.861 -1.119 36.897 1.00 64.69 360 THR A CA 1
ATOM 2935 C C . THR A 1 360 ? -21.266 -1.596 36.563 1.00 64.69 360 THR A C 1
ATOM 2937 O O . THR A 1 360 ? -22.023 -0.923 35.862 1.00 64.69 360 THR A O 1
ATOM 2940 N N . ARG A 1 361 ? -21.617 -2.791 37.035 1.00 50.19 361 ARG A N 1
ATOM 2941 C CA . ARG A 1 361 ? -22.988 -3.294 36.939 1.00 50.19 361 ARG A CA 1
ATOM 2942 C C . ARG A 1 361 ? -23.835 -2.481 37.916 1.00 50.19 361 ARG A C 1
ATOM 2944 O O . ARG A 1 361 ? -23.609 -2.567 39.120 1.00 50.19 361 ARG A O 1
ATOM 2951 N N . VAL A 1 362 ? -24.758 -1.658 37.423 1.00 42.19 362 VAL A N 1
ATOM 2952 C CA . VAL A 1 362 ? -25.723 -0.996 38.307 1.00 42.19 362 VAL A CA 1
ATOM 2953 C C . VAL A 1 362 ? -26.946 -1.894 38.379 1.00 42.19 362 VAL A C 1
ATOM 2955 O O . VAL A 1 362 ? -27.779 -1.914 37.477 1.00 42.19 362 VAL A O 1
ATOM 2958 N N . GLU A 1 363 ? -27.036 -2.678 39.451 1.00 34.31 363 GLU A N 1
ATOM 2959 C CA . GLU A 1 363 ? -28.283 -3.350 39.801 1.00 34.31 363 GLU A CA 1
ATOM 2960 C C . GLU A 1 363 ? -29.296 -2.284 40.201 1.00 34.31 363 GLU A C 1
ATOM 2962 O O . GLU A 1 363 ? -29.168 -1.596 41.217 1.00 34.31 363 GLU A O 1
ATOM 2967 N N . LYS A 1 364 ? -30.315 -2.108 39.367 1.00 34.88 364 LYS A N 1
ATOM 2968 C CA . LYS A 1 364 ? -31.414 -1.212 39.680 1.00 34.88 364 LYS A CA 1
ATOM 2969 C C . LYS A 1 364 ? -32.333 -1.928 40.667 1.00 34.88 364 LYS A C 1
ATOM 2971 O O . LYS A 1 364 ? -33.248 -2.633 40.257 1.00 34.88 364 LYS A O 1
ATOM 2976 N N . TYR A 1 365 ? -32.110 -1.736 41.968 1.00 34.34 365 TYR A N 1
ATOM 2977 C CA . TYR A 1 365 ? -33.092 -2.123 42.983 1.00 34.34 365 TYR A CA 1
ATOM 2978 C C . TYR A 1 365 ? -34.365 -1.296 42.767 1.00 34.34 365 TYR A C 1
ATOM 2980 O O . TYR A 1 365 ? -34.484 -0.155 43.219 1.00 34.34 365 TYR A O 1
ATOM 2988 N N . THR A 1 366 ? -35.334 -1.854 42.046 1.00 37.97 366 THR A N 1
ATOM 2989 C CA . THR A 1 366 ? -36.698 -1.328 42.047 1.00 37.97 366 THR A CA 1
ATOM 2990 C C . 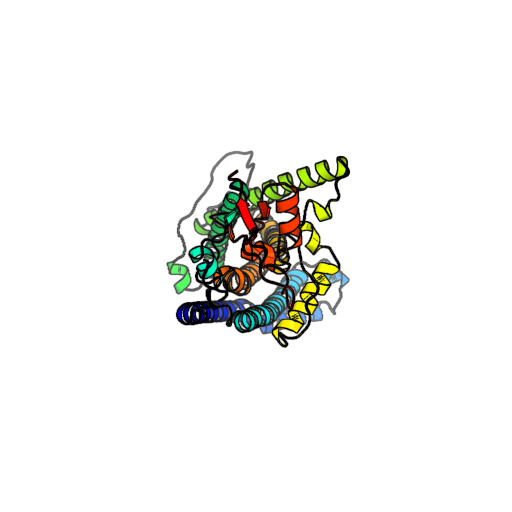THR A 1 366 ? -37.369 -1.836 43.314 1.00 37.97 366 THR A C 1
ATOM 2992 O O . THR A 1 366 ? -37.940 -2.917 43.361 1.00 37.97 366 THR A O 1
ATOM 2995 N N . ARG A 1 367 ? -37.268 -1.052 44.393 1.00 36.72 367 ARG A N 1
ATOM 2996 C CA . ARG A 1 367 ? -38.109 -1.243 45.577 1.00 36.72 367 ARG A CA 1
ATOM 2997 C C . ARG A 1 367 ? -39.529 -0.806 45.227 1.00 36.72 367 ARG A C 1
ATOM 2999 O O . ARG A 1 367 ? -39.878 0.328 45.516 1.00 36.72 367 ARG A O 1
ATOM 3006 N N . TYR A 1 368 ? -40.308 -1.692 44.614 1.00 39.22 368 TYR A N 1
ATOM 3007 C CA . TYR A 1 368 ? -41.763 -1.728 44.753 1.00 39.22 368 TYR A CA 1
ATOM 3008 C C . TYR A 1 368 ? -42.218 -3.183 44.625 1.00 39.22 368 TYR A C 1
ATOM 3010 O O . TYR A 1 368 ? -42.068 -3.806 43.578 1.00 39.22 368 TYR A O 1
ATOM 3018 N N . GLU A 1 369 ? -42.724 -3.718 45.733 1.00 45.25 369 GLU A N 1
ATOM 3019 C CA . GLU A 1 369 ? -43.390 -5.014 45.812 1.00 45.25 369 GLU A CA 1
ATOM 3020 C C . GLU A 1 369 ? -44.591 -5.033 44.859 1.00 45.25 369 GLU A C 1
ATOM 3022 O O . GLU A 1 369 ? -45.543 -4.280 45.056 1.00 45.25 369 GLU A O 1
ATOM 3027 N N . LEU A 1 370 ? -44.574 -5.907 43.851 1.00 37.53 370 LEU A N 1
ATOM 3028 C CA . LEU A 1 370 ? -45.788 -6.383 43.188 1.00 37.53 370 LEU A CA 1
ATOM 3029 C C . LEU A 1 370 ? -45.662 -7.885 42.877 1.00 37.53 370 LEU A C 1
ATOM 3031 O O . LEU A 1 370 ? -44.554 -8.360 42.616 1.00 37.53 370 LEU A O 1
ATOM 3035 N N . PRO A 1 371 ? -46.770 -8.650 42.935 1.00 40.97 371 PRO A N 1
ATOM 3036 C CA . PRO A 1 371 ? -46.733 -10.106 42.964 1.00 40.97 371 PRO A CA 1
ATOM 3037 C C . PRO A 1 371 ? -46.384 -10.715 41.605 1.00 40.97 371 PRO A C 1
ATOM 3039 O O . PRO A 1 371 ? -46.739 -10.192 40.551 1.00 40.97 371 PRO A O 1
ATOM 3042 N N . LEU A 1 372 ? -45.722 -11.870 41.685 1.00 52.16 372 LEU A N 1
ATOM 3043 C CA . LEU A 1 372 ? -45.365 -12.794 40.611 1.00 52.16 372 LEU A CA 1
ATOM 3044 C C . LEU A 1 372 ? -46.398 -12.879 39.479 1.00 52.16 372 LEU A C 1
ATOM 3046 O O . LEU A 1 372 ? -47.513 -13.338 39.704 1.00 52.16 372 LEU A O 1
ATOM 3050 N N . LEU A 1 373 ? -45.966 -12.546 38.259 1.00 43.72 373 LEU A N 1
ATOM 3051 C CA . LEU A 1 373 ? -46.051 -13.370 37.042 1.00 43.72 373 LEU A CA 1
ATOM 3052 C C . LEU A 1 373 ? -45.547 -12.518 35.862 1.00 43.72 373 LEU A C 1
ATOM 3054 O O . LEU A 1 373 ? -46.101 -11.462 35.580 1.00 43.72 373 LEU A O 1
ATOM 3058 N N . TRP A 1 374 ? -44.506 -13.011 35.177 1.00 43.28 374 TRP A N 1
ATOM 3059 C CA . TRP A 1 374 ? -43.782 -12.399 34.044 1.00 43.28 374 TRP A CA 1
ATOM 3060 C C . TRP A 1 374 ? -42.677 -11.383 34.384 1.00 43.28 374 TRP A C 1
ATOM 3062 O O . TRP A 1 374 ? -42.699 -10.240 33.928 1.00 43.28 374 TRP A O 1
ATOM 3072 N N . SER A 1 375 ? -41.628 -11.825 35.085 1.00 33.84 375 SER A N 1
ATOM 3073 C CA . SER A 1 375 ? -40.332 -11.140 35.025 1.00 33.84 375 SER A CA 1
ATOM 3074 C C . SER A 1 375 ? -39.659 -11.426 33.675 1.00 33.84 375 SER A C 1
ATOM 3076 O O . SER A 1 375 ? -39.208 -12.535 33.388 1.00 33.84 375 SER A O 1
ATOM 3078 N N . LYS A 1 376 ? -39.593 -10.413 32.807 1.00 38.72 376 LYS A N 1
ATOM 3079 C CA . LYS A 1 376 ? -38.554 -10.371 31.765 1.00 38.72 376 LYS A CA 1
ATOM 3080 C C . LYS A 1 376 ? -37.201 -10.200 32.473 1.00 38.72 376 LYS A C 1
ATOM 3082 O O . LYS A 1 376 ? -37.184 -9.523 33.499 1.00 38.72 376 LYS A O 1
ATOM 3087 N N . PRO A 1 377 ? -36.093 -10.779 31.970 1.00 37.38 377 PRO A N 1
ATOM 3088 C CA . PRO A 1 377 ? -34.789 -10.572 32.586 1.00 37.38 377 PRO A CA 1
ATOM 3089 C C . PRO A 1 377 ? -34.497 -9.073 32.659 1.00 37.38 377 PRO A C 1
ATOM 3091 O O . PRO A 1 377 ? -34.713 -8.342 31.686 1.00 37.38 377 PRO A O 1
ATOM 3094 N N . ASP A 1 378 ? -34.072 -8.641 33.842 1.00 38.47 378 ASP A N 1
ATOM 3095 C CA . ASP A 1 378 ? -33.794 -7.252 34.171 1.00 38.47 378 ASP A CA 1
ATOM 3096 C C . ASP A 1 378 ? -32.885 -6.610 33.119 1.00 38.47 378 ASP A C 1
ATOM 3098 O O . ASP A 1 378 ? -31.886 -7.188 32.681 1.00 38.47 378 ASP A O 1
ATOM 3102 N N . VAL A 1 379 ? -33.228 -5.389 32.704 1.00 41.50 379 VAL A N 1
ATOM 3103 C CA . VAL A 1 379 ? -32.338 -4.559 31.889 1.00 41.50 379 VAL A CA 1
ATOM 3104 C C . VAL A 1 379 ? -31.152 -4.184 32.769 1.00 41.50 379 VAL A C 1
ATOM 3106 O O . VAL A 1 379 ? -31.231 -3.268 33.585 1.00 41.50 379 VAL A O 1
ATOM 3109 N N . VAL A 1 380 ? -30.056 -4.921 32.619 1.00 40.28 380 VAL A N 1
ATOM 3110 C CA . VAL A 1 380 ? -28.778 -4.598 33.248 1.00 40.28 380 VAL A CA 1
ATOM 3111 C C . VAL A 1 380 ? -28.192 -3.391 32.513 1.00 40.28 380 VAL A C 1
ATOM 3113 O O . VAL A 1 380 ? -27.652 -3.527 31.417 1.00 40.28 380 VAL A O 1
ATOM 3116 N N . GLU A 1 381 ? -28.318 -2.193 33.088 1.00 43.34 381 GLU A N 1
ATOM 3117 C CA . GLU A 1 381 ? -27.563 -1.027 32.618 1.00 43.34 381 GLU A CA 1
ATOM 3118 C C . GLU A 1 381 ? -26.101 -1.175 33.084 1.00 43.34 381 GLU A C 1
ATOM 3120 O O . GLU A 1 381 ? -25.784 -1.123 34.275 1.00 43.34 381 GLU A O 1
ATOM 3125 N N . GLU A 1 382 ? -25.190 -1.401 32.135 1.00 50.47 382 GLU A N 1
ATOM 3126 C CA . GLU A 1 382 ? -23.748 -1.350 32.382 1.00 50.47 382 GLU A CA 1
ATOM 3127 C C . GLU A 1 382 ? -23.276 0.106 32.375 1.00 50.47 382 GLU A C 1
ATOM 3129 O O . GLU A 1 382 ? -23.289 0.775 31.339 1.00 50.47 382 GLU A O 1
ATOM 3134 N N . HIS A 1 383 ? -22.803 0.596 33.518 1.00 54.69 383 HIS A N 1
ATOM 3135 C CA . HIS A 1 383 ? -22.052 1.842 33.563 1.00 54.69 383 HIS A CA 1
ATOM 3136 C C . HIS A 1 383 ? -20.597 1.551 33.226 1.00 54.69 383 HIS A C 1
ATOM 3138 O O . HIS A 1 383 ? -19.930 0.791 33.923 1.00 54.69 383 HIS A O 1
ATOM 3144 N N . VAL A 1 384 ? -20.096 2.163 32.157 1.00 63.44 384 VAL A N 1
ATOM 3145 C CA . VAL A 1 384 ? -18.712 1.972 31.735 1.00 63.44 384 VAL A CA 1
ATOM 3146 C C . VAL A 1 384 ? -17.878 3.202 32.060 1.00 63.44 384 VAL A C 1
ATOM 3148 O O . VAL A 1 384 ? -18.119 4.283 31.526 1.00 63.44 384 VAL A O 1
ATOM 3151 N N . GLU A 1 385 ? -16.868 3.026 32.910 1.00 68.06 385 GLU A N 1
ATOM 3152 C CA . GLU A 1 385 ? -15.857 4.045 33.190 1.00 68.06 385 GLU A CA 1
ATOM 3153 C C . GLU A 1 385 ? -14.562 3.687 32.446 1.00 68.06 385 GLU A C 1
ATOM 3155 O O . GLU A 1 385 ? -14.006 2.598 32.608 1.00 68.06 385 GLU A O 1
ATOM 3160 N N . VAL A 1 386 ? -14.066 4.608 31.619 1.00 66.06 386 VAL A N 1
ATOM 3161 C CA . VAL A 1 386 ? -12.782 4.459 30.922 1.00 66.06 386 VAL A CA 1
ATOM 3162 C C . VAL A 1 386 ? -11.722 5.224 31.701 1.00 66.06 386 VAL A C 1
ATOM 3164 O O . VAL A 1 386 ? -11.835 6.438 31.870 1.00 66.06 386 VAL A O 1
ATOM 3167 N N . LYS A 1 387 ? -10.663 4.542 32.149 1.00 61.62 387 LYS A N 1
ATOM 3168 C CA . LYS A 1 387 ? -9.523 5.234 32.768 1.00 61.62 387 LYS A CA 1
ATOM 3169 C C . LYS A 1 387 ? -8.806 6.091 31.721 1.00 61.62 387 LYS A C 1
ATOM 3171 O O . LYS A 1 387 ? -8.328 5.562 30.716 1.00 61.62 387 LYS A O 1
ATOM 3176 N N . SER A 1 388 ? -8.663 7.391 31.978 1.00 44.84 388 SER A N 1
ATOM 3177 C CA . SER A 1 388 ? -7.724 8.230 31.230 1.00 44.84 388 SER A CA 1
ATOM 3178 C C . SER A 1 388 ? -6.296 7.780 31.555 1.00 44.84 388 SER A C 1
ATOM 3180 O O . SER A 1 388 ? -5.901 7.812 32.721 1.00 44.84 388 SER A O 1
ATOM 3182 N N . LYS A 1 389 ? -5.546 7.330 30.547 1.00 42.28 389 LYS A N 1
ATOM 3183 C CA . LYS A 1 389 ? -4.091 7.161 30.634 1.00 42.28 389 LYS A CA 1
ATOM 3184 C C . LYS A 1 389 ? -3.389 8.361 30.033 1.00 42.28 389 LYS A C 1
ATOM 3186 O O . LYS A 1 389 ? -3.881 8.836 28.982 1.00 42.28 389 LYS A O 1
#

Radius of gyration: 26.02 Å; chains: 1; bounding box: 83×44×76 Å

Sequence (389 aa):
MAKAATVTYSRGRLIGSGILTAIDVGLTWAIVYYFALLPLPSEYADFMRYMSSIGWNLGVAIFNPIAWVLFLGVAFDILIILIALYGSYWVLGHFAAFARYAGEWVRLKRAGSPMIQRWNVWQRAQHILMFVTFVICAFTGFVAMLDTNPIWRQVYINGLVSFSGPPPYFLWPSFTSPYPLIILIHIISGIIMGFLVLAHFGYYGARIIVDKIRGYSILEKWPLLRIYTWDFVTYIWHRTIWLVNPRHPLPPWTHKYDPEELFEYWGVYWGIAVLGIPGIIMAVWGPSAGAGVAYVMHTKEAILAVTFLLLVHLTYTHFNPKIFPYREVFHSGKIPLDIVKEEHPAWYEDLVRSGVVKVTRVEKYTRYELPLLWSKPDVVEEHVEVKSK

Foldseek 3Di:
DDDPPPQDADPVLLVQLVVLLVVLLVVLVVLLVVQQVVCQVVLVVVLVVVCVVVVVPVVCLVPALVNLLSCLSNVLSVVLVVLSVLLLLLLVLLLVVCNRLFCQQVVLVVSVFDKDQLDDPVLLVLVVLLVVLLVLLLLLVVLVVCCVPPVSVVVFQADWDADDDDDPPVQAPPRNDTDGPSVVSNLVSLVSNVVSLCVVCVVVVVVLVVCVVVVDDSCQVPVLCCLVDPLLVQQVVQSSVCSVPVVRDGDDDAASDDSLRSCVVVVVSVLSVQQSVLSSQCRHPNCCRSPNSSVSSNSSSSSSNSSCCSSRVCSPQASRSNQPPGDCCSPVSIGRVVCNVVRHVVVNVVCCVVVQKPWDFDDPPPPDDDDDDDDDPDPGDTDIDGDDD